Protein 4NT9 (pdb70)

Nearest PDB structures (foldseek):
  4nt9-assembly1_B  TM=1.005E+00  e=9.002E-40  Streptococcus pneumoniae TIGR4
  4ox5-assembly1_A  TM=9.885E-01  e=5.616E-34  Streptococcus pneumoniae R6
  4d0y-assembly2_B  TM=9.579E-01  e=1.249E-33  Streptococcus pneumoniae D39
  4oxd-assembly1_A  TM=9.556E-01  e=1.143E-32  Streptococcus pneumoniae R6
  4oxd-assembly2_B  TM=9.595E-01  e=3.251E-32  Streptococcus pneumoniae R6

GO terms:
  GO:0005515 protein binding (F, IPI)

Secondary structure (DSSP, 8-state):
----EE-SS-EEEE-SSSEEEE-SSSSPPPTT------HHHHHHHHHHHHHHHHTT--EEEEEE----HHHHHHHHHHHHHHH-HHHHHHHS--TT--GGGGT-EEEEEETTSSBP--HHHHHHHHHHGGGGTEEE-S-TT-HHHHSS---TTEEEE-GGGHHHHHHHT--HHHHHT---SS--/----EE-SSSEEEE-SSSEEEE-SSSSPPPTT------HHHHHHHHHHHHHHHHTT--EEEEEE----HHHHHHHHHHHHHHH-HHHHHHHS--TT--GGGGT-EEEEEETTSSBP--HHHHHHHHHHGGGGTEEE-S-TT-HHHH-S---TTEEEE-GGGHHHHHHHT--HIIIII----S--/----EE-SS-EEEE-SSSEEEE-SSSSPPPTT------HHHHHHHHHHHHHHHHTT--EEEEEE----HHHHHHHHHHHHHHH-HHHHHHHS--TT--GGGGT-EEEEEETTSSBP--HHHHHHHHHHGGGGTEEE---TT-HHHHSS---TTEEEE-GGGHHHHHHHT--HHHHHT---SS--

CATH classification: 3.30.1380.10

Sequence (552 aa):
KAEVVNKGDYYSIQGKYDEIIVANKHYPLSKDYNPGENPTAKAELVKLIKAMQEAGFPISDHYSGFRSYETQTKLYQDYVNQDGKAAADRYSARPGYSEHQTGLAFDVIGTDGDLVTEEKAAQWLLDHAADYGFVVRYLKGKEKETGYMAEEWHLRYVGKEAKEIAASGLSLEEYYGFEGGDYVKAEVVNKGDYYSIQGKYDEIIVANKHYPLSKDYNPGENPTAKAELVKLIKAMQEAGFPISDHYSGFRSYETQTKLYQDYVNQDGKAAADRYSARPGYSEHQTGLAFDVIGTDGDLVTEEKAAQWLLDHAADYGFVVRYLKGKEKETGYMAEEWHLRYVGKEAKEIAASGLSLEEYYGFEGGDYVKAEVVNKGDYYSIQGKYDEIIVANKHYPLSKDYNPGENPTAKAELVKLIKAMQEAGFPISDHYSGFRSYETQTKLYQDYVNQDGKAAADRYSARPGYSEHQTGLAFDVIGTDGDLVTEEKAAQWLLDHAADYGFVVRYLKGKEKETGYMAEEWHLRYVGKEAKEIAASGLSLEEYYGFEGGDYV

Organism: Streptococcus pneumoniae serotype 4 (strain ATCC BAA-334 / TIGR4) (NCBI:txid170187)

Structure (mmCIF, N/CA/C/O backbone):
data_4NT9
#
_entry.id   4NT9
#
_cell.length_a   55.110
_cell.length_b   68.080
_cell.length_c   80.350
_cell.angle_alpha   90.00
_cell.angle_beta   108.41
_cell.angle_gamma   90.00
#
_symmetry.space_group_name_H-M   'P 1 21 1'
#
loop_
_entity.id
_entity.type
_entity.pdbx_description
1 polymer 'Putative uncharacterized protein'
2 non-polymer 'ZINC ION'
3 non-polymer 'ACETATE ION'
4 non-polymer GLYCEROL
5 water water
#
loop_
_atom_site.group_PDB
_atom_site.id
_atom_site.type_symbol
_atom_site.label_atom_id
_atom_site.label_alt_id
_atom_site.label_comp_id
_atom_site.label_asym_id
_atom_site.label_entity_id
_atom_site.label_seq_id
_atom_site.pdbx_PDB_ins_code
_atom_site.Cartn_x
_atom_site.Cartn_y
_atom_site.Cartn_z
_atom_site.occupancy
_atom_site.B_iso_or_equiv
_atom_site.auth_seq_id
_atom_site.auth_comp_id
_atom_site.auth_asym_id
_atom_site.auth_atom_id
_atom_site.pdbx_PDB_model_num
ATOM 1 N N . LYS A 1 35 ? 14.083 21.385 9.334 1.00 40.33 54 LYS B N 1
ATOM 2 C CA . LYS A 1 35 ? 13.766 21.604 10.739 1.00 40.29 54 LYS B CA 1
ATOM 3 C C . LYS A 1 35 ? 14.760 20.884 11.640 1.00 41.26 54 LYS B C 1
ATOM 4 O O . LYS A 1 35 ? 15.478 21.520 12.417 1.00 44.74 54 LYS B O 1
ATOM 10 N N . ALA A 1 36 ? 14.800 19.556 11.533 1.00 33.65 55 ALA B N 1
ATOM 11 C CA . ALA A 1 36 ? 15.683 18.736 12.359 1.00 30.71 55 ALA B CA 1
ATOM 12 C C . ALA A 1 36 ? 17.145 18.910 12.009 1.00 30.87 55 ALA B C 1
ATOM 13 O O . ALA A 1 36 ? 17.521 18.966 10.840 1.00 31.17 55 ALA B O 1
ATOM 15 N N . GLU A 1 37 ? 17.983 18.978 13.033 1.00 31.97 56 GLU B N 1
ATOM 16 C CA . GLU A 1 37 ? 19.407 18.943 12.811 1.00 33.70 56 GLU B CA 1
ATOM 17 C C . GLU A 1 37 ? 19.803 17.470 12.711 1.00 29.83 56 GLU B C 1
ATOM 18 O O . GLU A 1 37 ? 19.763 16.752 13.711 1.00 28.18 56 GLU B O 1
ATOM 24 N N . VAL A 1 38 ? 20.155 17.006 11.512 1.00 29.20 57 VAL B N 1
ATOM 25 C CA . VAL A 1 38 ? 20.595 15.615 11.355 1.00 26.75 57 VAL B CA 1
ATOM 26 C C . VAL A 1 38 ? 22.116 15.536 11.498 1.00 24.74 57 VAL B C 1
ATOM 27 O O . VAL A 1 38 ? 22.866 16.142 10.717 1.00 30.53 57 VAL B O 1
ATOM 31 N N . VAL A 1 39 ? 22.587 14.780 12.482 1.00 24.77 58 VAL B N 1
ATOM 32 C CA . VAL A 1 39 ? 24.009 14.715 12.764 1.00 23.49 58 VAL B CA 1
ATOM 33 C C . VAL A 1 39 ? 24.605 13.448 12.196 1.00 24.89 58 VAL B C 1
ATOM 34 O O . VAL A 1 39 ? 24.028 12.384 12.333 1.00 20.62 58 VAL B O 1
ATOM 38 N N . ASN A 1 40 ? 25.775 13.558 11.564 1.00 24.70 59 ASN B N 1
ATOM 39 C CA . ASN A 1 40 ? 26.507 12.378 11.132 1.00 24.58 59 ASN B CA 1
ATOM 40 C C . ASN A 1 40 ? 27.365 11.860 12.272 1.00 25.52 59 ASN B C 1
ATOM 41 O O . ASN A 1 40 ? 28.329 12.496 12.679 1.00 25.29 59 ASN B O 1
ATOM 46 N N . LYS A 1 41 ? 27.037 10.690 12.787 1.00 22.98 60 LYS B N 1
ATOM 47 C CA . LYS A 1 41 ? 27.751 10.159 13.940 1.00 24.76 60 LYS B CA 1
ATOM 48 C C . LYS A 1 41 ? 28.895 9.240 13.541 1.00 26.82 60 LYS B C 1
ATOM 49 O O . LYS A 1 41 ? 29.499 8.595 14.395 1.00 31.00 60 LYS B O 1
ATOM 55 N N . GLY A 1 42 ? 29.195 9.178 12.252 1.00 25.36 61 GLY B N 1
ATOM 56 C CA . GLY A 1 42 ? 30.265 8.311 11.789 1.00 27.62 61 GLY B CA 1
ATOM 57 C C . GLY A 1 42 ? 29.662 7.239 10.920 1.00 32.31 61 GLY B C 1
ATOM 58 O O . GLY A 1 42 ? 29.684 7.349 9.694 1.00 34.42 61 GLY B O 1
ATOM 59 N N . ASP A 1 43 ? 29.078 6.217 11.542 1.00 27.39 62 ASP B N 1
ATOM 60 C CA . ASP A 1 43 ? 28.526 5.120 10.750 1.00 26.63 62 ASP B CA 1
ATOM 61 C C . ASP A 1 43 ? 26.993 5.191 10.605 1.00 22.24 62 ASP B C 1
ATOM 62 O O . ASP A 1 43 ? 26.381 4.302 10.007 1.00 20.56 62 ASP B O 1
ATOM 67 N N . TYR A 1 44 ? 26.399 6.250 11.136 1.00 20.82 63 TYR B N 1
ATOM 68 C CA . TYR A 1 44 ? 24.965 6.466 10.954 1.00 19.63 63 TYR B CA 1
ATOM 69 C C . TYR A 1 44 ? 24.638 7.935 11.212 1.00 19.62 63 TYR B C 1
ATOM 70 O O . TYR A 1 44 ? 25.472 8.707 11.707 1.00 19.59 63 TYR B O 1
ATOM 79 N N . TYR A 1 45 ? 23.432 8.324 10.853 1.00 14.13 64 TYR B N 1
ATOM 80 C CA . TYR A 1 45 ? 22.957 9.672 11.109 1.00 16.69 64 TYR B CA 1
ATOM 81 C C . TYR A 1 45 ? 21.906 9.602 12.210 1.00 18.40 64 TYR B C 1
ATOM 82 O O . TYR A 1 45 ? 21.258 8.569 12.384 1.00 15.33 64 TYR B O 1
ATOM 91 N N . SER A 1 46 ? 21.748 10.674 12.984 1.00 16.25 65 SER B N 1
ATOM 92 C CA . SER A 1 46 ? 20.672 10.670 13.984 1.00 17.71 65 SER B CA 1
ATOM 93 C C . SER A 1 46 ? 20.171 12.069 14.284 1.00 20.43 65 SER B C 1
ATOM 94 O O . SER A 1 46 ? 20.771 13.090 13.879 1.00 20.00 65 SER B O 1
ATOM 97 N N . ILE A 1 47 ? 19.049 12.135 14.978 1.00 19.87 66 ILE B N 1
ATOM 98 C CA . ILE A 1 47 ? 18.545 13.424 15.419 1.00 19.66 66 ILE B CA 1
ATOM 99 C C . ILE A 1 47 ? 18.261 13.313 16.903 1.00 19.92 66 ILE B C 1
ATOM 100 O O . ILE A 1 47 ? 18.144 12.208 17.422 1.00 19.65 66 ILE B O 1
ATOM 105 N N . GLN A 1 48 ? 18.159 14.452 17.583 1.00 21.47 67 GLN B N 1
ATOM 106 C CA . GLN A 1 48 ? 17.718 14.452 18.976 1.00 19.69 67 GLN B CA 1
ATOM 107 C C . GLN A 1 48 ? 16.189 14.423 19.081 1.00 19.65 67 GLN B C 1
ATOM 108 O O . GLN A 1 48 ? 15.502 15.354 18.665 1.00 21.38 67 GLN B O 1
ATOM 114 N N . GLY A 1 49 ? 15.642 13.336 19.619 1.00 20.34 68 GLY B N 1
ATOM 115 C CA . GLY A 1 49 ? 14.216 13.261 19.839 1.00 18.12 68 GLY B CA 1
ATOM 116 C C . GLY A 1 49 ? 13.902 13.918 21.175 1.00 19.96 68 GLY B C 1
ATOM 117 O O . GLY A 1 49 ? 14.806 14.290 21.922 1.00 21.00 68 GLY B O 1
ATOM 118 N N . LYS A 1 50 ? 12.622 14.048 21.467 1.00 17.95 69 LYS B N 1
ATOM 119 C CA . LYS A 1 50 ? 12.182 14.678 22.708 1.00 21.13 69 LYS B CA 1
ATOM 120 C C . LYS A 1 50 ? 12.741 13.948 23.928 1.00 21.65 69 LYS B C 1
ATOM 121 O O . LYS A 1 50 ? 13.066 14.580 24.940 1.00 22.90 69 LYS B O 1
ATOM 127 N N . TYR A 1 51 ? 12.917 12.630 23.828 1.00 17.87 70 TYR B N 1
ATOM 128 C CA . TYR A 1 51 ? 13.322 11.805 24.972 1.00 19.03 70 TYR B CA 1
ATOM 129 C C . TYR A 1 51 ? 14.588 10.987 24.805 1.00 22.05 70 TYR B C 1
ATOM 130 O O . TYR A 1 51 ? 15.080 10.445 25.784 1.00 23.70 70 TYR B O 1
ATOM 139 N N . ASP A 1 52 ? 15.103 10.862 23.582 1.00 21.62 71 ASP B N 1
ATOM 140 C CA . ASP A 1 52 ? 16.254 9.987 23.328 1.00 20.53 71 ASP B CA 1
ATOM 141 C C . ASP A 1 52 ? 16.817 10.309 21.945 1.00 19.27 71 ASP B C 1
ATOM 142 O O . ASP A 1 52 ? 16.208 11.037 21.133 1.00 16.79 71 ASP B O 1
ATOM 147 N N . GLU A 1 53 ? 18.008 9.807 21.682 1.00 17.19 72 GLU B N 1
ATOM 148 C CA . GLU A 1 53 ? 18.584 9.943 20.347 1.00 19.80 72 GLU B CA 1
ATOM 149 C C . GLU A 1 53 ? 17.817 9.017 19.396 1.00 18.05 72 GLU B C 1
ATOM 150 O O . GLU A 1 53 ? 17.623 7.842 19.696 1.00 19.73 72 GLU B O 1
ATOM 156 N N . ILE A 1 54 ? 17.440 9.523 18.225 1.00 16.86 73 ILE B N 1
ATOM 157 C CA . ILE A 1 54 ? 16.687 8.741 17.245 1.00 13.68 73 ILE B CA 1
ATOM 158 C C . ILE A 1 54 ? 17.557 8.524 15.996 1.00 14.46 73 ILE B C 1
ATOM 159 O O . ILE A 1 54 ? 17.846 9.475 15.241 1.00 14.69 73 ILE B O 1
ATOM 164 N N . ILE A 1 55 ? 18.002 7.288 15.769 1.00 14.03 74 ILE B N 1
ATOM 165 C CA . ILE A 1 55 ? 18.737 7.030 14.536 1.00 14.91 74 ILE B CA 1
ATOM 166 C C . ILE A 1 55 ? 17.815 7.215 13.321 1.00 14.21 74 ILE B C 1
ATOM 167 O O . ILE A 1 55 ? 16.611 6.877 13.342 1.00 15.45 74 ILE B O 1
ATOM 172 N N . VAL A 1 56 ? 18.382 7.787 12.255 1.00 13.51 75 VAL B N 1
ATOM 173 C CA . VAL A 1 56 ? 17.640 8.063 11.050 1.00 14.98 75 VAL B CA 1
ATOM 174 C C . VAL A 1 56 ? 18.325 7.300 9.954 1.00 16.49 75 VAL B C 1
ATOM 175 O O . VAL A 1 56 ? 19.496 7.566 9.628 1.00 17.91 75 VAL B O 1
ATOM 179 N N . ALA A 1 57 ? 17.609 6.338 9.396 1.00 12.67 76 ALA B N 1
ATOM 180 C CA . ALA A 1 57 ? 18.135 5.534 8.287 1.00 14.45 76 ALA B CA 1
ATOM 181 C C . ALA A 1 57 ? 17.083 5.455 7.192 1.00 14.50 76 ALA B C 1
ATOM 182 O O . ALA A 1 57 ? 16.004 4.915 7.401 1.00 13.50 76 ALA B O 1
ATOM 184 N N . ASN A 1 58 ? 17.370 6.027 6.029 1.00 12.72 77 ASN B N 1
ATOM 185 C CA . ASN A 1 58 ? 16.438 5.988 4.917 1.00 12.13 77 ASN B CA 1
ATOM 186 C C . ASN A 1 58 ? 17.250 6.164 3.660 1.00 15.39 77 ASN B C 1
ATOM 187 O O . ASN A 1 58 ? 18.476 5.975 3.696 1.00 15.65 77 ASN B O 1
ATOM 192 N N . LYS A 1 59 ? 16.609 6.557 2.577 1.00 13.26 78 LYS B N 1
ATOM 193 C CA . LYS A 1 59 ? 17.328 6.550 1.303 1.00 15.73 78 LYS B CA 1
ATOM 194 C C . LYS A 1 59 ? 18.106 7.808 1.117 1.00 18.38 78 LYS B C 1
ATOM 195 O O . LYS A 1 59 ? 19.003 7.832 0.276 1.00 19.51 78 LYS B O 1
ATOM 201 N N . HIS A 1 60 ? 17.809 8.833 1.913 1.00 17.26 79 HIS B N 1
ATOM 202 C CA . HIS A 1 60 ? 18.644 10.044 1.977 1.00 19.09 79 HIS B CA 1
ATOM 203 C C . HIS A 1 60 ? 19.796 9.869 2.960 1.00 19.26 79 HIS B C 1
ATOM 204 O O . HIS A 1 60 ? 20.915 10.351 2.730 1.00 18.58 79 HIS B O 1
ATOM 211 N N . TYR A 1 61 ? 19.526 9.144 4.051 1.00 15.68 80 TYR B N 1
ATOM 212 C CA . TYR A 1 61 ? 20.496 8.946 5.130 1.00 16.83 80 TYR B CA 1
ATOM 213 C C . TYR A 1 61 ? 20.798 7.480 5.380 1.00 15.24 80 TYR B C 1
ATOM 214 O O . TYR A 1 61 ? 20.234 6.861 6.274 1.00 13.59 80 TYR B O 1
ATOM 223 N N . PRO A 1 62 ? 21.741 6.934 4.627 1.00 14.12 81 PRO B N 1
ATOM 224 C CA . PRO A 1 62 ? 22.029 5.512 4.745 1.00 15.87 81 PRO B CA 1
ATOM 225 C C . PRO A 1 62 ? 22.904 5.180 5.947 1.00 16.34 81 PRO B C 1
ATOM 226 O O . PRO A 1 62 ? 23.490 6.054 6.622 1.00 15.91 81 PRO B O 1
ATOM 230 N N . LEU A 1 63 ? 22.966 3.887 6.223 1.00 14.38 82 LEU B N 1
ATOM 231 C CA . LEU A 1 63 ? 23.884 3.383 7.232 1.00 14.92 82 LEU B CA 1
ATOM 232 C C . LEU A 1 63 ? 25.192 3.012 6.562 1.00 17.41 82 LEU B C 1
ATOM 233 O O . LEU A 1 63 ? 25.192 2.489 5.442 1.00 17.73 82 LEU B O 1
ATOM 238 N N . SER A 1 64 ? 26.312 3.270 7.235 1.00 17.80 83 SER B N 1
ATOM 239 C CA . SER A 1 64 ? 27.576 2.812 6.696 1.00 18.40 83 SER B CA 1
ATOM 240 C C . SER A 1 64 ? 27.642 1.296 6.535 1.00 17.62 83 SER B C 1
ATOM 241 O O . SER A 1 64 ? 26.999 0.552 7.291 1.00 19.56 83 SER B O 1
ATOM 244 N N . LYS A 1 65 ? 28.460 0.832 5.599 1.00 19.36 84 LYS B N 1
ATOM 245 C CA . LYS A 1 65 ? 28.651 -0.615 5.389 1.00 18.03 84 LYS B CA 1
ATOM 246 C C . LYS A 1 65 ? 29.192 -1.318 6.627 1.00 21.62 84 LYS B C 1
ATOM 247 O O . LYS A 1 65 ? 29.054 -2.530 6.768 1.00 21.43 84 LYS B O 1
ATOM 253 N N . ASP A 1 66 ? 29.776 -0.550 7.538 1.00 19.25 85 ASP B N 1
ATOM 254 C CA . ASP A 1 66 ? 30.439 -1.116 8.703 1.00 21.97 85 ASP B CA 1
ATOM 255 C C . ASP A 1 66 ? 29.540 -1.076 9.926 1.00 22.75 85 ASP B C 1
ATOM 256 O O . ASP A 1 66 ? 29.900 -1.575 10.992 1.00 23.45 85 ASP B O 1
ATOM 261 N N . TYR A 1 67 ? 28.352 -0.497 9.804 1.00 17.25 86 TYR B N 1
ATOM 262 C CA . TYR A 1 67 ? 27.554 -0.318 10.998 1.00 19.68 86 TYR B CA 1
ATOM 263 C C . TYR A 1 67 ? 26.817 -1.604 11.278 1.00 18.06 86 TYR B C 1
ATOM 264 O O . TYR A 1 67 ? 25.959 -2.004 10.509 1.00 16.48 86 TYR B O 1
ATOM 273 N N . ASN A 1 68 ? 27.184 -2.284 12.362 1.00 14.61 87 ASN B N 1
ATOM 274 C CA . ASN A 1 68 ? 26.592 -3.583 12.640 1.00 16.41 87 ASN B CA 1
ATOM 275 C C . ASN A 1 68 ? 26.260 -3.640 14.146 1.00 17.53 87 ASN B C 1
ATOM 276 O O . ASN A 1 68 ? 27.004 -4.202 14.950 1.00 19.21 87 ASN B O 1
ATOM 281 N N . PRO A 1 69 ? 25.124 -3.043 14.534 1.00 15.91 88 PRO B N 1
ATOM 282 C CA . PRO A 1 69 ? 24.804 -2.954 15.966 1.00 17.73 88 PRO B CA 1
ATOM 283 C C . PRO A 1 69 ? 24.206 -4.225 16.535 1.00 17.65 88 PRO B C 1
ATOM 284 O O . PRO A 1 69 ? 24.177 -4.370 17.783 1.00 18.99 88 PRO B O 1
ATOM 288 N N . GLY A 1 70 ? 23.727 -5.117 15.673 1.00 15.36 89 GLY B N 1
ATOM 289 C CA . GLY A 1 70 ? 22.864 -6.195 16.115 1.00 17.36 89 GLY B CA 1
ATOM 290 C C . GLY A 1 70 ? 21.508 -5.687 16.589 1.00 14.89 89 GLY B C 1
ATOM 291 O O . GLY A 1 70 ? 21.227 -4.493 16.615 1.00 14.33 89 GLY B O 1
ATOM 292 N N . GLU A 1 71 ? 20.673 -6.607 17.038 1.00 16.78 90 GLU B N 1
ATOM 293 C CA . GLU A 1 71 ? 19.321 -6.274 17.457 1.00 14.92 90 GLU B CA 1
ATOM 294 C C . GLU A 1 71 ? 19.352 -5.557 18.791 1.00 13.77 90 GLU B C 1
ATOM 295 O O . GLU A 1 71 ? 19.985 -6.033 19.761 1.00 14.71 90 GLU B O 1
ATOM 301 N N . ASN A 1 72 ? 18.690 -4.407 18.865 1.00 11.76 91 ASN B N 1
ATOM 302 C CA . ASN A 1 72 ? 18.595 -3.696 20.125 1.00 13.92 91 ASN B CA 1
ATOM 303 C C . ASN A 1 72 ? 17.774 -4.509 21.117 1.00 13.27 91 ASN B C 1
ATOM 304 O O . ASN A 1 72 ? 16.613 -4.852 20.849 1.00 13.03 91 ASN B O 1
ATOM 309 N N . PRO A 1 73 ? 18.337 -4.783 22.303 1.00 12.05 92 PRO B N 1
ATOM 310 C CA . PRO A 1 73 ? 17.657 -5.718 23.199 1.00 13.24 92 PRO B CA 1
ATOM 311 C C . PRO A 1 73 ? 16.491 -5.093 23.976 1.00 14.56 92 PRO B C 1
ATOM 312 O O . PRO A 1 73 ? 15.585 -5.819 24.360 1.00 13.42 92 PRO B O 1
ATOM 316 N N . THR A 1 74 ? 16.472 -3.777 24.147 1.00 13.37 93 THR B N 1
ATOM 317 C CA . THR A 1 74 ? 15.297 -3.110 24.736 1.00 15.84 93 THR B CA 1
ATOM 318 C C . THR A 1 74 ? 14.143 -3.169 23.737 1.00 13.92 93 THR B C 1
ATOM 319 O O . THR A 1 74 ? 13.005 -3.470 24.110 1.00 12.34 93 THR B O 1
ATOM 323 N N . ALA A 1 75 ? 14.418 -2.899 22.461 1.00 12.36 94 ALA B N 1
ATOM 324 C CA . ALA A 1 75 ? 13.350 -3.003 21.441 1.00 12.16 94 ALA B CA 1
ATOM 325 C C . ALA A 1 75 ? 12.820 -4.424 21.328 1.00 12.86 94 ALA B C 1
ATOM 326 O O . ALA A 1 75 ? 11.626 -4.639 21.217 1.00 11.98 94 ALA B O 1
ATOM 328 N N . LYS A 1 76 ? 13.722 -5.402 21.319 1.00 13.01 95 LYS B N 1
ATOM 329 C CA . LYS A 1 76 ? 13.311 -6.798 21.267 1.00 14.83 95 LYS B CA 1
ATOM 330 C C . LYS A 1 76 ? 12.395 -7.145 22.456 1.00 16.80 95 LYS B C 1
ATOM 331 O O . LYS A 1 76 ? 11.404 -7.845 22.299 1.00 17.56 95 LYS B O 1
ATOM 337 N N . ALA A 1 77 ? 12.766 -6.706 23.650 1.00 14.56 96 ALA B N 1
ATOM 338 C CA . ALA A 1 77 ? 11.966 -6.978 24.845 1.00 14.58 96 ALA B CA 1
ATOM 339 C C . ALA A 1 77 ? 10.574 -6.402 24.678 1.00 15.17 96 ALA B C 1
ATOM 340 O O . ALA A 1 77 ? 9.588 -6.986 25.129 1.00 18.86 96 ALA B O 1
ATOM 342 N N . GLU A 1 78 ? 10.476 -5.230 24.062 1.00 13.67 97 GLU B N 1
ATOM 343 C CA . GLU A 1 78 ? 9.143 -4.650 23.862 1.00 14.40 97 GLU B CA 1
ATOM 344 C C . GLU A 1 78 ? 8.395 -5.399 22.788 1.00 16.04 97 GLU B C 1
ATOM 345 O O . GLU A 1 78 ? 7.165 -5.608 22.913 1.00 14.76 97 GLU B O 1
ATOM 351 N N . LEU A 1 79 ? 9.112 -5.809 21.734 1.00 12.94 98 LEU B N 1
ATOM 352 C CA . LEU A 1 79 ? 8.481 -6.580 20.655 1.00 14.55 98 LEU B CA 1
ATOM 353 C C . LEU A 1 79 ? 7.892 -7.902 21.147 1.00 14.78 98 LEU B C 1
ATOM 354 O O . LEU A 1 79 ? 6.765 -8.288 20.746 1.00 16.26 98 LEU B O 1
ATOM 359 N N . VAL A 1 80 ? 8.607 -8.598 22.035 1.00 16.42 99 VAL B N 1
ATOM 360 C CA . VAL A 1 80 ? 8.031 -9.843 22.532 1.00 17.57 99 VAL B CA 1
ATOM 361 C C . VAL A 1 80 ? 6.705 -9.573 23.289 1.00 18.49 99 VAL B C 1
ATOM 362 O O . VAL A 1 80 ? 5.743 -10.331 23.179 1.00 16.34 99 VAL B O 1
ATOM 366 N N . LYS A 1 81 ? 6.618 -8.470 24.006 1.00 17.04 100 LYS B N 1
ATOM 367 C CA . LYS A 1 81 ? 5.354 -8.183 24.691 1.00 18.18 100 LYS B CA 1
ATOM 368 C C . LYS A 1 81 ? 4.249 -7.839 23.708 1.00 15.76 100 LYS B C 1
ATOM 369 O O . LYS A 1 81 ? 3.079 -8.209 23.907 1.00 17.17 100 LYS B O 1
ATOM 375 N N . LEU A 1 82 ? 4.600 -7.141 22.630 1.00 14.05 101 LEU B N 1
ATOM 376 C CA . LEU A 1 82 ? 3.596 -6.731 21.650 1.00 14.26 101 LEU B CA 1
ATOM 377 C C . LEU A 1 82 ? 3.079 -7.958 20.913 1.00 15.81 101 LEU B C 1
ATOM 378 O O . LEU A 1 82 ? 1.858 -8.075 20.662 1.00 17.15 101 LEU B O 1
ATOM 383 N N . ILE A 1 83 ? 3.996 -8.894 20.585 1.00 14.44 102 ILE B N 1
ATOM 384 C CA . ILE A 1 83 ? 3.586 -10.083 19.850 1.00 18.54 102 ILE B CA 1
ATOM 385 C C . ILE A 1 83 ? 2.626 -1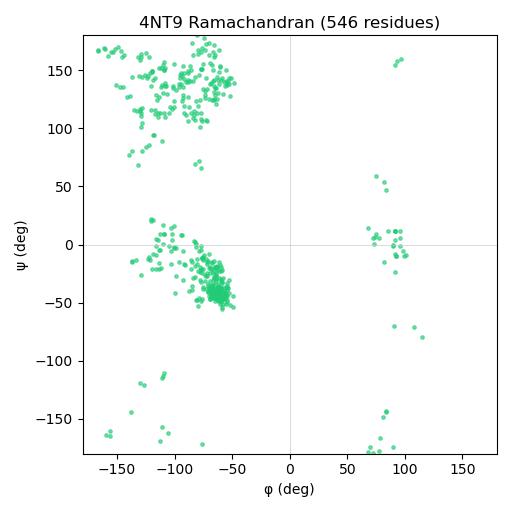0.908 20.739 1.00 18.59 102 ILE B C 1
ATOM 386 O O . ILE A 1 83 ? 1.603 -11.416 20.277 1.00 17.36 102 ILE B O 1
ATOM 391 N N . LYS A 1 84 ? 2.966 -11.025 22.013 1.00 16.30 103 LYS B N 1
ATOM 392 C CA . LYS A 1 84 ? 2.098 -11.722 22.989 1.00 18.73 103 LYS B CA 1
ATOM 393 C C . LYS A 1 84 ? 0.704 -11.062 23.089 1.00 20.91 103 LYS B C 1
ATOM 394 O O . LYS A 1 84 ? -0.322 -11.740 23.041 1.00 20.81 103 LYS B O 1
ATOM 400 N N . ALA A 1 85 ? 0.675 -9.741 23.221 1.00 18.63 104 ALA B N 1
ATOM 401 C CA . ALA A 1 85 ? -0.589 -9.007 23.169 1.00 19.64 104 ALA B CA 1
ATOM 402 C C . ALA A 1 85 ? -1.411 -9.273 21.894 1.00 20.44 104 ALA B C 1
ATOM 403 O O . ALA A 1 85 ? -2.644 -9.473 21.984 1.00 18.06 104 ALA B O 1
ATOM 405 N N . MET A 1 86 ? -0.766 -9.316 20.709 1.00 17.35 105 MET B N 1
ATOM 406 C CA . MET A 1 86 ? -1.521 -9.562 19.477 1.00 18.32 105 MET B CA 1
ATOM 407 C C . MET A 1 86 ? -2.110 -10.967 19.476 1.00 20.95 105 MET B C 1
ATOM 408 O O . MET A 1 86 ? -3.230 -11.170 19.035 1.00 21.07 105 MET B O 1
ATOM 413 N N . GLN A 1 87 ? -1.320 -11.940 19.911 1.00 19.82 106 GLN B N 1
ATOM 414 C CA . GLN A 1 87 ? -1.804 -13.310 19.965 1.00 24.77 106 GLN B CA 1
ATOM 415 C C . GLN A 1 87 ? -2.988 -13.404 20.924 1.00 22.67 106 GLN B C 1
ATOM 416 O O . GLN A 1 87 ? -3.960 -14.092 20.628 1.00 25.25 106 GLN B O 1
ATOM 422 N N . GLU A 1 88 ? -2.908 -12.731 22.075 1.00 22.62 107 GLU B N 1
ATOM 423 C CA . GLU A 1 88 ? -4.047 -12.740 23.024 1.00 25.68 107 GLU B CA 1
ATOM 424 C C . GLU A 1 88 ? -5.273 -12.072 22.438 1.00 25.50 107 GLU B C 1
ATOM 425 O O . GLU A 1 88 ? -6.415 -12.383 22.822 1.00 25.32 107 GLU B O 1
ATOM 431 N N . ALA A 1 89 ? -5.053 -11.166 21.495 1.00 20.40 108 ALA B N 1
ATOM 432 C CA . ALA A 1 89 ? -6.182 -10.479 20.878 1.00 18.81 108 ALA B CA 1
ATOM 433 C C . ALA A 1 89 ? -6.798 -11.334 19.779 1.00 20.21 108 ALA B C 1
ATOM 434 O O . ALA A 1 89 ? -7.733 -10.901 19.094 1.00 18.52 108 ALA B O 1
ATOM 436 N N . GLY A 1 90 ? -6.264 -12.538 19.598 1.00 20.86 109 GLY B N 1
ATOM 437 C CA . GLY A 1 90 ? -6.802 -13.459 18.615 1.00 25.75 109 GLY B CA 1
ATOM 438 C C . GLY A 1 90 ? -6.135 -13.482 17.248 1.00 25.54 109 GLY B C 1
ATOM 439 O O . GLY A 1 90 ? -6.604 -14.185 16.346 1.00 22.62 109 GLY B O 1
ATOM 440 N N . PHE A 1 91 ? -5.038 -12.740 17.065 1.00 23.36 110 PHE B N 1
ATOM 441 C CA . PHE A 1 91 ? -4.398 -12.743 15.757 1.00 21.25 110 PHE B CA 1
ATOM 442 C C . PHE A 1 91 ? -3.356 -13.845 15.698 1.00 20.58 110 PHE B C 1
ATOM 443 O O . PHE A 1 91 ? -2.624 -14.072 16.661 1.00 22.36 110 PHE B O 1
ATOM 451 N N . PRO A 1 92 ? -3.275 -14.529 14.546 1.00 23.53 111 PRO B N 1
ATOM 452 C CA . PRO A 1 92 ? -2.366 -15.656 14.339 1.00 22.75 111 PRO B CA 1
ATOM 453 C C . PRO A 1 92 ? -0.963 -15.150 13.981 1.00 24.13 111 PRO B C 1
ATOM 454 O O . PRO A 1 92 ? -0.476 -15.322 12.851 1.00 23.16 111 PRO B O 1
ATOM 458 N N . ILE A 1 93 ? -0.319 -14.540 14.967 1.00 22.59 112 ILE B N 1
ATOM 459 C CA . ILE A 1 93 ? 1.000 -13.954 14.779 1.00 23.70 112 ILE B CA 1
ATOM 460 C C . ILE A 1 93 ? 2.070 -14.950 15.227 1.00 21.69 112 ILE B C 1
ATOM 461 O O . ILE A 1 93 ? 1.933 -15.575 16.276 1.00 22.83 112 ILE B O 1
ATOM 466 N N . SER A 1 94 ? 3.129 -15.100 14.430 1.00 21.62 113 SER B N 1
ATOM 467 C CA . SER A 1 94 ? 4.263 -15.962 14.790 1.00 22.03 113 SER B CA 1
ATOM 468 C C . SER A 1 94 ? 5.198 -15.307 15.821 1.00 22.37 113 SER B C 1
ATOM 469 O O . SER A 1 94 ? 5.297 -14.079 15.900 1.00 23.02 113 SER B O 1
ATOM 472 N N . ASP A 1 95 ? 5.864 -16.122 16.629 1.00 23.61 114 ASP B N 1
ATOM 473 C CA . ASP A 1 95 ? 6.942 -15.641 17.473 1.00 26.28 114 ASP B CA 1
ATOM 474 C C . ASP A 1 95 ? 8.170 -15.282 16.598 1.00 26.04 114 ASP B C 1
ATOM 475 O O . ASP A 1 95 ? 9.091 -14.605 17.066 1.00 25.90 114 ASP B O 1
ATOM 480 N N . HIS A 1 96 ? 8.175 -15.726 15.343 1.00 25.68 115 HIS B N 1
ATOM 481 C CA . HIS A 1 96 ? 9.308 -15.458 14.449 1.00 25.54 115 HIS B CA 1
ATOM 482 C C . HIS A 1 96 ? 9.075 -14.138 13.763 1.00 22.27 115 HIS B C 1
ATOM 483 O O . HIS A 1 96 ? 7.965 -13.851 13.335 1.00 23.81 115 HIS B O 1
ATOM 490 N N . TYR A 1 97 ? 10.140 -13.364 13.583 1.00 20.52 116 TYR B N 1
ATOM 491 C CA . TYR A 1 97 ? 10.022 -12.034 13.006 1.00 19.42 116 TYR B CA 1
ATOM 492 C C . TYR A 1 97 ? 11.305 -11.777 12.177 1.00 20.15 116 TYR B C 1
ATOM 493 O O . TYR A 1 97 ? 12.282 -12.545 12.277 1.00 18.38 116 TYR B O 1
ATOM 502 N N . SER A 1 98 ? 11.315 -10.745 11.341 1.00 19.06 117 SER B N 1
ATOM 503 C CA . SER A 1 98 ? 12.583 -10.315 10.734 1.00 18.13 117 SER B CA 1
ATOM 504 C C . SER A 1 98 ? 13.001 -8.990 11.371 1.00 18.01 117 SER B C 1
ATOM 505 O O . SER A 1 98 ? 12.363 -7.943 11.097 1.00 17.31 117 SER B O 1
ATOM 508 N N . GLY A 1 99 ? 14.066 -9.028 12.190 1.00 15.54 118 GLY B N 1
ATOM 509 C CA . GLY A 1 99 ? 14.481 -7.892 13.029 1.00 13.28 118 GLY B CA 1
ATOM 510 C C . GLY A 1 99 ? 15.776 -7.338 12.432 1.00 12.96 118 GLY B C 1
ATOM 511 O O . GLY A 1 99 ? 15.763 -6.776 11.334 1.00 13.57 118 GLY B O 1
ATOM 512 N N . PHE A 1 100 ? 16.904 -7.509 13.121 1.00 13.15 119 PHE B N 1
ATOM 513 C CA . PHE A 1 100 ? 18.193 -7.019 12.597 1.00 15.21 119 PHE B CA 1
ATOM 514 C C . PHE A 1 100 ? 18.625 -7.755 11.322 1.00 13.13 119 PHE B C 1
ATOM 515 O O . PHE A 1 100 ? 18.598 -9.008 11.254 1.00 14.36 119 PHE B O 1
ATOM 523 N N . ARG A 1 101 ? 19.006 -6.982 10.303 1.00 11.43 120 ARG B N 1
ATOM 524 C CA . ARG A 1 101 ? 19.602 -7.554 9.096 1.00 13.22 120 ARG B CA 1
ATOM 525 C C . ARG A 1 101 ? 20.858 -6.754 8.846 1.00 14.78 120 ARG B C 1
ATOM 526 O O . ARG A 1 101 ? 20.793 -5.566 8.570 1.00 13.22 120 ARG B O 1
ATOM 534 N N . SER A 1 102 ? 21.995 -7.407 8.950 1.00 12.63 121 SER B N 1
ATOM 535 C CA . SER A 1 102 ? 23.264 -6.728 8.746 1.00 12.21 121 SER B CA 1
ATOM 536 C C . SER A 1 102 ? 23.364 -6.281 7.284 1.00 11.66 121 SER B C 1
ATOM 537 O O . SER A 1 102 ? 22.578 -6.667 6.428 1.00 12.20 121 SER B O 1
ATOM 540 N N . TYR A 1 103 ? 24.391 -5.493 6.993 1.00 13.65 122 TYR B N 1
ATOM 541 C CA . TYR A 1 103 ? 24.637 -5.063 5.625 1.00 15.07 122 TYR B CA 1
ATOM 542 C C . TYR A 1 103 ? 24.871 -6.276 4.748 1.00 14.51 122 TYR B C 1
ATOM 543 O O . TYR A 1 103 ? 24.444 -6.314 3.623 1.00 14.79 122 TYR B O 1
ATOM 552 N N . GLU A 1 104 ? 25.545 -7.299 5.266 1.00 17.82 123 GLU B N 1
ATOM 553 C CA . GLU A 1 104 ? 25.755 -8.504 4.463 1.00 17.64 123 GLU B CA 1
ATOM 554 C C . GLU A 1 104 ? 24.454 -9.284 4.206 1.00 17.62 123 GLU B C 1
ATOM 555 O O . GLU A 1 104 ? 24.194 -9.784 3.088 1.00 16.55 123 GLU B O 1
ATOM 561 N N . THR A 1 105 ? 23.619 -9.388 5.234 1.00 14.99 124 THR B N 1
ATOM 562 C CA . THR A 1 105 ? 22.330 -10.043 5.091 1.00 14.35 124 THR B CA 1
ATOM 563 C C . THR A 1 105 ? 21.427 -9.297 4.096 1.00 15.57 124 THR B C 1
ATOM 564 O O . THR A 1 105 ? 20.758 -9.892 3.243 1.00 16.12 124 THR B O 1
ATOM 568 N N . GLN A 1 106 ? 21.478 -7.971 4.155 1.00 15.91 125 GLN B N 1
ATOM 569 C CA . GLN A 1 106 ? 20.648 -7.156 3.279 1.00 15.11 125 GLN B CA 1
ATOM 570 C C . GLN A 1 106 ? 21.163 -7.254 1.855 1.00 15.20 125 GLN B C 1
ATOM 571 O O . GLN A 1 106 ? 20.368 -7.230 0.916 1.00 16.52 125 GLN B O 1
ATOM 577 N N . THR A 1 107 ? 22.485 -7.351 1.700 1.00 15.15 126 THR B N 1
ATOM 578 C CA . THR A 1 107 ? 23.075 -7.562 0.370 1.00 17.47 126 THR B CA 1
ATOM 579 C C . THR A 1 107 ? 22.505 -8.855 -0.215 1.00 19.77 126 THR B C 1
ATOM 580 O O . THR A 1 107 ? 22.086 -8.884 -1.381 1.00 18.96 126 THR B O 1
ATOM 584 N N . LYS A 1 108 ? 22.472 -9.924 0.581 1.00 20.31 127 LYS B N 1
ATOM 585 C CA . LYS A 1 108 ? 21.959 -11.199 0.047 1.00 21.71 127 LYS B CA 1
ATOM 586 C C . LYS A 1 108 ? 20.471 -11.145 -0.289 1.00 22.60 127 LYS B C 1
ATOM 587 O O . LYS A 1 108 ? 20.049 -11.628 -1.346 1.00 21.61 127 LYS B O 1
ATOM 593 N N . LEU A 1 109 ? 19.678 -10.554 0.608 1.00 18.14 128 LEU B N 1
ATOM 594 C CA . LEU A 1 109 ? 18.245 -10.418 0.401 1.00 20.32 128 LEU B CA 1
ATOM 595 C C . LEU A 1 109 ? 17.939 -9.604 -0.866 1.00 21.81 128 LEU B C 1
ATOM 596 O O . LEU A 1 109 ? 17.121 -10.007 -1.702 1.00 21.12 128 LEU B O 1
ATOM 601 N N . TYR A 1 110 ? 18.620 -8.471 -1.002 1.00 20.15 129 TYR B N 1
ATOM 602 C CA . TYR A 1 110 ? 18.458 -7.611 -2.155 1.00 19.17 129 TYR B CA 1
ATOM 603 C C . TYR A 1 110 ? 18.829 -8.329 -3.455 1.00 19.88 129 TYR B C 1
ATOM 604 O O . TYR A 1 110 ? 18.048 -8.318 -4.420 1.00 20.88 129 TYR B O 1
ATOM 613 N N . GLN A 1 111 ? 20.014 -8.933 -3.493 1.00 21.97 130 GLN B N 1
ATOM 614 C CA . GLN A 1 111 ? 20.440 -9.636 -4.707 1.00 21.03 130 GLN B CA 1
ATOM 615 C C . GLN A 1 111 ? 19.506 -10.795 -5.083 1.00 26.11 130 GLN B C 1
ATOM 616 O O . GLN A 1 111 ? 19.266 -11.032 -6.281 1.00 22.74 130 GLN B O 1
ATOM 622 N N . ASP A 1 112 ? 18.972 -11.507 -4.079 1.00 23.94 131 ASP B N 1
ATOM 623 C CA . ASP A 1 112 ? 18.030 -12.605 -4.360 1.00 23.59 131 ASP B CA 1
ATOM 624 C C . ASP A 1 112 ? 16.767 -12.089 -5.018 1.00 26.49 131 ASP B C 1
ATOM 625 O O . ASP A 1 112 ? 16.192 -12.727 -5.903 1.00 29.44 131 ASP B O 1
ATOM 630 N N . TYR A 1 113 ? 16.310 -10.927 -4.584 1.00 24.79 132 TYR B N 1
ATOM 631 C CA . TYR A 1 113 ? 15.135 -10.350 -5.200 1.00 26.11 132 TYR B CA 1
ATOM 632 C C . TYR A 1 113 ? 15.450 -9.899 -6.619 1.00 27.93 132 TYR B C 1
ATOM 633 O O . TYR A 1 113 ? 14.619 -10.057 -7.511 1.00 24.97 132 TYR B O 1
ATOM 642 N N . VAL A 1 114 ? 16.640 -9.326 -6.824 1.00 20.64 133 VAL B N 1
ATOM 643 C CA . VAL A 1 114 ? 17.038 -8.874 -8.164 1.00 25.73 133 VAL B CA 1
ATOM 644 C C . VAL A 1 114 ? 17.035 -10.064 -9.101 1.00 28.54 133 VAL B C 1
ATOM 645 O O . VAL A 1 114 ? 16.493 -9.993 -10.213 1.00 28.47 133 VAL B O 1
ATOM 649 N N . ASN A 1 115 ? 17.611 -11.169 -8.652 1.00 28.41 134 ASN B N 1
ATOM 650 C CA . ASN A 1 115 ? 17.684 -12.343 -9.520 1.00 32.88 134 ASN B CA 1
ATOM 651 C C . ASN A 1 115 ? 16.347 -13.025 -9.794 1.00 34.58 134 ASN B C 1
ATOM 652 O O . ASN A 1 115 ? 16.136 -13.580 -10.872 1.00 37.41 134 ASN B O 1
ATOM 657 N N . GLN A 1 116 ? 15.439 -12.963 -8.830 1.00 30.89 135 GLN B N 1
ATOM 658 C CA . GLN A 1 116 ? 14.159 -13.651 -8.938 1.00 33.85 135 GLN B CA 1
ATOM 659 C C . GLN A 1 116 ? 13.108 -12.806 -9.638 1.00 32.57 135 GLN B C 1
ATOM 660 O O . GLN A 1 116 ? 12.314 -13.303 -10.432 1.00 36.32 135 GLN B O 1
ATOM 666 N N . ASP A 1 117 ? 13.097 -11.521 -9.337 1.00 29.22 136 ASP B N 1
ATOM 667 C CA . ASP A 1 117 ? 12.041 -10.657 -9.816 1.00 27.74 136 ASP B CA 1
ATOM 668 C C . ASP A 1 117 ? 12.562 -9.599 -10.757 1.00 26.62 136 ASP B C 1
ATOM 669 O O . ASP A 1 117 ? 11.786 -8.866 -11.359 1.00 27.61 136 ASP B O 1
ATOM 674 N N . GLY A 1 118 ? 13.877 -9.497 -10.860 1.00 25.62 137 GLY B N 1
ATOM 675 C CA . GLY A 1 118 ? 14.456 -8.415 -11.643 1.00 26.05 137 GLY B CA 1
ATOM 676 C C . GLY A 1 118 ? 14.749 -7.171 -10.830 1.00 26.68 137 GLY B C 1
ATOM 677 O O . GLY A 1 118 ? 14.100 -6.889 -9.796 1.00 25.16 137 GLY B O 1
ATOM 678 N N . LYS A 1 119 ? 15.719 -6.398 -11.321 1.00 23.69 138 LYS B N 1
ATOM 679 C CA . LYS A 1 119 ? 16.195 -5.203 -10.607 1.00 23.85 138 LYS B CA 1
ATOM 680 C C . LYS A 1 119 ? 15.103 -4.187 -10.317 1.00 24.81 138 LYS B C 1
ATOM 681 O O . LYS A 1 119 ? 15.010 -3.670 -9.190 1.00 24.95 138 LYS B O 1
ATOM 687 N N . ALA A 1 120 ? 14.241 -3.910 -11.300 1.00 23.97 139 ALA B N 1
ATOM 688 C CA . ALA A 1 120 ? 13.206 -2.887 -11.099 1.00 27.00 139 ALA B CA 1
ATOM 689 C C . ALA A 1 120 ? 12.258 -3.251 -9.966 1.00 27.77 139 ALA B C 1
ATOM 690 O O . ALA A 1 120 ? 11.885 -2.416 -9.138 1.00 29.84 139 ALA B O 1
ATOM 692 N N . ALA A 1 121 ? 11.883 -4.517 -9.917 1.00 29.59 140 ALA B N 1
ATOM 693 C CA . ALA A 1 121 ? 11.000 -4.971 -8.860 1.00 28.66 140 ALA B CA 1
ATOM 694 C C . ALA A 1 121 ? 11.716 -4.898 -7.521 1.00 28.82 140 ALA B C 1
ATOM 695 O O . ALA A 1 121 ? 11.136 -4.404 -6.541 1.00 30.85 140 ALA B O 1
ATOM 697 N N . ALA A 1 122 ? 12.964 -5.390 -7.471 1.00 26.28 141 ALA B N 1
ATOM 698 C CA . ALA A 1 122 ? 13.771 -5.321 -6.251 1.00 24.91 141 ALA B CA 1
ATOM 699 C C . ALA A 1 122 ? 13.837 -3.900 -5.725 1.00 23.66 141 ALA B C 1
ATOM 700 O O . ALA A 1 122 ? 13.749 -3.679 -4.504 1.00 26.38 141 ALA B O 1
ATOM 702 N N . ASP A 1 123 ? 13.994 -2.926 -6.623 1.00 23.16 142 ASP B N 1
ATOM 703 C CA . ASP A 1 123 ? 14.066 -1.541 -6.164 1.00 22.70 142 ASP B CA 1
ATOM 704 C C . ASP A 1 123 ? 12.736 -0.998 -5.643 1.00 28.22 142 ASP B C 1
ATOM 705 O O . ASP A 1 123 ? 12.716 -0.027 -4.893 1.00 27.06 142 ASP B O 1
ATOM 710 N N . ARG A 1 124 ? 11.634 -1.628 -6.022 1.00 28.42 143 ARG B N 1
ATOM 711 C CA . ARG A 1 124 ? 10.335 -1.176 -5.543 1.00 29.42 143 ARG B CA 1
ATOM 712 C C . ARG A 1 124 ? 9.979 -1.762 -4.196 1.00 28.11 143 ARG B C 1
ATOM 713 O O . ARG A 1 124 ? 9.412 -1.065 -3.370 1.00 32.44 143 ARG B O 1
ATOM 721 N N . TYR A 1 125 ? 10.294 -3.029 -3.954 1.00 26.86 144 TYR B N 1
ATOM 722 C CA . TYR A 1 125 ? 9.856 -3.629 -2.693 1.00 28.57 144 TYR B CA 1
ATOM 723 C C . TYR A 1 125 ? 10.947 -4.010 -1.695 1.00 28.15 144 TYR B C 1
ATOM 724 O O . TYR A 1 125 ? 10.641 -4.256 -0.510 1.00 25.85 144 TYR B O 1
ATOM 733 N N . SER A 1 126 ? 12.201 -4.073 -2.145 1.00 21.13 145 SER B N 1
ATOM 734 C CA . SER A 1 126 ? 13.301 -4.377 -1.225 1.00 21.04 145 SER B CA 1
ATOM 735 C C . SER A 1 126 ? 14.076 -3.092 -0.951 1.00 23.23 145 SER B C 1
ATOM 736 O O . SER A 1 126 ? 13.547 -2.000 -1.144 1.00 27.56 145 SER B O 1
ATOM 739 N N . ALA A 1 127 ? 15.292 -3.199 -0.452 1.00 20.09 146 ALA B N 1
ATOM 740 C CA . ALA A 1 127 ? 16.101 -2.013 -0.178 1.00 17.57 146 ALA B CA 1
ATOM 741 C C . ALA A 1 127 ? 17.542 -2.400 -0.423 1.00 13.48 146 ALA B C 1
ATOM 742 O O . ALA A 1 127 ? 17.992 -3.483 -0.028 1.00 14.86 146 ALA B O 1
ATOM 744 N N . ARG A 1 128 ? 18.270 -1.525 -1.118 1.00 13.40 147 ARG B N 1
ATOM 745 C CA . ARG A 1 128 ? 19.693 -1.726 -1.336 1.00 13.03 147 ARG B CA 1
ATOM 746 C C . ARG A 1 128 ? 20.466 -1.752 -0.018 1.00 14.08 147 ARG B C 1
ATOM 747 O O . ARG A 1 128 ? 20.076 -1.098 0.938 1.00 14.07 147 ARG B O 1
ATOM 755 N N . PRO A 1 129 ? 21.560 -2.522 0.047 1.00 13.51 148 PRO B N 1
ATOM 756 C CA . PRO A 1 129 ? 22.208 -2.600 1.370 1.00 15.85 148 PRO B CA 1
ATOM 757 C C . PRO A 1 129 ? 22.757 -1.259 1.857 1.00 13.72 148 PRO B C 1
ATOM 758 O O . PRO A 1 129 ? 23.355 -0.484 1.092 1.00 13.28 148 PRO B O 1
ATOM 762 N N . GLY A 1 130 ? 22.472 -0.978 3.128 1.00 14.18 149 GLY B N 1
ATOM 763 C CA . GLY A 1 130 ? 22.825 0.275 3.740 1.00 12.60 149 GLY B CA 1
ATOM 764 C C . GLY A 1 130 ? 21.614 1.181 3.760 1.00 13.16 149 GLY B C 1
ATOM 765 O O . GLY A 1 130 ? 21.644 2.204 4.433 1.00 14.24 149 GLY B O 1
ATOM 766 N N . TYR A 1 131 ? 20.549 0.785 3.058 1.00 12.09 150 TYR B N 1
ATOM 767 C CA . TYR A 1 131 ? 19.374 1.639 2.903 1.00 13.05 150 TYR B CA 1
ATOM 768 C C . TYR A 1 131 ? 18.121 0.961 3.463 1.00 14.54 150 TYR B C 1
ATOM 769 O O . TYR A 1 131 ? 16.998 1.330 3.116 1.00 16.49 150 TYR B O 1
ATOM 778 N N . SER A 1 132 ? 18.321 -0.028 4.333 1.00 15.06 151 SER B N 1
ATOM 779 C CA . SER A 1 132 ? 17.201 -0.661 5.053 1.00 14.14 151 SER B CA 1
ATOM 780 C C . SER A 1 132 ? 17.245 -0.288 6.524 1.00 14.76 151 SER B C 1
ATOM 781 O O . SER A 1 132 ? 18.284 -0.441 7.161 1.00 13.18 151 SER B O 1
ATOM 784 N N . GLU A 1 133 ? 16.124 0.154 7.080 1.00 13.28 152 GLU B N 1
ATOM 785 C CA . GLU A 1 133 ? 16.074 0.413 8.516 1.00 10.65 152 GLU B CA 1
ATOM 786 C C . GLU A 1 133 ? 16.371 -0.853 9.372 1.00 11.05 152 GLU B C 1
ATOM 787 O O . GLU A 1 133 ? 16.667 -0.758 10.553 1.00 11.44 152 GLU B O 1
ATOM 793 N N . HIS A 1 134 ? 16.270 -2.046 8.790 1.00 12.83 153 HIS B N 1
ATOM 794 C CA . HIS A 1 134 ? 16.558 -3.268 9.546 1.00 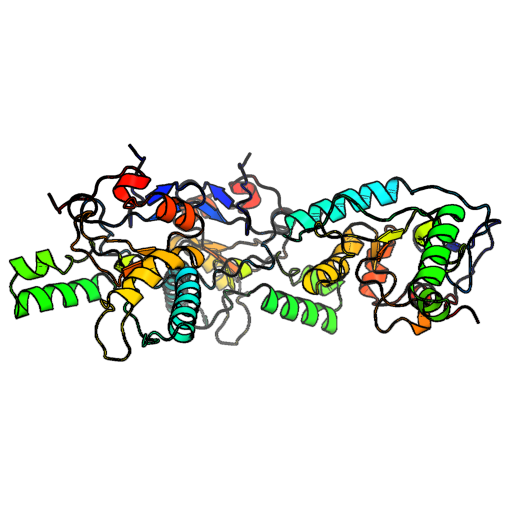11.85 153 HIS B CA 1
ATOM 795 C C . HIS A 1 134 ? 18.022 -3.354 9.971 1.00 10.92 153 HIS B C 1
ATOM 796 O O . HIS A 1 134 ? 18.367 -4.086 10.906 1.00 12.06 153 HIS B O 1
ATOM 803 N N . GLN A 1 135 ? 18.896 -2.588 9.316 1.00 11.40 154 GLN B N 1
ATOM 804 C CA . GLN A 1 135 ? 20.309 -2.573 9.756 1.00 11.48 154 GLN B CA 1
ATOM 805 C C . GLN A 1 135 ? 20.499 -1.770 11.058 1.00 11.46 154 GLN B C 1
ATOM 806 O O . GLN A 1 135 ? 21.588 -1.812 11.674 1.00 12.12 154 GLN B O 1
ATOM 812 N N . THR A 1 136 ? 19.463 -1.059 11.500 1.00 11.92 155 THR B N 1
ATOM 813 C CA . THR A 1 136 ? 19.578 -0.311 12.770 1.00 10.91 155 THR B CA 1
ATOM 814 C C . THR A 1 136 ? 19.457 -1.237 13.976 1.00 11.49 155 THR B C 1
ATOM 815 O O . THR A 1 136 ? 19.861 -0.863 15.078 1.00 13.46 155 THR B O 1
ATOM 819 N N . GLY A 1 137 ? 18.863 -2.408 13.806 1.00 11.92 156 GLY B N 1
ATOM 820 C CA . GLY A 1 137 ? 18.550 -3.217 14.979 1.00 11.68 156 GLY B CA 1
ATOM 821 C C . GLY A 1 137 ? 17.317 -2.741 15.742 1.00 11.88 156 GLY B C 1
ATOM 822 O O . GLY A 1 137 ? 16.966 -3.301 16.792 1.00 11.86 156 GLY B O 1
ATOM 823 N N . LEU A 1 138 ? 16.632 -1.740 15.199 1.00 10.97 157 LEU B N 1
ATOM 824 C CA . LEU A 1 138 ? 15.430 -1.163 15.830 1.00 10.60 157 LEU B CA 1
ATOM 825 C C . LEU A 1 138 ? 14.165 -1.369 15.001 1.00 12.93 157 LEU B C 1
ATOM 826 O O . LEU A 1 138 ? 13.088 -0.878 15.350 1.00 12.44 157 LEU B O 1
ATOM 831 N N . ALA A 1 139 ? 14.277 -2.097 13.897 1.00 11.64 158 ALA B N 1
ATOM 832 C CA . ALA A 1 139 ? 13.101 -2.333 13.036 1.00 11.06 158 ALA B CA 1
ATOM 833 C C . ALA A 1 139 ? 12.759 -3.818 12.914 1.00 12.77 158 ALA B C 1
ATOM 834 O O . ALA A 1 139 ? 13.662 -4.683 12.895 1.00 13.05 158 ALA B O 1
ATOM 836 N N . PHE A 1 140 ? 11.456 -4.144 12.891 1.00 12.57 159 PHE B N 1
ATOM 837 C CA . PHE A 1 140 ? 11.037 -5.536 12.957 1.00 12.06 159 PHE B CA 1
ATOM 838 C C . PHE A 1 140 ? 9.849 -5.758 12.038 1.00 12.80 159 PHE B C 1
ATOM 839 O O . PHE A 1 140 ? 8.857 -5.041 12.139 1.00 12.70 159 PHE B O 1
ATOM 847 N N . ASP A 1 141 ? 9.947 -6.748 11.158 1.00 11.25 160 ASP B N 1
ATOM 848 C CA . ASP A 1 141 ? 8.789 -7.150 10.351 1.00 13.44 160 ASP B CA 1
ATOM 849 C C . ASP A 1 141 ? 8.074 -8.270 11.081 1.00 15.24 160 ASP B C 1
ATOM 850 O O . ASP A 1 141 ? 8.678 -9.296 11.420 1.00 17.33 160 ASP B O 1
ATOM 855 N N . VAL A 1 142 ? 6.777 -8.082 11.298 1.00 16.54 161 VAL B N 1
ATOM 856 C CA . VAL A 1 142 ? 5.938 -9.044 11.979 1.00 15.84 161 VAL B CA 1
ATOM 857 C C . VAL A 1 142 ? 5.386 -10.036 10.942 1.00 17.53 161 VAL B C 1
ATOM 858 O O . VAL A 1 142 ? 5.020 -9.663 9.812 1.00 18.70 161 VAL B O 1
ATOM 862 N N . ILE A 1 143 ? 5.348 -11.310 11.334 1.00 18.34 162 ILE B N 1
ATOM 863 C CA . ILE A 1 143 ? 5.035 -12.384 10.422 1.00 19.85 162 ILE B CA 1
ATOM 864 C C . ILE A 1 143 ? 3.918 -13.239 11.015 1.00 17.78 162 ILE B C 1
ATOM 865 O O . ILE A 1 143 ? 3.857 -13.435 12.229 1.00 20.82 162 ILE B O 1
ATOM 870 N N . GLY A 1 144 ? 3.032 -13.738 10.166 1.00 23.35 163 GLY B N 1
ATOM 871 C CA . GLY A 1 144 ? 1.967 -14.618 10.665 1.00 24.54 163 GLY B CA 1
ATOM 872 C C . GLY A 1 144 ? 2.433 -16.064 10.796 1.00 27.45 163 GLY B C 1
ATOM 873 O O . GLY A 1 144 ? 3.434 -16.475 10.192 1.00 25.90 163 GLY B O 1
ATOM 874 N N . THR A 1 145 ? 1.692 -16.878 11.550 1.00 26.10 164 THR B N 1
ATOM 875 C CA . THR A 1 145 ? 2.068 -18.286 11.677 1.00 28.15 164 THR B CA 1
ATOM 876 C C . THR A 1 145 ? 1.930 -19.004 10.341 1.00 28.73 164 THR B C 1
ATOM 877 O O . THR A 1 145 ? 2.430 -20.116 10.186 1.00 32.34 164 THR B O 1
ATOM 881 N N . ASP A 1 146 ? 1.250 -18.371 9.386 1.00 28.68 165 ASP B N 1
ATOM 882 C CA . ASP A 1 146 ? 1.166 -18.898 8.027 1.00 31.68 165 ASP B CA 1
ATOM 883 C C . ASP A 1 146 ? 2.474 -18.670 7.257 1.00 32.51 165 ASP B C 1
ATOM 884 O O . ASP A 1 146 ? 2.690 -19.258 6.208 1.00 33.13 165 ASP B O 1
ATOM 889 N N . GLY A 1 147 ? 3.345 -17.821 7.789 1.00 29.76 166 GLY B N 1
ATOM 890 C CA . GLY A 1 147 ? 4.661 -17.623 7.198 1.00 32.21 166 GLY B CA 1
ATOM 891 C C . GLY A 1 147 ? 4.761 -16.392 6.316 1.00 30.22 166 GLY B C 1
ATOM 892 O O . GLY A 1 147 ? 5.841 -16.056 5.821 1.00 29.33 166 GLY B O 1
ATOM 893 N N . ASP A 1 148 ? 3.632 -15.724 6.102 1.00 28.73 167 ASP B N 1
ATOM 894 C CA . ASP A 1 148 ? 3.620 -14.484 5.322 1.00 26.48 167 ASP B CA 1
ATOM 895 C C . ASP A 1 148 ? 3.730 -13.269 6.233 1.00 25.83 167 ASP B C 1
ATOM 896 O O . ASP A 1 148 ? 3.245 -13.304 7.353 1.00 25.05 167 ASP B O 1
ATOM 901 N N . LEU A 1 149 ? 4.375 -12.204 5.755 1.00 23.36 168 LEU B N 1
ATOM 902 C CA . LEU A 1 149 ? 4.326 -10.908 6.459 1.00 22.60 168 LEU B CA 1
ATOM 903 C C . LEU A 1 149 ? 2.879 -10.514 6.760 1.00 25.64 168 LEU B C 1
ATOM 904 O O . LEU A 1 149 ? 1.980 -10.759 5.949 1.00 24.79 168 LEU B O 1
ATOM 909 N N . VAL A 1 150 ? 2.642 -9.896 7.918 1.00 19.65 169 VAL B N 1
ATOM 910 C CA . VAL A 1 150 ? 1.278 -9.518 8.270 1.00 20.77 169 VAL B CA 1
ATOM 911 C C . VAL A 1 150 ? 0.678 -8.432 7.393 1.00 22.36 169 VAL B C 1
ATOM 912 O O . VAL A 1 150 ? 1.218 -7.327 7.282 1.00 19.71 169 VAL B O 1
ATOM 916 N N . THR A 1 151 ? -0.482 -8.723 6.782 1.00 21.88 170 THR B N 1
ATOM 917 C CA . THR A 1 151 ? -1.139 -7.743 5.911 1.00 20.53 170 THR B CA 1
ATOM 918 C C . THR A 1 151 ? -2.653 -7.682 6.145 1.00 21.65 170 THR B C 1
ATOM 919 O O . THR A 1 151 ? -3.299 -6.730 5.719 1.00 22.96 170 THR B O 1
ATOM 923 N N . GLU A 1 152 ? -3.201 -8.677 6.836 1.00 22.91 171 GLU B N 1
ATOM 924 C CA . GLU A 1 152 ? -4.646 -8.705 7.098 1.00 21.63 171 GLU B CA 1
ATOM 925 C C . GLU A 1 152 ? -5.132 -7.412 7.782 1.00 22.62 171 GLU B C 1
ATOM 926 O O . GLU A 1 152 ? -4.474 -6.868 8.668 1.00 20.69 171 GLU B O 1
ATOM 932 N N . GLU A 1 153 ? -6.289 -6.926 7.354 1.00 20.80 172 GLU B N 1
ATOM 933 C CA . GLU A 1 153 ? -6.735 -5.574 7.675 1.00 20.73 172 GLU B CA 1
ATOM 934 C C . GLU A 1 153 ? -6.839 -5.303 9.149 1.00 18.49 172 GLU B C 1
ATOM 935 O O . GLU A 1 153 ? -6.296 -4.289 9.625 1.00 18.61 172 GLU B O 1
ATOM 941 N N . LYS A 1 154 ? -7.539 -6.176 9.875 1.00 20.31 173 LYS B N 1
ATOM 942 C CA . LYS A 1 154 ? -7.720 -5.977 11.322 1.00 19.00 173 LYS B CA 1
ATOM 943 C C . LYS A 1 154 ? -6.401 -6.074 12.078 1.00 18.49 173 LYS B C 1
ATOM 944 O O . LYS A 1 154 ? -6.164 -5.317 13.028 1.00 17.29 173 LYS B O 1
ATOM 950 N N . ALA A 1 155 ? -5.551 -7.016 11.674 1.00 17.54 174 ALA B N 1
ATOM 951 C CA . ALA A 1 155 ? -4.215 -7.115 12.293 1.00 18.52 174 ALA B CA 1
ATOM 952 C C . ALA A 1 155 ? -3.349 -5.871 12.061 1.00 17.74 174 ALA B C 1
ATOM 953 O O . ALA A 1 155 ? -2.692 -5.375 12.994 1.00 15.83 174 ALA B O 1
ATOM 955 N N . ALA A 1 156 ? -3.305 -5.398 10.818 1.00 17.26 175 ALA B N 1
ATOM 956 C CA . ALA A 1 156 ? -2.612 -4.143 10.500 1.00 17.86 175 ALA B CA 1
ATOM 957 C C . ALA A 1 156 ? -3.191 -2.977 11.299 1.00 17.03 175 ALA B C 1
ATOM 958 O O . ALA A 1 156 ? -2.460 -2.139 11.813 1.00 13.99 175 ALA B O 1
ATOM 960 N N . GLN A 1 157 ? -4.510 -2.904 11.418 1.00 14.38 176 GLN B N 1
ATOM 961 C CA . GLN A 1 157 ? -5.097 -1.860 12.264 1.00 15.90 176 GLN B CA 1
ATOM 962 C C . GLN A 1 157 ? -4.771 -2.000 13.762 1.00 14.56 176 GLN B C 1
ATOM 963 O O . GLN A 1 157 ? -4.600 -0.994 14.462 1.00 15.96 176 GLN B O 1
ATOM 969 N N . TRP A 1 158 ? -4.659 -3.229 14.254 1.00 13.87 177 TRP B N 1
ATOM 970 C CA . TRP A 1 158 ? -4.260 -3.424 15.653 1.00 13.25 177 TRP B CA 1
ATOM 971 C C . TRP A 1 158 ? -2.865 -2.801 15.873 1.00 13.88 177 TRP B C 1
ATOM 972 O O . TRP A 1 158 ? -2.653 -2.083 16.842 1.00 15.37 177 TRP B O 1
ATOM 983 N N . LEU A 1 159 ? -1.939 -3.087 14.958 1.00 15.52 178 LEU B N 1
ATOM 984 C CA . LEU A 1 159 ? -0.592 -2.472 15.026 1.00 13.85 178 LEU B CA 1
ATOM 985 C C . LEU A 1 159 ? -0.718 -0.961 15.022 1.00 14.24 178 LEU B C 1
ATOM 986 O O . LEU A 1 159 ? -0.131 -0.270 15.856 1.00 15.22 178 LEU B O 1
ATOM 991 N N . LEU A 1 160 ? -1.524 -0.406 14.128 1.00 13.30 179 LEU B N 1
ATOM 992 C CA . LEU A 1 160 ? -1.664 1.054 14.175 1.00 16.72 179 LEU B CA 1
ATOM 993 C C . LEU A 1 160 ? -2.238 1.560 15.516 1.00 15.34 179 LEU B C 1
ATOM 994 O O . LEU A 1 160 ? -1.817 2.610 16.041 1.00 15.06 179 LEU B O 1
ATOM 999 N N . ASP A 1 161 ? -3.175 0.826 16.100 1.00 14.48 180 ASP B N 1
ATOM 1000 C CA . ASP A 1 161 ? -3.854 1.331 17.290 1.00 16.50 180 ASP B CA 1
ATOM 1001 C C . ASP A 1 161 ? -3.057 1.108 18.578 1.00 14.42 180 ASP B C 1
ATOM 1002 O O . ASP A 1 161 ? -3.220 1.883 19.542 1.00 16.57 180 ASP B O 1
ATOM 1007 N N . HIS A 1 162 ? -2.225 0.061 18.608 1.00 13.65 181 HIS B N 1
ATOM 1008 C CA . HIS A 1 162 ? -1.594 -0.386 19.840 1.00 13.42 181 HIS B CA 1
ATOM 1009 C C . HIS A 1 162 ? -0.078 -0.280 19.857 1.00 12.84 181 HIS B C 1
ATOM 1010 O O . HIS A 1 162 ? 0.492 -0.316 20.927 1.00 13.09 181 HIS B O 1
ATOM 1017 N N . ALA A 1 163 ? 0.568 -0.228 18.692 1.00 11.29 182 ALA B N 1
ATOM 1018 C CA . ALA A 1 163 ? 2.059 -0.327 18.699 1.00 12.07 182 ALA B CA 1
ATOM 1019 C C . ALA A 1 163 ? 2.792 0.669 19.591 1.00 12.14 182 ALA B C 1
ATOM 1020 O O . ALA A 1 163 ? 3.815 0.326 20.192 1.00 11.71 182 ALA B O 1
ATOM 1022 N N . ALA A 1 164 ? 2.272 1.887 19.689 1.00 12.95 183 ALA B N 1
ATOM 1023 C CA . ALA A 1 164 ? 2.930 2.966 20.440 1.00 12.57 183 ALA B CA 1
ATOM 1024 C C . ALA A 1 164 ? 2.962 2.650 21.926 1.00 15.61 183 ALA B C 1
ATOM 1025 O O . ALA A 1 164 ? 3.799 3.187 22.664 1.00 13.91 183 ALA B O 1
ATOM 1027 N N . ASP A 1 165 ? 2.032 1.811 22.378 1.00 14.57 184 ASP B N 1
ATOM 1028 C CA . ASP A 1 165 ? 2.015 1.404 23.786 1.00 16.51 184 ASP B CA 1
ATOM 1029 C C . ASP A 1 165 ? 3.288 0.622 24.131 1.00 17.34 184 ASP B C 1
ATOM 1030 O O . ASP A 1 165 ? 3.641 0.523 25.315 1.00 16.15 184 ASP B O 1
ATOM 1035 N N . TYR A 1 166 ? 3.942 0.060 23.111 1.00 14.25 185 TYR B N 1
ATOM 1036 C CA . TYR A 1 166 ? 5.194 -0.708 23.270 1.00 12.47 185 TYR B CA 1
ATOM 1037 C C . TYR A 1 166 ? 6.417 0.035 22.719 1.00 14.43 185 TYR B C 1
ATOM 1038 O O . TYR A 1 166 ? 7.494 -0.541 22.607 1.00 15.99 185 TYR B O 1
ATOM 1047 N N . GLY A 1 167 ? 6.244 1.305 22.363 1.00 13.38 186 GLY B N 1
ATOM 1048 C CA . GLY A 1 167 ? 7.369 2.120 21.939 1.00 12.28 186 GLY B CA 1
ATOM 1049 C C . GLY A 1 167 ? 7.610 2.082 20.438 1.00 13.94 186 GLY B C 1
ATOM 1050 O O . GLY A 1 167 ? 8.661 2.529 20.005 1.00 12.03 186 GLY B O 1
ATOM 1051 N N . PHE A 1 168 ? 6.657 1.533 19.672 1.00 12.50 187 PHE B N 1
ATOM 1052 C CA . PHE A 1 168 ? 6.854 1.358 18.231 1.00 11.09 187 PHE B CA 1
ATOM 1053 C C . PHE A 1 168 ? 5.923 2.234 17.400 1.00 12.29 187 PHE B C 1
ATOM 1054 O O . PHE A 1 168 ? 4.783 2.495 17.794 1.00 12.93 187 PHE B O 1
ATOM 1062 N N . VAL A 1 169 ? 6.369 2.593 16.191 1.00 10.56 188 VAL B N 1
ATOM 1063 C CA . VAL A 1 169 ? 5.462 3.129 15.180 1.00 13.49 188 VAL B CA 1
ATOM 1064 C C . VAL A 1 169 ? 5.485 2.227 13.946 1.00 13.08 188 VAL B C 1
ATOM 1065 O O . VAL A 1 169 ? 6.476 1.534 13.657 1.00 13.14 188 VAL B O 1
ATOM 1069 N N . VAL A 1 170 ? 4.350 2.175 13.257 1.00 13.00 189 VAL B N 1
ATOM 1070 C CA . VAL A 1 170 ? 4.288 1.618 11.914 1.00 12.30 189 VAL B CA 1
ATOM 1071 C C . VAL A 1 170 ? 4.952 2.615 10.957 1.00 15.07 189 VAL B C 1
ATOM 1072 O O . VAL A 1 170 ? 4.458 3.710 10.696 1.00 15.26 189 VAL B O 1
ATOM 1076 N N . ARG A 1 171 ? 6.147 2.252 10.499 1.00 12.65 190 ARG B N 1
ATOM 1077 C CA . ARG A 1 171 ? 7.042 3.187 9.869 1.00 13.61 190 ARG B CA 1
ATOM 1078 C C . ARG A 1 171 ? 6.596 3.641 8.495 1.00 12.16 190 ARG B C 1
ATOM 1079 O O . ARG A 1 171 ? 6.729 4.811 8.140 1.00 14.94 190 ARG B O 1
ATOM 1087 N N . TYR A 1 172 ? 6.086 2.702 7.724 1.00 14.19 191 TYR B N 1
ATOM 1088 C CA . TYR A 1 172 ? 5.842 2.929 6.297 1.00 14.35 191 TYR B CA 1
ATOM 1089 C C . TYR A 1 172 ? 4.359 2.772 6.002 1.00 16.10 191 TYR B C 1
ATOM 1090 O O . TYR A 1 172 ? 3.882 1.666 5.766 1.00 16.71 191 TYR B O 1
ATOM 1099 N N . LEU A 1 173 ? 3.652 3.898 6.016 1.00 16.27 192 LEU B N 1
ATOM 1100 C CA . LEU A 1 173 ? 2.205 3.930 5.741 1.00 21.74 192 LEU B CA 1
ATOM 1101 C C . LEU A 1 173 ? 1.889 4.094 4.271 1.00 25.18 192 LEU B C 1
ATOM 1102 O O . LEU A 1 173 ? 2.647 4.740 3.539 1.00 25.22 192 LEU B O 1
ATOM 1107 N N . LYS A 1 174 ? 0.779 3.496 3.828 1.00 30.46 193 LYS B N 1
ATOM 1108 C CA . LYS A 1 174 ? 0.251 3.797 2.503 1.00 32.00 193 LYS B CA 1
ATOM 1109 C C . LYS A 1 174 ? -0.109 5.283 2.523 1.00 30.30 193 LYS B C 1
ATOM 1110 O O . LYS A 1 174 ? -0.566 5.811 3.532 1.00 36.97 193 LYS B O 1
ATOM 1116 N N . GLY A 1 175 ? 0.136 5.986 1.436 1.00 33.21 194 GLY B N 1
ATOM 1117 C CA . GLY A 1 175 ? -0.128 7.408 1.467 1.00 32.26 194 GLY B CA 1
ATOM 1118 C C . GLY A 1 175 ? 1.068 8.228 1.893 1.00 30.53 194 GLY B C 1
ATOM 1119 O O . GLY A 1 175 ? 1.153 9.415 1.538 1.00 30.10 194 GLY B O 1
ATOM 1120 N N . LYS A 1 176 ? 2.005 7.610 2.630 1.00 24.90 195 LYS B N 1
ATOM 1121 C CA . LYS A 1 176 ? 3.239 8.302 3.000 1.00 24.95 195 LYS B CA 1
ATOM 1122 C C . LYS A 1 176 ? 4.472 7.911 2.154 1.00 21.96 195 LYS B C 1
ATOM 1123 O O . LYS A 1 176 ? 5.561 8.318 2.481 1.00 20.32 195 LYS B O 1
ATOM 1129 N N . GLU A 1 177 ? 4.309 7.156 1.066 1.00 22.33 196 GLU B N 1
ATOM 1130 C CA . GLU A 1 177 ? 5.475 6.744 0.248 1.00 23.97 196 GLU B CA 1
ATOM 1131 C C . GLU A 1 177 ? 6.377 7.843 -0.264 1.00 22.63 196 GLU B C 1
ATOM 1132 O O . GLU A 1 177 ? 7.594 7.683 -0.353 1.00 24.01 196 GLU B O 1
ATOM 1138 N N . LYS A 1 178 ? 5.783 8.967 -0.634 1.00 28.54 197 LYS B N 1
ATOM 1139 C CA . LYS A 1 178 ? 6.577 10.089 -1.123 1.00 28.45 197 LYS B CA 1
ATOM 1140 C C . LYS A 1 178 ? 7.505 10.635 -0.029 1.00 24.29 197 LYS B C 1
ATOM 1141 O O . LYS A 1 178 ? 8.666 10.977 -0.281 1.00 26.55 197 LYS B O 1
ATOM 1147 N N . GLU A 1 179 ? 6.994 10.707 1.194 1.00 23.27 198 GLU B N 1
ATOM 1148 C CA . GLU A 1 179 ? 7.774 11.246 2.300 1.00 22.71 198 GLU B CA 1
ATOM 1149 C C . GLU A 1 179 ? 8.796 10.225 2.788 1.00 19.97 198 GLU B C 1
ATOM 1150 O O . GLU A 1 179 ? 9.980 10.544 2.922 1.00 20.83 198 GLU B O 1
ATOM 1156 N N . THR A 1 180 ? 8.365 8.989 3.023 1.00 18.20 199 THR B N 1
ATOM 1157 C CA . THR A 1 180 ? 9.311 8.009 3.577 1.00 18.60 199 THR B CA 1
ATOM 1158 C C . THR A 1 180 ? 10.289 7.509 2.507 1.00 19.31 199 THR B C 1
ATOM 1159 O O . THR A 1 180 ? 11.452 7.215 2.805 1.00 18.28 199 THR B O 1
ATOM 1163 N N . GLY A 1 181 ? 9.791 7.350 1.284 1.00 17.68 200 GLY B N 1
ATOM 1164 C CA . GLY A 1 181 ? 10.588 6.804 0.186 1.00 19.05 200 GLY B CA 1
ATOM 1165 C C . GLY A 1 181 ? 10.487 5.292 0.030 1.00 19.05 200 GLY B C 1
ATOM 1166 O O . GLY A 1 181 ? 11.208 4.685 -0.782 1.00 19.77 200 GLY B O 1
ATOM 1167 N N . TYR A 1 182 ? 9.644 4.670 0.846 1.00 16.57 201 TYR B N 1
ATOM 1168 C CA . TYR A 1 182 ? 9.472 3.214 0.832 1.00 18.16 201 TYR B CA 1
ATOM 1169 C C . TYR A 1 182 ? 8.047 2.807 0.558 1.00 18.08 201 TYR B C 1
ATOM 1170 O O . TYR A 1 182 ? 7.094 3.483 0.961 1.00 19.99 201 TYR B O 1
ATOM 1179 N N . MET A 1 183 ? 7.909 1.670 -0.117 1.00 15.68 202 MET B N 1
ATOM 1180 C CA . MET A 1 183 ? 6.598 1.061 -0.303 1.00 21.37 202 MET B CA 1
ATOM 1181 C C . MET A 1 183 ? 6.036 0.772 1.081 1.00 21.38 202 MET B C 1
ATOM 1182 O O . MET A 1 183 ? 6.779 0.364 1.994 1.00 21.12 202 MET B O 1
ATOM 1187 N N . ALA A 1 184 ? 4.737 0.975 1.243 1.00 19.01 203 ALA B N 1
ATOM 1188 C CA . ALA A 1 184 ? 4.072 0.630 2.520 1.00 18.83 203 ALA B CA 1
ATOM 1189 C C . ALA A 1 184 ? 4.398 -0.773 3.042 1.00 18.17 203 ALA B C 1
ATOM 1190 O O . ALA A 1 184 ? 4.413 -1.749 2.300 1.00 19.03 203 ALA B O 1
ATOM 1192 N N . GLU A 1 185 ? 4.610 -0.876 4.348 1.00 18.41 204 GLU B N 1
ATOM 1193 C CA . GLU A 1 185 ? 4.769 -2.181 4.996 1.00 18.23 204 GLU B CA 1
ATOM 1194 C C . GLU A 1 185 ? 3.798 -2.224 6.174 1.00 18.26 204 GLU B C 1
ATOM 1195 O O . GLU A 1 185 ? 4.059 -1.589 7.203 1.00 15.62 204 GLU B O 1
ATOM 1201 N N . GLU A 1 186 ? 2.670 -2.951 6.067 1.00 17.23 205 GLU B N 1
ATOM 1202 C CA . GLU A 1 186 ? 1.729 -3.036 7.209 1.00 19.04 205 GLU B CA 1
ATOM 1203 C C . GLU A 1 186 ? 2.342 -3.705 8.440 1.00 17.79 205 GLU B C 1
ATOM 1204 O O . GLU A 1 186 ? 1.890 -3.489 9.577 1.00 15.76 205 GLU B O 1
ATOM 1210 N N . TRP A 1 187 ? 3.427 -4.437 8.211 1.00 14.98 206 TRP B N 1
ATOM 1211 C CA . TRP A 1 187 ? 3.991 -5.361 9.174 1.00 13.98 206 TRP B CA 1
ATOM 1212 C C . TRP A 1 187 ? 5.255 -4.807 9.825 1.00 14.46 206 TRP B C 1
ATOM 1213 O O . TRP A 1 187 ? 5.842 -5.483 10.649 1.00 14.74 206 TRP B O 1
ATOM 1224 N N . HIS A 1 188 ? 5.691 -3.609 9.430 1.00 11.75 207 HIS B N 1
ATOM 1225 C CA . HIS A 1 188 ? 7.059 -3.159 9.816 1.00 10.79 207 HIS B CA 1
ATOM 1226 C C . HIS A 1 188 ? 7.028 -2.130 10.937 1.00 11.99 207 HIS B C 1
ATOM 1227 O O . HIS A 1 188 ? 6.439 -1.050 10.799 1.00 13.17 207 HIS B O 1
ATOM 1234 N N . LEU A 1 189 ? 7.640 -2.486 12.062 1.00 11.07 208 LEU B N 1
ATOM 1235 C CA . LEU A 1 189 ? 7.612 -1.644 13.253 1.00 10.87 208 LEU B CA 1
ATOM 1236 C C . LEU A 1 189 ? 8.997 -1.085 13.521 1.00 12.13 208 LEU B C 1
ATOM 1237 O O . LEU A 1 189 ? 9.960 -1.820 13.482 1.00 11.98 208 LEU B O 1
ATOM 1242 N N . ARG A 1 190 ? 9.068 0.205 13.842 1.00 12.53 209 ARG B N 1
ATOM 1243 C CA . ARG A 1 190 ? 10.316 0.868 14.193 1.00 10.67 209 ARG B CA 1
ATOM 1244 C C . ARG A 1 190 ? 10.200 1.306 15.642 1.00 12.01 209 ARG B C 1
ATOM 1245 O O . ARG A 1 190 ? 9.262 2.017 16.008 1.00 11.32 209 ARG B O 1
ATOM 1253 N N . TYR A 1 191 ? 11.156 0.876 16.464 1.00 10.20 210 TYR B N 1
ATOM 1254 C CA . TYR A 1 191 ? 11.169 1.289 17.866 1.00 12.38 210 TYR B CA 1
ATOM 1255 C C . TYR A 1 191 ? 11.711 2.699 18.006 1.00 12.62 210 TYR B C 1
ATOM 1256 O O . TYR A 1 191 ? 12.862 2.958 17.575 1.00 13.68 210 TYR B O 1
ATOM 1265 N N . VAL A 1 192 ? 10.917 3.582 18.627 1.00 12.74 211 VAL B N 1
ATOM 1266 C CA . VAL A 1 192 ? 11.338 4.951 18.877 1.00 12.96 211 VAL B CA 1
ATOM 1267 C C . VAL A 1 192 ? 11.291 5.282 20.362 1.00 12.71 211 VAL B C 1
ATOM 1268 O O . VAL A 1 192 ? 11.828 6.315 20.767 1.00 16.55 211 VAL B O 1
ATOM 1272 N N . GLY A 1 193 ?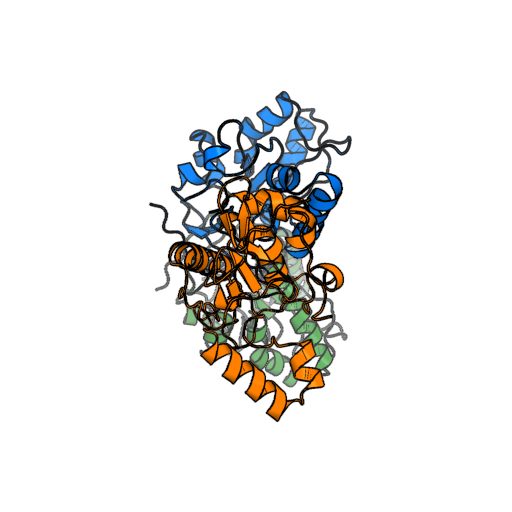 10.680 4.402 21.154 1.00 11.77 212 GLY B N 1
ATOM 1273 C CA . GLY A 1 193 ? 10.579 4.590 22.581 1.00 14.74 212 GLY B CA 1
ATOM 1274 C C . GLY A 1 193 ? 9.408 5.478 22.989 1.00 15.44 212 GLY B C 1
ATOM 1275 O O . GLY A 1 193 ? 8.336 5.442 22.367 1.00 14.62 212 GLY B O 1
ATOM 1276 N N . LYS A 1 194 ? 9.639 6.287 24.028 1.00 15.29 213 LYS B N 1
ATOM 1277 C CA . LYS A 1 194 ? 8.602 7.072 24.676 1.00 18.34 213 LYS B CA 1
ATOM 1278 C C . LYS A 1 194 ? 7.855 8.046 23.745 1.00 18.18 213 LYS B C 1
ATOM 1279 O O . LYS A 1 194 ? 6.674 8.352 23.968 1.00 18.87 213 LYS B O 1
ATOM 1285 N N . GLU A 1 195 ? 8.513 8.524 22.694 1.00 14.20 214 GLU B N 1
ATOM 1286 C CA . GLU A 1 195 ? 7.881 9.502 21.825 1.00 16.17 214 GLU B CA 1
ATOM 1287 C C . GLU A 1 195 ? 6.895 8.822 20.861 1.00 17.27 214 GLU B C 1
ATOM 1288 O O . GLU A 1 195 ? 6.180 9.512 20.100 1.00 14.53 214 GLU B O 1
ATOM 1294 N N . ALA A 1 196 ? 6.840 7.483 20.866 1.00 13.98 215 ALA B N 1
ATOM 1295 C CA . ALA A 1 196 ? 5.935 6.793 19.957 1.00 17.07 215 ALA B CA 1
ATOM 1296 C C . ALA A 1 196 ? 4.474 7.267 20.067 1.00 15.72 215 ALA B C 1
ATOM 1297 O O . ALA A 1 196 ? 3.764 7.368 19.046 1.00 16.30 215 ALA B O 1
ATOM 1299 N N . LYS A 1 197 ? 4.024 7.529 21.285 1.00 13.35 216 LYS B N 1
ATOM 1300 C CA . LYS A 1 197 ? 2.598 7.896 21.441 1.00 15.29 216 LYS B CA 1
ATOM 1301 C C . LYS A 1 197 ? 2.284 9.238 20.788 1.00 16.23 216 LYS B C 1
ATOM 1302 O O . LYS A 1 197 ? 1.245 9.390 20.128 1.00 16.67 216 LYS B O 1
ATOM 1308 N N . GLU A 1 198 ? 3.170 10.207 20.948 1.00 16.12 217 GLU B N 1
ATOM 1309 C CA . GLU A 1 198 ? 2.973 11.504 20.290 1.00 17.00 217 GLU B CA 1
ATOM 1310 C C . GLU A 1 198 ? 3.057 11.389 18.773 1.00 19.36 217 GLU B C 1
ATOM 1311 O O . GLU A 1 198 ? 2.288 12.023 18.051 1.00 18.88 217 GLU B O 1
ATOM 1317 N N . ILE A 1 199 ? 3.992 10.573 18.287 1.00 16.73 218 ILE B N 1
ATOM 1318 C CA . ILE A 1 199 ? 4.099 10.374 16.845 1.00 16.63 218 ILE B CA 1
ATOM 1319 C C . ILE A 1 199 ? 2.836 9.704 16.277 1.00 19.06 218 ILE B C 1
ATOM 1320 O O . ILE A 1 199 ? 2.310 10.142 15.252 1.00 18.61 218 ILE B O 1
ATOM 1325 N N . ALA A 1 200 ? 2.362 8.639 16.917 1.00 16.97 219 ALA B N 1
ATOM 1326 C CA . ALA A 1 200 ? 1.186 7.933 16.421 1.00 18.89 219 ALA B CA 1
ATOM 1327 C C . ALA A 1 200 ? -0.017 8.869 16.388 1.00 23.44 219 ALA B C 1
ATOM 1328 O O . ALA A 1 200 ? -0.835 8.789 15.461 1.00 22.85 219 ALA B O 1
ATOM 1330 N N . ALA A 1 201 ? -0.130 9.722 17.410 1.00 17.64 220 ALA B N 1
ATOM 1331 C CA . ALA A 1 201 ? -1.272 10.667 17.517 1.00 20.96 220 ALA B CA 1
ATOM 1332 C C . ALA A 1 201 ? -1.245 11.702 16.400 1.00 23.76 220 ALA B C 1
ATOM 1333 O O . ALA A 1 201 ? -2.296 12.225 16.010 1.00 24.88 220 ALA B O 1
ATOM 1335 N N . SER A 1 202 ? -0.052 12.009 15.899 1.00 19.19 221 SER B N 1
ATOM 1336 C CA . SER A 1 202 ? 0.126 13.010 14.838 1.00 19.47 221 SER B CA 1
ATOM 1337 C C . SER A 1 202 ? -0.262 12.462 13.463 1.00 21.47 221 SER B C 1
ATOM 1338 O O . SER A 1 202 ? -0.592 13.224 12.548 1.00 22.73 221 SER B O 1
ATOM 1341 N N . GLY A 1 203 ? -0.262 11.139 13.304 1.00 20.08 222 GLY B N 1
ATOM 1342 C CA . GLY A 1 203 ? -0.516 10.547 11.986 1.00 23.07 222 GLY B CA 1
ATOM 1343 C C . GLY A 1 203 ? 0.641 10.703 10.996 1.00 23.57 222 GLY B C 1
ATOM 1344 O O . GLY A 1 203 ? 0.583 10.219 9.844 1.00 25.64 222 GLY B O 1
ATOM 1345 N N . LEU A 1 204 ? 1.722 11.343 11.438 1.00 21.63 223 LEU B N 1
ATOM 1346 C CA . LEU A 1 204 ? 2.852 11.580 10.533 1.00 18.41 223 LEU B CA 1
ATOM 1347 C C . LEU A 1 204 ? 3.898 10.465 10.413 1.00 21.37 223 LEU B C 1
ATOM 1348 O O . LEU A 1 204 ? 4.137 9.701 11.338 1.00 18.66 223 LEU B O 1
ATOM 1353 N N . SER A 1 205 ? 4.558 10.428 9.265 1.00 19.24 224 SER B N 1
ATOM 1354 C CA . SER A 1 205 ? 5.790 9.668 9.141 1.00 18.08 224 SER B CA 1
ATOM 1355 C C . SER A 1 205 ? 6.865 10.299 10.037 1.00 17.40 224 SER B C 1
ATOM 1356 O O . SER A 1 205 ? 6.757 11.482 10.394 1.00 18.40 224 SER B O 1
ATOM 1359 N N . LEU A 1 206 ? 7.931 9.553 10.372 1.00 17.69 225 LEU B N 1
ATOM 1360 C CA . LEU A 1 206 ? 9.029 10.168 11.119 1.00 17.74 225 LEU B CA 1
ATOM 1361 C C . LEU A 1 206 ? 9.580 11.368 10.387 1.00 16.69 225 LEU B C 1
ATOM 1362 O O . LEU A 1 206 ? 9.928 12.376 11.015 1.00 15.99 225 LEU B O 1
ATOM 1367 N N . GLU A 1 207 ? 9.707 11.245 9.069 1.00 15.69 226 GLU B N 1
ATOM 1368 C CA . GLU A 1 207 ? 10.251 12.328 8.251 1.00 19.35 226 GLU B CA 1
ATOM 1369 C C . GLU A 1 207 ? 9.501 13.655 8.466 1.00 19.29 226 GLU B C 1
ATOM 1370 O O . GLU A 1 207 ? 10.123 14.693 8.697 1.00 17.56 226 GLU B O 1
ATOM 1376 N N . GLU A 1 208 ? 8.177 13.594 8.390 1.00 19.57 227 GLU B N 1
ATOM 1377 C CA . GLU A 1 208 ? 7.324 14.770 8.582 1.00 20.95 227 GLU B CA 1
ATOM 1378 C C . GLU A 1 208 ? 7.300 15.213 10.037 1.00 19.68 227 GLU B C 1
ATOM 1379 O O . GLU A 1 208 ? 7.339 16.398 10.329 1.00 21.46 227 GLU B O 1
ATOM 1385 N N . TYR A 1 209 ? 7.232 14.258 10.950 1.00 19.88 228 TYR B N 1
ATOM 1386 C CA . TYR A 1 209 ? 7.129 14.602 12.379 1.00 18.76 228 TYR B CA 1
ATOM 1387 C C . TYR A 1 209 ? 8.371 15.318 12.920 1.00 20.99 228 TYR B C 1
ATOM 1388 O O . TYR A 1 209 ? 8.250 16.319 13.638 1.00 21.93 228 TYR B O 1
ATOM 1397 N N . TYR A 1 210 ? 9.549 14.766 12.632 1.00 18.09 229 TYR B N 1
ATOM 1398 C CA . TYR A 1 210 ? 10.803 15.367 13.061 1.00 20.03 229 TYR B CA 1
ATOM 1399 C C . TYR A 1 210 ? 11.327 16.424 12.084 1.00 21.43 229 TYR B C 1
ATOM 1400 O O . TYR A 1 210 ? 12.114 17.271 12.477 1.00 26.06 229 TYR B O 1
ATOM 1409 N N . GLY A 1 211 ? 10.887 16.388 10.828 1.00 21.49 230 GLY B N 1
ATOM 1410 C CA . GLY A 1 211 ? 11.317 17.394 9.869 1.00 22.53 230 GLY B CA 1
ATOM 1411 C C . GLY A 1 211 ? 12.682 17.077 9.277 1.00 21.37 230 GLY B C 1
ATOM 1412 O O . GLY A 1 211 ? 13.619 17.885 9.338 1.00 23.93 230 GLY B O 1
ATOM 1413 N N . PHE A 1 212 ? 12.815 15.874 8.723 1.00 19.35 231 PHE B N 1
ATOM 1414 C CA . PHE A 1 212 ? 14.026 15.521 7.962 1.00 20.93 231 PHE B CA 1
ATOM 1415 C C . PHE A 1 212 ? 13.697 14.918 6.596 1.00 23.05 231 PHE B C 1
ATOM 1416 O O . PHE A 1 212 ? 12.594 14.419 6.370 1.00 22.26 231 PHE B O 1
ATOM 1424 N N . GLU A 1 213 ? 14.664 14.976 5.673 1.00 23.59 232 GLU B N 1
ATOM 1425 C CA . GLU A 1 213 ? 14.445 14.471 4.321 1.00 24.06 232 GLU B CA 1
ATOM 1426 C C . GLU A 1 213 ? 14.402 12.949 4.210 1.00 20.20 232 GLU B C 1
ATOM 1427 O O . GLU A 1 213 ? 15.162 12.225 4.897 1.00 19.11 232 GLU B O 1
ATOM 1433 N N . GLY A 1 214 ? 13.517 12.490 3.325 1.00 21.94 233 GLY B N 1
ATOM 1434 C CA . GLY A 1 214 ? 13.358 11.090 2.987 1.00 19.45 233 GLY B CA 1
ATOM 1435 C C . GLY A 1 214 ? 13.382 10.926 1.478 1.00 23.26 233 GLY B C 1
ATOM 1436 O O . GLY A 1 214 ? 14.404 11.235 0.842 1.00 24.05 233 GLY B O 1
ATOM 1437 N N . GLY A 1 215 ? 12.288 10.411 0.925 1.00 18.66 234 GLY B N 1
ATOM 1438 C CA . GLY A 1 215 ? 12.141 10.283 -0.527 1.00 22.11 234 GLY B CA 1
ATOM 1439 C C . GLY A 1 215 ? 12.906 9.123 -1.140 1.00 21.07 234 GLY B C 1
ATOM 1440 O O . GLY A 1 215 ? 13.556 8.348 -0.460 1.00 18.08 234 GLY B O 1
ATOM 1441 N N . ASP A 1 216 ? 12.842 9.007 -2.455 1.00 21.98 235 ASP B N 1
ATOM 1442 C CA . ASP A 1 216 ? 13.542 7.914 -3.155 1.00 21.21 235 ASP B CA 1
ATOM 1443 C C . ASP A 1 216 ? 15.057 8.139 -3.225 1.00 19.03 235 ASP B C 1
ATOM 1444 O O . ASP A 1 216 ? 15.610 9.151 -2.754 1.00 19.21 235 ASP B O 1
ATOM 1449 N N . TYR A 1 217 ? 15.774 7.180 -3.796 1.00 20.06 236 TYR B N 1
ATOM 1450 C CA . TYR A 1 217 ? 17.233 7.300 -3.820 1.00 19.25 236 TYR B CA 1
ATOM 1451 C C . TYR A 1 217 ? 17.709 8.620 -4.461 1.00 23.64 236 TYR B C 1
ATOM 1452 O O . TYR A 1 217 ? 18.679 9.182 -4.010 1.00 23.32 236 TYR B O 1
ATOM 1461 N N . VAL A 1 218 ? 17.021 9.103 -5.490 1.00 23.69 237 VAL B N 1
ATOM 1462 C CA . VAL A 1 218 ? 17.403 10.364 -6.132 1.00 25.48 237 VAL B CA 1
ATOM 1463 C C . VAL A 1 218 ? 16.134 11.128 -6.460 1.00 29.44 237 VAL B C 1
ATOM 1464 O O . VAL A 1 218 ? 15.095 10.513 -6.678 1.00 31.77 237 VAL B O 1
ATOM 1468 N N . LYS B 1 35 ? -6.029 -14.861 41.496 1.00 53.65 54 LYS A N 1
ATOM 1469 C CA . LYS B 1 35 ? -6.875 -15.752 42.281 1.00 56.28 54 LYS A CA 1
ATOM 1470 C C . LYS B 1 35 ? -7.974 -16.362 41.420 1.00 54.13 54 LYS A C 1
ATOM 1471 O O . LYS B 1 35 ? -8.231 -17.567 41.480 1.00 59.65 54 LYS A O 1
ATOM 1477 N N . ALA B 1 36 ? -8.629 -15.529 40.621 1.00 46.58 55 ALA A N 1
ATOM 1478 C CA . ALA B 1 36 ? -9.583 -16.036 39.647 1.00 45.28 55 ALA A CA 1
ATOM 1479 C C . ALA B 1 36 ? -8.852 -16.878 38.609 1.00 44.51 55 ALA A C 1
ATOM 1480 O O . ALA B 1 36 ? -7.856 -16.433 38.028 1.00 47.55 55 ALA A O 1
ATOM 1482 N N . GLU B 1 37 ? -9.334 -18.094 38.379 1.00 44.18 56 GLU A N 1
ATOM 1483 C CA . GLU B 1 37 ? -8.851 -18.857 37.249 1.00 46.19 56 GLU A CA 1
ATOM 1484 C C . GLU B 1 37 ? -9.555 -18.276 36.031 1.00 40.99 56 GLU A C 1
ATOM 1485 O O . GLU B 1 37 ? -10.725 -18.576 35.793 1.00 35.25 56 GLU A O 1
ATOM 1491 N N . VAL B 1 38 ? -8.849 -17.432 35.276 1.00 40.12 57 VAL A N 1
ATOM 1492 C CA . VAL B 1 38 ? -9.373 -16.899 34.031 1.00 34.56 57 VAL A CA 1
ATOM 1493 C C . VAL B 1 38 ? -9.029 -17.853 32.912 1.00 36.27 57 VAL A C 1
ATOM 1494 O O . VAL B 1 38 ? -7.859 -18.104 32.603 1.00 37.71 57 VAL A O 1
ATOM 1498 N N . VAL B 1 39 ? -10.050 -18.392 32.281 1.00 32.79 58 VAL A N 1
ATOM 1499 C CA . VAL B 1 39 ? -9.816 -19.333 31.211 1.00 32.12 58 VAL A CA 1
ATOM 1500 C C . VAL B 1 39 ? -9.927 -18.636 29.864 1.00 31.48 58 VAL A C 1
ATOM 1501 O O . VAL B 1 39 ? -10.878 -17.901 29.614 1.00 27.80 58 VAL A O 1
ATOM 1505 N N . ASN B 1 40 ? -8.953 -18.895 28.997 1.00 30.98 59 ASN A N 1
ATOM 1506 C CA . ASN B 1 40 ? -9.020 -18.518 27.595 1.00 29.41 59 ASN A CA 1
ATOM 1507 C C . ASN B 1 40 ? -9.825 -19.554 26.844 1.00 33.94 59 ASN A C 1
ATOM 1508 O O . ASN B 1 40 ? -9.346 -20.666 26.607 1.00 34.57 59 ASN A O 1
ATOM 1513 N N . LYS B 1 41 ? -11.042 -19.198 26.451 1.00 33.48 60 LYS A N 1
ATOM 1514 C CA . LYS B 1 41 ? -11.902 -20.158 25.785 1.00 32.17 60 LYS A CA 1
ATOM 1515 C C . LYS B 1 41 ? -11.788 -20.062 24.264 1.00 35.55 60 LYS A C 1
ATOM 1516 O O . LYS B 1 41 ? -12.552 -20.699 23.538 1.00 40.49 60 LYS A O 1
ATOM 1522 N N . GLY B 1 42 ? -10.837 -19.270 23.773 1.00 32.12 61 GLY A N 1
ATOM 1523 C CA . GLY B 1 42 ? -10.659 -19.128 22.335 1.00 32.87 61 GLY A CA 1
ATOM 1524 C C . GLY B 1 42 ? -11.104 -17.779 21.800 1.00 36.17 61 GLY A C 1
ATOM 1525 O O . GLY B 1 42 ? -10.269 -16.955 21.403 1.00 39.39 61 GLY A O 1
ATOM 1526 N N . ASP B 1 43 ? -12.418 -17.554 21.776 1.00 30.92 62 ASP A N 1
ATOM 1527 C CA . ASP B 1 43 ? -12.980 -16.297 21.294 1.00 30.01 62 ASP A CA 1
ATOM 1528 C C . ASP B 1 43 ? -13.030 -15.263 22.419 1.00 23.40 62 ASP A C 1
ATOM 1529 O O . ASP B 1 43 ? -13.216 -14.072 22.162 1.00 23.44 62 ASP A O 1
ATOM 1534 N N . TYR B 1 44 ? -12.843 -15.704 23.654 1.00 22.23 63 TYR A N 1
ATOM 1535 C CA . TYR B 1 44 ? -13.108 -14.833 24.807 1.00 22.57 63 TYR A CA 1
ATOM 1536 C C . TYR B 1 44 ? -12.513 -15.474 26.022 1.00 22.26 63 TYR A C 1
ATOM 1537 O O . TYR B 1 44 ? -12.106 -16.641 25.961 1.00 25.21 63 TYR A O 1
ATOM 1546 N N . TYR B 1 45 ? -12.425 -14.715 27.115 1.00 19.98 64 TYR A N 1
ATOM 1547 C CA . TYR B 1 45 ? -11.949 -15.231 28.376 1.00 19.54 64 TYR A CA 1
ATOM 1548 C C . TYR B 1 45 ? -13.167 -15.295 29.286 1.00 20.45 64 TYR A C 1
ATOM 1549 O O . TYR B 1 45 ? -14.144 -14.572 29.065 1.00 19.89 64 TYR A O 1
ATOM 1558 N N . SER B 1 46 ? -13.131 -16.136 30.310 1.00 23.36 65 SER A N 1
ATOM 1559 C CA . SER B 1 46 ? -14.224 -16.143 31.283 1.00 22.06 65 SER A CA 1
ATOM 1560 C C . SER B 1 46 ? -13.730 -16.733 32.590 1.00 25.99 65 SER A C 1
ATOM 1561 O O . SER B 1 46 ? -12.685 -17.395 32.636 1.00 27.97 65 SER A O 1
ATOM 1564 N N . ILE B 1 47 ? -14.473 -16.480 33.651 1.00 23.98 66 ILE A N 1
ATOM 1565 C CA . ILE B 1 47 ? -14.190 -17.078 34.943 1.00 22.71 66 ILE A CA 1
ATOM 1566 C C . ILE B 1 47 ? -15.463 -17.798 35.394 1.00 26.53 66 ILE A C 1
ATOM 1567 O O . ILE B 1 47 ? -16.545 -17.563 34.842 1.00 27.34 66 ILE A O 1
ATOM 1572 N N . GLN B 1 48 ? -15.333 -18.659 36.397 1.00 21.81 67 GLN A N 1
ATOM 1573 C CA . GLN B 1 48 ? -16.489 -19.346 36.964 1.00 24.12 67 GLN A CA 1
ATOM 1574 C C . GLN B 1 48 ? -17.001 -18.509 38.117 1.00 24.05 67 GLN A C 1
ATOM 1575 O O . GLN B 1 48 ? -16.327 -18.359 39.120 1.00 23.11 67 GLN A O 1
ATOM 1581 N N . GLY B 1 49 ? -18.197 -17.945 37.971 1.00 25.16 68 GLY A N 1
ATOM 1582 C CA . GLY B 1 49 ? -18.809 -17.218 39.072 1.00 24.36 68 GLY A CA 1
ATOM 1583 C C . GLY B 1 49 ? -19.371 -18.184 40.097 1.00 25.04 68 GLY A C 1
ATOM 1584 O O . GLY B 1 49 ? -19.163 -19.393 40.012 1.00 24.75 68 GLY A O 1
ATOM 1585 N N . LYS B 1 50 ? -20.102 -17.651 41.062 1.00 24.47 69 LYS A N 1
ATOM 1586 C CA . LYS B 1 50 ? -20.708 -18.491 42.078 1.00 24.15 69 LYS A CA 1
ATOM 1587 C C . LYS B 1 50 ? -21.883 -19.291 41.494 1.00 27.54 69 LYS A C 1
ATOM 1588 O O . LYS B 1 50 ? -22.211 -20.362 41.992 1.00 30.33 69 LYS A O 1
ATOM 1594 N N . TYR B 1 51 ? -22.489 -18.788 40.422 1.00 24.77 70 TYR A N 1
ATOM 1595 C CA . TYR B 1 51 ? -23.697 -19.403 39.893 1.00 24.85 70 TYR A CA 1
ATOM 1596 C C . TYR B 1 51 ? -23.587 -19.654 38.412 1.00 26.11 70 TYR A C 1
ATOM 1597 O O . TYR B 1 51 ? -24.244 -20.530 37.873 1.00 26.28 70 TYR A O 1
ATOM 1606 N N . ASP B 1 52 ? -22.772 -18.862 37.732 1.00 22.27 71 ASP A N 1
ATOM 1607 C CA . ASP B 1 52 ? -22.699 -18.904 36.272 1.00 24.15 71 ASP A CA 1
ATOM 1608 C C . ASP B 1 52 ? -21.266 -18.667 35.804 1.00 25.75 71 ASP A C 1
ATOM 1609 O O . ASP B 1 52 ? -20.427 -18.164 36.545 1.00 23.75 71 ASP A O 1
ATOM 1614 N N . GLU B 1 53 ? -21.002 -19.020 34.553 1.00 24.34 72 GLU A N 1
ATOM 1615 C CA . GLU B 1 53 ? -19.760 -18.590 33.918 1.00 29.97 72 GLU A CA 1
ATOM 1616 C C . GLU B 1 53 ? -19.900 -17.096 33.545 1.00 24.85 72 GLU A C 1
ATOM 1617 O O . GLU B 1 53 ? -20.929 -16.666 33.005 1.00 22.04 72 GLU A O 1
ATOM 1623 N N . ILE B 1 54 ? -18.874 -16.309 33.857 1.00 24.27 73 ILE A N 1
ATOM 1624 C CA . ILE B 1 54 ? -18.907 -14.869 33.649 1.00 23.48 73 ILE A CA 1
ATOM 1625 C C . ILE B 1 54 ? -17.868 -14.513 32.574 1.00 20.25 73 ILE A C 1
ATOM 1626 O O . ILE B 1 54 ? -16.672 -14.662 32.803 1.00 21.79 73 ILE A O 1
ATOM 1631 N N . ILE B 1 55 ? -18.305 -14.047 31.404 1.00 18.67 74 ILE A N 1
ATOM 1632 C CA . ILE B 1 55 ? -17.347 -13.615 30.385 1.00 19.18 74 ILE A CA 1
ATOM 1633 C C . ILE B 1 55 ? -16.587 -12.390 30.888 1.00 20.05 74 ILE A C 1
ATOM 1634 O O . ILE B 1 55 ? -17.160 -11.491 31.507 1.00 18.93 74 ILE A O 1
ATOM 1639 N N . VAL B 1 56 ? -15.281 -12.392 30.674 1.00 16.69 75 VAL A N 1
ATOM 1640 C CA . VAL B 1 56 ? -14.415 -11.328 31.178 1.00 17.99 75 VAL A CA 1
ATOM 1641 C C . VAL B 1 56 ? -13.813 -10.632 29.988 1.00 17.83 75 VAL A C 1
ATOM 1642 O O . VAL B 1 56 ? -13.064 -11.240 29.207 1.00 18.98 75 VAL A O 1
ATOM 1646 N N . ALA B 1 57 ? -14.153 -9.351 29.825 1.00 16.30 76 ALA A N 1
ATOM 1647 C CA . ALA B 1 57 ? -13.664 -8.566 28.707 1.00 14.46 76 ALA A CA 1
ATOM 1648 C C . ALA B 1 57 ? -13.202 -7.196 29.175 1.00 16.02 76 ALA A C 1
ATOM 1649 O O . ALA B 1 57 ? -13.991 -6.398 29.670 1.00 14.60 76 ALA A O 1
ATOM 1651 N N . ASN B 1 58 ? -11.905 -6.915 29.026 1.00 14.41 77 ASN A N 1
ATOM 1652 C CA . ASN B 1 58 ? -11.377 -5.604 29.422 1.00 14.46 77 ASN A CA 1
ATOM 1653 C C . ASN B 1 58 ? -10.065 -5.397 28.703 1.00 15.42 77 ASN A C 1
ATOM 1654 O O . ASN B 1 58 ? -9.789 -6.100 27.736 1.00 15.86 77 ASN A O 1
ATOM 1659 N N . LYS B 1 59 ? -9.256 -4.445 29.142 1.00 14.41 78 LYS A N 1
ATOM 1660 C CA . LYS B 1 59 ? -8.090 -4.081 28.353 1.00 17.30 78 LYS A CA 1
ATOM 1661 C C . LYS B 1 59 ? -6.983 -5.117 28.494 1.00 18.32 78 LYS A C 1
ATOM 1662 O O . LYS B 1 59 ? -6.044 -5.117 27.717 1.00 21.16 78 LYS A O 1
ATOM 1668 N N . HIS B 1 60 ? -7.127 -6.026 29.452 1.00 15.72 79 HIS A N 1
ATOM 1669 C CA . HIS B 1 60 ? -6.176 -7.119 29.579 1.00 19.87 79 HIS A CA 1
ATOM 1670 C C . HIS B 1 60 ? -6.701 -8.437 29.054 1.00 20.97 79 HIS A C 1
ATOM 1671 O O . HIS B 1 60 ? -5.937 -9.361 28.770 1.00 20.57 79 HIS A O 1
ATOM 1678 N N . TYR B 1 61 ? -8.020 -8.517 28.887 1.00 15.71 80 TYR A N 1
ATOM 1679 C CA . TYR B 1 61 ? -8.659 -9.730 28.393 1.00 16.88 80 TYR A CA 1
ATOM 1680 C C . TYR B 1 61 ? -9.589 -9.391 27.205 1.00 17.23 80 TYR A C 1
ATOM 1681 O O . TYR B 1 61 ? -10.804 -9.300 27.368 1.00 17.93 80 TYR A O 1
ATOM 1690 N N . PRO B 1 62 ? -9.026 -9.238 26.002 1.00 16.63 81 PRO A N 1
ATOM 1691 C CA . PRO B 1 62 ? -9.816 -8.775 24.848 1.00 16.94 81 PRO A CA 1
ATOM 1692 C C . PRO B 1 62 ? -10.761 -9.861 24.327 1.00 16.46 81 PRO A C 1
ATOM 1693 O O . PRO B 1 62 ? -10.601 -11.019 24.675 1.00 18.31 81 PRO A O 1
ATOM 1697 N N . LEU B 1 63 ? -11.695 -9.470 23.471 1.00 18.00 82 LEU A N 1
ATOM 1698 C CA . LEU B 1 63 ? -12.459 -10.415 22.676 1.00 19.95 82 LEU A CA 1
ATOM 1699 C C . LEU B 1 63 ? -11.820 -10.562 21.313 1.00 20.77 82 LEU A C 1
ATOM 1700 O O . LEU B 1 63 ? -11.328 -9.598 20.757 1.00 21.01 82 LEU A O 1
ATOM 1705 N N . SER B 1 64 ? -11.849 -11.771 20.778 1.00 22.38 83 SER A N 1
ATOM 1706 C CA . SER B 1 64 ? -11.392 -12.029 19.422 1.00 22.36 83 SER A CA 1
ATOM 1707 C C . SER B 1 64 ? -12.093 -11.148 18.387 1.00 24.59 83 SER A C 1
ATOM 1708 O O . SER B 1 64 ? -13.280 -10.784 18.549 1.00 23.64 83 SER A O 1
ATOM 1711 N N . LYS B 1 65 ? -11.388 -10.847 17.303 1.00 22.16 84 LYS A N 1
ATOM 1712 C CA . LYS B 1 65 ? -11.993 -10.119 16.197 1.00 22.83 84 LYS A CA 1
ATOM 1713 C C . LYS B 1 65 ? -13.149 -10.890 15.576 1.00 27.80 84 LYS A C 1
ATOM 1714 O O . LYS B 1 65 ? -13.958 -10.325 14.823 1.00 28.85 84 LYS A O 1
ATOM 1720 N N . ASP B 1 66 ? -13.232 -12.179 15.885 1.00 25.31 85 ASP A N 1
ATOM 1721 C CA . ASP B 1 66 ? -14.227 -13.044 15.250 1.00 28.76 85 ASP A CA 1
ATOM 1722 C C . ASP B 1 66 ? -15.387 -13.325 16.186 1.00 30.12 85 ASP A C 1
ATOM 1723 O O . ASP B 1 66 ? -16.389 -13.938 15.788 1.00 29.09 85 ASP A O 1
ATOM 1728 N N . TYR B 1 67 ? -15.268 -12.864 17.433 1.00 25.73 86 TYR A N 1
ATOM 1729 C CA . TYR B 1 67 ? -16.324 -13.124 18.416 1.00 26.76 86 TYR A CA 1
ATOM 1730 C C . TYR B 1 67 ? -17.509 -12.193 18.172 1.00 24.43 86 TYR A C 1
ATOM 1731 O O . TYR B 1 67 ? -17.396 -10.972 18.333 1.00 21.92 86 TYR A O 1
ATOM 1740 N N . ASN B 1 68 ? -18.634 -12.780 17.764 1.00 20.69 87 ASN A N 1
ATOM 1741 C CA . ASN B 1 68 ? -19.824 -12.026 17.422 1.00 22.06 87 ASN A CA 1
ATOM 1742 C C . ASN B 1 68 ? -21.070 -12.735 17.945 1.00 24.49 87 ASN A C 1
ATOM 1743 O O . ASN B 1 68 ? -21.821 -13.337 17.181 1.00 26.27 87 ASN A O 1
ATOM 1748 N N . PRO B 1 69 ? -21.325 -12.623 19.249 1.00 20.94 88 PRO A N 1
ATOM 1749 C CA . PRO B 1 69 ? -22.472 -13.327 19.847 1.00 18.73 88 PRO A CA 1
ATOM 1750 C C . PRO B 1 69 ? -23.803 -12.638 19.650 1.00 19.53 88 PRO A C 1
ATOM 1751 O O . PRO B 1 69 ? -24.819 -13.281 19.921 1.00 26.90 88 PRO A O 1
ATOM 1755 N N . GLY B 1 70 ? -23.833 -11.387 19.200 1.00 16.82 89 GLY A N 1
ATOM 1756 C CA . GLY B 1 70 ? -25.085 -10.644 19.192 1.00 18.39 89 GLY A CA 1
ATOM 1757 C C . GLY B 1 70 ? -25.501 -10.317 20.623 1.00 16.70 89 GLY A C 1
ATOM 1758 O O . GLY B 1 70 ? -24.790 -10.648 21.580 1.00 17.14 89 GLY A O 1
ATOM 1759 N N . GLU B 1 71 ? -26.686 -9.734 20.778 1.00 17.24 90 GLU A N 1
ATOM 1760 C CA . GLU B 1 71 ? -27.138 -9.206 22.054 1.00 14.81 90 GLU A CA 1
ATOM 1761 C C . GLU B 1 71 ? -27.828 -10.296 22.812 1.00 17.52 90 GLU A C 1
ATOM 1762 O O . GLU B 1 71 ? -28.767 -10.900 22.267 1.00 17.56 90 GLU A O 1
ATOM 1768 N N . ASN B 1 72 ? -27.408 -10.553 24.057 1.00 16.47 91 ASN A N 1
ATOM 1769 C CA . ASN B 1 72 ? -27.967 -11.662 24.830 1.00 17.58 91 ASN A CA 1
ATOM 1770 C C . ASN B 1 72 ? -29.479 -11.472 25.116 1.00 19.05 91 ASN A C 1
ATOM 1771 O O . ASN B 1 72 ? -29.880 -10.448 25.687 1.00 16.68 91 ASN A O 1
ATOM 1776 N N . PRO B 1 73 ? -30.325 -12.462 24.755 1.00 18.49 92 PRO A N 1
ATOM 1777 C CA . PRO B 1 73 ? -31.775 -12.236 24.857 1.00 17.27 92 PRO A CA 1
ATOM 1778 C C . PRO B 1 73 ? -32.301 -12.214 26.296 1.00 17.04 92 PRO A C 1
ATOM 1779 O O . PRO B 1 73 ? -33.292 -11.525 26.575 1.00 19.15 92 PRO A O 1
ATOM 1783 N N . THR B 1 74 ? -31.610 -12.919 27.183 1.00 15.10 93 THR A N 1
ATOM 1784 C CA . THR B 1 74 ? -31.952 -12.915 28.612 1.00 19.62 93 THR A CA 1
ATOM 1785 C C . THR B 1 74 ? -31.653 -11.542 29.191 1.00 18.56 93 THR A C 1
ATOM 1786 O O . THR B 1 74 ? -32.474 -10.957 29.919 1.00 18.95 93 THR A O 1
ATOM 1790 N N . ALA B 1 75 ? -30.494 -11.009 28.822 1.00 15.72 94 ALA A N 1
ATOM 1791 C CA . ALA B 1 75 ? -30.101 -9.689 29.303 1.00 18.53 94 ALA A CA 1
ATOM 1792 C C . ALA B 1 75 ? -31.090 -8.684 28.763 1.00 16.88 94 ALA A C 1
ATOM 1793 O O . ALA B 1 75 ? -31.489 -7.794 29.504 1.00 16.66 94 ALA A O 1
ATOM 1795 N N . LYS B 1 76 ? -31.454 -8.796 27.472 1.00 15.99 95 LYS A N 1
ATOM 1796 C CA . LYS B 1 76 ? -32.479 -7.895 26.865 1.00 16.90 95 LYS A CA 1
ATOM 1797 C C . LYS B 1 76 ? -33.785 -7.878 27.628 1.00 18.55 95 LYS A C 1
ATOM 1798 O O . LYS B 1 76 ? -34.373 -6.818 27.871 1.00 17.86 95 LYS A O 1
ATOM 1804 N N . ALA B 1 77 ? -34.265 -9.070 27.941 1.00 18.08 96 ALA A N 1
ATOM 1805 C CA . ALA B 1 77 ? -35.537 -9.233 28.639 1.00 17.84 96 ALA A CA 1
ATOM 1806 C C . ALA B 1 77 ? -35.466 -8.601 30.020 1.00 18.29 96 ALA A C 1
ATOM 1807 O O . ALA B 1 77 ? -36.418 -7.940 30.442 1.00 18.51 96 ALA A O 1
ATOM 1809 N N . GLU B 1 78 ? -34.341 -8.787 30.720 1.00 16.96 97 GLU A N 1
ATOM 1810 C CA . GLU B 1 78 ? -34.154 -8.126 32.024 1.00 17.75 97 GLU A CA 1
ATOM 1811 C C . GLU B 1 78 ? -34.048 -6.621 31.894 1.00 16.03 97 GLU A C 1
ATOM 1812 O O . GLU B 1 78 ? -34.523 -5.881 32.770 1.00 15.35 97 GLU A O 1
ATOM 1818 N N . LEU B 1 79 ? -33.387 -6.163 30.829 1.00 15.87 98 LEU A N 1
ATOM 1819 C CA . LEU B 1 79 ? -33.247 -4.737 30.598 1.00 14.24 98 LEU A CA 1
ATOM 1820 C C . LEU B 1 79 ? -34.598 -4.064 30.369 1.00 16.19 98 LEU A C 1
ATOM 1821 O O . LEU B 1 79 ? -34.791 -2.944 30.829 1.00 15.20 98 LEU A O 1
ATOM 1826 N N . VAL B 1 80 ? -35.527 -4.731 29.665 1.00 14.80 99 VAL A N 1
ATOM 1827 C CA . VAL B 1 80 ? -36.875 -4.178 29.448 1.00 14.15 99 VAL A CA 1
ATOM 1828 C C . VAL B 1 80 ? -37.526 -3.858 30.788 1.00 13.80 99 VAL A C 1
ATOM 1829 O O . VAL B 1 80 ? -38.087 -2.763 31.011 1.00 16.74 99 VAL A O 1
ATOM 1833 N N . LYS B 1 81 ? -37.399 -4.812 31.693 1.00 16.72 100 LYS A N 1
ATOM 1834 C CA . LYS B 1 81 ? -38.002 -4.673 33.016 1.00 16.26 100 LYS A CA 1
ATOM 1835 C C . LYS B 1 81 ? -37.386 -3.535 33.802 1.00 15.37 100 LYS A C 1
ATOM 1836 O O . LYS B 1 81 ? -38.107 -2.782 34.500 1.00 15.47 100 LYS A O 1
ATOM 1842 N N . LEU B 1 82 ? -36.050 -3.424 33.706 1.00 13.52 101 LEU A N 1
ATOM 1843 C CA . LEU B 1 82 ? -35.351 -2.381 34.416 1.00 14.43 101 LEU A CA 1
ATOM 1844 C C . LEU B 1 82 ? -35.743 -1.007 33.897 1.00 13.92 101 LEU A C 1
ATOM 1845 O O . LEU B 1 82 ? -35.975 -0.066 34.677 1.00 14.86 101 LEU A O 1
ATOM 1850 N N . ILE B 1 83 ? -35.779 -0.868 32.573 1.00 14.28 102 ILE A N 1
ATOM 1851 C CA . ILE B 1 83 ? -36.145 0.410 31.990 1.00 13.59 102 ILE A CA 1
ATOM 1852 C C . ILE B 1 83 ? -37.576 0.755 32.361 1.00 13.17 102 ILE A C 1
ATOM 1853 O O . ILE B 1 83 ? -37.879 1.890 32.735 1.00 13.75 102 ILE A O 1
ATOM 1858 N N . LYS B 1 84 ? -38.457 -0.224 32.305 1.00 15.13 103 LYS A N 1
ATOM 1859 C CA . LYS B 1 84 ? -39.842 0.014 32.732 1.00 17.84 103 LYS A CA 1
ATOM 1860 C C . LYS B 1 84 ? -39.924 0.473 34.207 1.00 16.42 103 LYS A C 1
ATOM 1861 O O . LYS B 1 84 ? -40.639 1.417 34.545 1.00 15.77 103 LYS A O 1
ATOM 1867 N N . ALA B 1 85 ? -39.165 -0.177 35.074 1.00 15.96 104 ALA A N 1
ATOM 1868 C CA . ALA B 1 85 ? -39.121 0.242 36.473 1.00 17.06 104 ALA A CA 1
ATOM 1869 C C . ALA B 1 85 ? -38.578 1.669 36.653 1.00 16.51 104 ALA A C 1
ATOM 1870 O O . ALA B 1 85 ? -39.065 2.424 37.522 1.00 15.95 104 ALA A O 1
ATOM 1872 N N . MET B 1 86 ? -37.577 2.063 35.871 1.00 14.56 105 MET A N 1
ATOM 1873 C CA . MET B 1 86 ? -37.045 3.422 36.010 1.00 15.24 105 MET A CA 1
ATOM 1874 C C . MET B 1 86 ? -38.066 4.470 35.576 1.00 17.79 105 MET A C 1
ATOM 1875 O O . MET B 1 86 ? -38.196 5.517 36.216 1.00 16.48 105 MET A O 1
ATOM 1880 N N . GLN B 1 87 ? -38.762 4.177 34.476 1.00 16.37 106 GLN A N 1
ATOM 1881 C CA . GLN B 1 87 ? -39.854 5.026 33.990 1.00 18.89 106 GLN A CA 1
ATOM 1882 C C . GLN B 1 87 ? -40.951 5.176 35.040 1.00 18.60 106 GLN A C 1
ATOM 1883 O O . GLN B 1 87 ? -41.486 6.278 35.285 1.00 20.33 106 GLN A O 1
ATOM 1889 N N . GLU B 1 88 ? -41.290 4.067 35.669 1.00 17.14 107 GLU A N 1
ATOM 1890 C CA . GLU B 1 88 ? -42.296 4.121 36.734 1.00 20.27 107 GLU A CA 1
ATOM 1891 C C . GLU B 1 88 ? -41.852 4.956 37.938 1.00 22.08 107 GLU A C 1
ATOM 1892 O O . GLU B 1 88 ? -42.692 5.521 38.655 1.00 24.41 107 GLU A O 1
ATOM 1898 N N . ALA B 1 89 ? -40.545 5.026 38.161 1.00 17.15 108 ALA A N 1
ATOM 1899 C CA . ALA B 1 89 ? -39.996 5.828 39.262 1.00 18.44 108 ALA A CA 1
ATOM 1900 C C . ALA B 1 89 ? -39.898 7.270 38.870 1.00 16.63 108 ALA A C 1
ATOM 1901 O O . ALA B 1 89 ? -39.398 8.078 39.644 1.00 19.52 108 ALA A O 1
ATOM 1903 N N . GLY B 1 90 ? -40.314 7.588 37.639 1.00 17.88 109 GLY A N 1
ATOM 1904 C CA . GLY B 1 90 ? -40.363 8.976 37.209 1.00 18.41 109 GLY A CA 1
ATOM 1905 C C . GLY B 1 90 ? -39.141 9.458 36.442 1.00 21.68 109 GLY A C 1
ATOM 1906 O O . GLY B 1 90 ? -38.954 10.677 36.257 1.00 22.91 109 GLY A O 1
ATOM 1907 N N . PHE B 1 91 ? -38.263 8.536 36.030 1.00 17.93 110 PHE A N 1
ATOM 1908 C CA . PHE B 1 91 ? -37.070 8.969 35.323 1.00 17.23 110 PHE A CA 1
ATOM 1909 C C . PHE B 1 91 ? -37.319 8.908 33.820 1.00 18.34 110 PHE A C 1
ATOM 1910 O O . PHE B 1 91 ? -37.917 7.935 33.317 1.00 17.52 110 PHE A O 1
ATOM 1918 N N . PRO B 1 92 ? -36.845 9.942 33.107 1.00 20.39 111 PRO A N 1
ATOM 1919 C CA . PRO B 1 92 ? -37.050 10.095 31.660 1.00 19.80 111 PRO A CA 1
ATOM 1920 C C . PRO B 1 92 ? -36.089 9.206 30.893 1.00 17.07 111 PRO A C 1
ATOM 1921 O O . PRO B 1 92 ? -35.155 9.684 30.254 1.00 19.66 111 PRO A O 1
ATOM 1925 N N . ILE B 1 93 ? -36.340 7.907 30.947 1.00 16.34 112 ILE A N 1
ATOM 1926 C CA . ILE B 1 93 ? -35.475 6.932 30.312 1.00 18.46 112 ILE A CA 1
ATOM 1927 C C . ILE B 1 93 ? -36.079 6.454 28.990 1.00 18.14 112 ILE A C 1
ATOM 1928 O O . ILE B 1 93 ? -37.274 6.151 28.924 1.00 18.20 112 ILE A O 1
ATOM 1933 N N . SER B 1 94 ? -35.236 6.383 27.946 1.00 15.70 113 SER A N 1
ATOM 1934 C CA . SER B 1 94 ? -35.678 5.969 26.618 1.00 16.89 113 SER A CA 1
ATOM 1935 C C . SER B 1 94 ? -35.911 4.458 26.542 1.00 18.29 113 SER A C 1
ATOM 1936 O O . SER B 1 94 ? -35.326 3.709 27.351 1.00 19.35 113 SER A O 1
ATOM 1939 N N . ASP B 1 95 ? -36.764 4.023 25.600 1.00 20.01 114 ASP A N 1
ATOM 1940 C CA . ASP B 1 95 ? -36.966 2.601 25.276 1.00 19.18 114 ASP A CA 1
ATOM 1941 C C . ASP B 1 95 ? -35.881 2.094 24.340 1.00 23.12 114 ASP A C 1
ATOM 1942 O O . ASP B 1 95 ? -35.869 0.906 23.967 1.00 24.23 114 ASP A O 1
ATOM 1947 N N . HIS B 1 96 ? -34.987 3.001 23.942 1.00 23.20 115 HIS A N 1
ATOM 1948 C CA . HIS B 1 96 ? -33.843 2.674 23.092 1.00 20.50 115 HIS A CA 1
ATOM 1949 C C . HIS B 1 96 ? -32.570 2.762 23.936 1.00 22.51 115 HIS A C 1
ATOM 1950 O O . HIS B 1 96 ? -32.506 3.515 24.911 1.00 23.47 115 HIS A O 1
ATOM 1957 N N . TYR B 1 97 ? -31.575 1.960 23.579 1.00 22.23 116 TYR A N 1
ATOM 1958 C CA . TYR B 1 97 ? -30.329 1.841 24.332 1.00 21.69 116 TYR A CA 1
ATOM 1959 C C . TYR B 1 97 ? -29.213 1.512 23.340 1.00 23.32 116 TYR A C 1
ATOM 1960 O O . TYR B 1 97 ? -29.494 1.223 22.151 1.00 20.80 116 TYR A O 1
ATOM 1969 N N . SER B 1 98 ? -27.954 1.563 23.793 1.00 20.68 117 SER A N 1
ATOM 1970 C CA . SER B 1 98 ? -26.848 1.002 23.007 1.00 22.20 117 SER A CA 1
ATOM 1971 C C . SER B 1 98 ? -26.315 -0.253 23.666 1.00 19.91 117 SER A C 1
ATOM 1972 O O . SER B 1 98 ? -25.714 -0.192 24.750 1.00 20.12 117 SER A O 1
ATOM 1975 N N . GLY B 1 99 ? -26.516 -1.387 22.992 1.00 15.84 118 GLY A N 1
ATOM 1976 C CA . GLY B 1 99 ? -26.206 -2.676 23.565 1.00 15.18 118 GLY A CA 1
ATOM 1977 C C . GLY B 1 99 ? -25.016 -3.270 22.839 1.00 20.28 118 GLY A C 1
ATOM 1978 O O . GLY B 1 99 ? -23.885 -2.759 22.935 1.00 17.03 118 GLY A O 1
ATOM 1979 N N . PHE B 1 100 ? -25.265 -4.374 22.146 1.00 18.45 119 PHE A N 1
ATOM 1980 C CA . PHE B 1 100 ? -24.218 -5.056 21.387 1.00 16.28 119 PHE A CA 1
ATOM 1981 C C . PHE B 1 100 ? -23.549 -4.170 20.344 1.00 16.03 119 PHE A C 1
ATOM 1982 O O . PHE B 1 100 ? -24.209 -3.505 19.542 1.00 17.21 119 PHE A O 1
ATOM 1990 N N . ARG B 1 101 ? -22.217 -4.138 20.368 1.00 16.29 120 ARG A N 1
ATOM 1991 C CA . ARG B 1 101 ? -21.446 -3.543 19.272 1.00 18.18 120 ARG A CA 1
ATOM 1992 C C . ARG B 1 101 ? -20.407 -4.556 18.841 1.00 14.79 120 ARG A C 1
ATOM 1993 O O . ARG B 1 101 ? -19.512 -4.894 19.624 1.00 13.92 120 ARG A O 1
ATOM 2001 N N . SER B 1 102 ? -20.507 -5.002 17.585 1.00 15.44 121 SER A N 1
ATOM 2002 C CA . SER B 1 102 ? -19.554 -5.931 16.983 1.00 16.85 121 SER A CA 1
ATOM 2003 C C . SER B 1 102 ? -18.166 -5.315 16.947 1.00 15.21 121 SER A C 1
ATOM 2004 O O . SER B 1 102 ? -18.033 -4.104 17.100 1.00 13.65 121 SER A O 1
ATOM 2007 N N . TYR B 1 103 ? -17.175 -6.155 16.664 1.00 17.32 122 TYR A N 1
ATOM 2008 C CA . TYR B 1 103 ? -15.806 -5.684 16.470 1.00 17.82 122 TYR A CA 1
ATOM 2009 C C . TYR B 1 103 ? -15.793 -4.611 15.403 1.00 16.50 122 TYR A C 1
ATOM 2010 O O . TYR B 1 103 ? -15.142 -3.571 15.571 1.00 15.60 122 TYR A O 1
ATOM 2019 N N . GLU B 1 104 ? -16.524 -4.863 14.307 1.00 19.23 123 GLU A N 1
ATOM 2020 C CA . GLU B 1 104 ? -16.584 -3.945 13.195 1.00 19.18 123 GLU A CA 1
ATOM 2021 C C . GLU B 1 104 ? -17.215 -2.625 13.571 1.00 19.80 123 GLU A C 1
ATOM 2022 O O . GLU B 1 104 ? -16.744 -1.581 13.135 1.00 18.18 123 GLU A O 1
ATOM 2028 N N . THR B 1 105 ? -18.316 -2.668 14.340 1.00 18.86 124 THR A N 1
ATOM 2029 C CA . THR B 1 105 ? -18.955 -1.441 14.771 1.00 18.85 124 THR A CA 1
ATOM 2030 C C . THR B 1 105 ? -18.045 -0.642 15.689 1.00 18.73 124 THR A C 1
ATOM 2031 O O . THR B 1 105 ? -17.946 0.588 15.579 1.00 18.48 124 THR A O 1
ATOM 2035 N N . GLN B 1 106 ? -17.368 -1.348 16.586 1.00 16.07 125 GLN A N 1
ATOM 2036 C CA . GLN B 1 106 ? -16.426 -0.709 17.500 1.00 17.63 125 GLN A CA 1
ATOM 2037 C C . GLN B 1 106 ? -15.230 -0.056 16.780 1.00 18.28 125 GLN A C 1
ATOM 2038 O O . GLN B 1 106 ? -14.776 1.030 17.168 1.00 18.26 125 GLN A O 1
ATOM 2044 N N . THR B 1 107 ? -14.746 -0.705 15.720 1.00 18.46 126 THR A N 1
ATOM 2045 C CA . THR B 1 107 ? -13.663 -0.140 14.910 1.00 18.30 126 THR A CA 1
ATOM 2046 C C . THR B 1 107 ? -14.132 1.201 14.359 1.00 20.57 126 THR A C 1
ATOM 2047 O O . THR B 1 107 ? -13.406 2.199 14.436 1.00 21.53 126 THR A O 1
ATOM 2051 N N . LYS B 1 108 ? -15.353 1.227 13.802 1.00 20.33 127 LYS A N 1
ATOM 2052 C CA . LYS B 1 108 ? -15.876 2.481 13.247 1.00 24.03 127 LYS A CA 1
ATOM 2053 C C . LYS B 1 108 ? -16.053 3.543 14.306 1.00 22.84 127 LYS A C 1
ATOM 2054 O O . LYS B 1 108 ? -15.665 4.697 14.095 1.00 22.96 127 LYS A O 1
ATOM 2060 N N . LEU B 1 109 ? -16.643 3.159 15.447 1.00 22.33 128 LEU A N 1
ATOM 2061 C CA . LEU B 1 109 ? -16.862 4.096 16.549 1.00 23.44 128 LEU A CA 1
ATOM 2062 C C . LEU B 1 109 ? -15.517 4.654 17.037 1.00 23.96 128 LEU A C 1
ATOM 2063 O O . LEU B 1 109 ? -15.361 5.872 17.242 1.00 22.45 128 LEU A O 1
ATOM 2068 N N . TYR B 1 110 ? -14.551 3.761 17.232 1.00 21.56 129 TYR A N 1
ATOM 2069 C CA . TYR B 1 110 ? -13.229 4.174 17.709 1.00 21.90 129 TYR A CA 1
ATOM 2070 C C . TYR B 1 110 ? -12.547 5.124 16.713 1.00 23.18 129 TYR A C 1
ATOM 2071 O O . TYR B 1 110 ? -12.014 6.174 17.101 1.00 23.02 129 TYR A O 1
ATOM 2080 N N . GLN B 1 111 ? -12.567 4.774 15.431 1.00 24.71 130 GLN A N 1
ATOM 2081 C CA . GLN B 1 111 ? -11.897 5.614 14.430 1.00 26.43 130 GLN A CA 1
ATOM 2082 C C . GLN B 1 111 ? -12.566 6.991 14.259 1.00 27.67 130 GLN A C 1
ATOM 2083 O O . GLN B 1 111 ? -11.885 7.985 13.961 1.00 28.06 130 GLN A O 1
ATOM 2089 N N . ASP B 1 112 ? -13.883 7.062 14.469 1.00 30.09 131 ASP A N 1
ATOM 2090 C CA . ASP B 1 112 ? -14.567 8.354 14.451 1.00 28.59 131 ASP A CA 1
ATOM 2091 C C . ASP B 1 112 ? -14.112 9.219 15.607 1.00 27.61 131 ASP A C 1
ATOM 2092 O O . ASP B 1 112 ? -13.967 10.436 15.456 1.00 30.12 131 ASP A O 1
ATOM 2097 N N . TYR B 1 113 ? -13.926 8.616 16.782 1.00 27.73 132 TYR A N 1
ATOM 2098 C CA . TYR B 1 113 ? -13.364 9.373 17.891 1.00 27.45 132 TYR A CA 1
ATOM 2099 C C . TYR B 1 113 ? -11.971 9.867 17.523 1.00 27.73 132 TYR A C 1
ATOM 2100 O O . TYR B 1 113 ? -11.657 11.044 17.706 1.00 32.09 132 TYR A O 1
ATOM 2109 N N . VAL B 1 114 ? -11.142 8.974 16.998 1.00 27.55 133 VAL A N 1
ATOM 2110 C CA . VAL B 1 114 ? -9.772 9.352 16.651 1.00 28.05 133 VAL A CA 1
ATOM 2111 C C . VAL B 1 114 ? -9.801 10.494 15.635 1.00 31.68 133 VAL A C 1
ATOM 2112 O O . VAL B 1 114 ? -9.198 11.544 15.856 1.00 32.36 133 VAL A O 1
ATOM 2116 N N . ASN B 1 115 ? -10.531 10.287 14.540 1.00 32.04 134 ASN A N 1
ATOM 2117 C CA . ASN B 1 115 ? -10.610 11.280 13.464 1.00 32.76 134 ASN A CA 1
ATOM 2118 C C . ASN B 1 115 ? -11.158 12.635 13.917 1.00 37.88 134 ASN A C 1
ATOM 2119 O O . ASN B 1 115 ? -10.779 13.667 13.359 1.00 41.35 134 ASN A O 1
ATOM 2124 N N . GLN B 1 116 ? -12.029 12.637 14.930 1.00 37.51 135 GLN A N 1
ATOM 2125 C CA . GLN B 1 116 ? -12.733 13.857 15.336 1.00 39.02 135 GLN A CA 1
ATOM 2126 C C . GLN B 1 116 ? -12.136 14.564 16.549 1.00 40.23 135 GLN A C 1
ATOM 2127 O O . GLN B 1 116 ? -12.063 15.798 16.577 1.00 39.08 135 GLN A O 1
ATOM 2133 N N . ASP B 1 117 ? -11.730 13.795 17.557 1.00 35.24 136 ASP A N 1
ATOM 2134 C CA . ASP B 1 117 ? -11.133 14.381 18.750 1.00 34.25 136 ASP A CA 1
ATOM 2135 C C . ASP B 1 117 ? -9.643 14.042 18.922 1.00 30.16 136 ASP A C 1
ATOM 2136 O O . ASP B 1 117 ? -8.996 14.530 19.843 1.00 31.75 136 ASP A O 1
ATOM 2141 N N . GLY B 1 118 ? -9.093 13.205 18.048 1.00 32.12 137 GLY A N 1
ATOM 2142 C CA . GLY B 1 118 ? -7.700 12.800 18.203 1.00 28.96 137 GLY A CA 1
ATOM 2143 C C . GLY B 1 118 ? -7.526 11.509 18.998 1.00 29.91 137 GLY A C 1
ATOM 2144 O O . GLY B 1 118 ? -8.397 11.119 19.785 1.00 27.86 137 GLY A O 1
ATOM 2145 N N . LYS B 1 119 ? -6.385 10.850 18.798 1.00 27.82 138 LYS A N 1
ATOM 2146 C CA . LYS B 1 119 ? -6.128 9.566 19.435 1.00 26.58 138 LYS A CA 1
ATOM 2147 C C . LYS B 1 119 ? -6.156 9.594 20.958 1.00 24.71 138 LYS A C 1
ATOM 2148 O O . LYS B 1 119 ? -6.650 8.654 21.582 1.00 25.87 138 LYS A O 1
ATOM 2154 N N . ALA B 1 120 ? -5.596 10.638 21.571 1.00 26.47 139 ALA A N 1
ATOM 2155 C CA . ALA B 1 120 ? -5.568 10.720 23.038 1.00 26.83 139 ALA A CA 1
ATOM 2156 C C . ALA B 1 120 ? -6.963 10.701 23.621 1.00 30.37 139 ALA A C 1
ATOM 2157 O O . ALA B 1 120 ? -7.248 9.953 24.554 1.00 33.44 139 ALA A O 1
ATOM 2159 N N . ALA B 1 121 ? -7.828 11.552 23.083 1.00 34.72 140 ALA A N 1
ATOM 2160 C CA . ALA B 1 121 ? -9.215 11.623 23.523 1.00 34.32 140 ALA A CA 1
ATOM 2161 C C . ALA B 1 121 ? -10.003 10.353 23.188 1.00 33.44 140 ALA A C 1
ATOM 2162 O O . ALA B 1 121 ? -10.905 9.961 23.932 1.00 33.92 140 ALA A O 1
ATOM 2164 N N . ALA B 1 122 ? -9.711 9.729 22.055 1.00 30.15 141 ALA A N 1
ATOM 2165 C CA . ALA B 1 122 ? -10.367 8.466 21.722 1.00 25.10 141 ALA A CA 1
ATOM 2166 C C . ALA B 1 122 ? -10.004 7.373 22.733 1.00 28.16 141 ALA A C 1
ATOM 2167 O O . ALA B 1 122 ? -10.849 6.547 23.100 1.00 27.68 141 ALA A O 1
ATOM 2169 N N . ASP B 1 123 ? -8.744 7.339 23.159 1.00 27.14 142 ASP A N 1
ATOM 2170 C CA . ASP B 1 123 ? -8.338 6.349 24.144 1.00 27.50 142 ASP A CA 1
ATOM 2171 C C . ASP B 1 123 ? -8.901 6.657 25.539 1.00 30.24 142 ASP A C 1
ATOM 2172 O O . ASP B 1 123 ? -8.942 5.779 26.401 1.00 34.37 142 ASP A O 1
ATOM 2177 N N . ARG B 1 124 ? -9.351 7.888 25.753 1.00 32.35 143 ARG A N 1
ATOM 2178 C CA . ARG B 1 124 ? -10.036 8.228 27.003 1.00 34.41 143 ARG A CA 1
ATOM 2179 C C . ARG B 1 124 ? -11.504 7.826 27.001 1.00 32.09 143 ARG A C 1
ATOM 2180 O O . ARG B 1 124 ? -11.978 7.231 27.962 1.00 36.81 143 ARG A O 1
ATOM 2188 N N . TYR B 1 125 ? -12.222 8.165 25.934 1.00 35.50 144 TYR A N 1
ATOM 2189 C CA . TYR B 1 125 ? -13.687 8.066 25.949 1.00 35.33 144 TYR A CA 1
ATOM 2190 C C . TYR B 1 125 ? -14.146 6.723 25.403 1.00 33.29 144 TYR A C 1
ATOM 2191 O O . TYR B 1 125 ? -15.199 6.202 25.796 1.00 30.52 144 TYR A O 1
ATOM 2200 N N . SER B 1 126 ? -13.364 6.176 24.475 1.00 25.60 145 SER A N 1
ATOM 2201 C CA . SER B 1 126 ? -13.787 5.009 23.748 1.00 24.66 145 SER A CA 1
ATOM 2202 C C . SER B 1 126 ? -12.881 3.841 24.148 1.00 28.02 145 SER A C 1
ATOM 2203 O O . SER B 1 126 ? -12.154 3.935 25.151 1.00 33.53 145 SER A O 1
ATOM 2206 N N . ALA B 1 127 ? -12.976 2.737 23.415 1.00 21.03 146 ALA A N 1
ATOM 2207 C CA . ALA B 1 127 ? -12.163 1.555 23.631 1.00 17.07 146 ALA A CA 1
ATOM 2208 C C . ALA B 1 127 ? -11.734 1.066 22.250 1.00 16.77 146 ALA A C 1
ATOM 2209 O O . ALA B 1 127 ? -12.501 1.137 21.285 1.00 17.27 146 ALA A O 1
ATOM 2211 N N . ARG B 1 128 ? -10.514 0.545 22.141 1.00 13.95 147 ARG A N 1
ATOM 2212 C CA . ARG B 1 128 ? -10.073 -0.058 20.883 1.00 14.72 147 ARG A CA 1
ATOM 2213 C C . ARG B 1 128 ? -10.884 -1.324 20.584 1.00 14.51 147 ARG A C 1
ATOM 2214 O O . ARG B 1 128 ? -11.351 -1.996 21.497 1.00 16.27 147 ARG A O 1
ATOM 2222 N N . PRO B 1 129 ? -11.077 -1.659 19.297 1.00 16.00 148 PRO A N 1
ATOM 2223 C CA . PRO B 1 129 ? -11.922 -2.833 19.003 1.00 16.65 148 PRO A CA 1
ATOM 2224 C C . PRO B 1 129 ? -11.353 -4.121 19.581 1.00 16.07 148 PRO A C 1
ATOM 2225 O O . PRO B 1 129 ? -10.126 -4.322 19.527 1.00 14.75 148 PRO A O 1
ATOM 2229 N N . GLY B 1 130 ? -12.236 -4.947 20.147 1.00 14.65 149 GLY A N 1
ATOM 2230 C CA . GLY B 1 130 ? -11.895 -6.169 20.871 1.00 14.18 149 GLY A CA 1
ATOM 2231 C C . GLY B 1 130 ? -11.727 -5.911 22.366 1.00 13.29 149 GLY A C 1
ATOM 2232 O O . GLY B 1 130 ? -11.605 -6.847 23.168 1.00 14.08 149 GLY A O 1
ATOM 2233 N N . TYR B 1 131 ? -11.703 -4.634 22.747 1.00 12.44 150 TYR A N 1
ATOM 2234 C CA . TYR B 1 131 ? -11.475 -4.254 24.141 1.00 16.06 150 TYR A CA 1
ATOM 2235 C C . TYR B 1 131 ? -12.664 -3.482 24.716 1.00 15.09 150 TYR A C 1
ATOM 2236 O O . TYR B 1 131 ? -12.524 -2.747 25.694 1.00 16.78 150 TYR A O 1
ATOM 2245 N N . SER B 1 132 ? -13.838 -3.629 24.106 1.00 13.41 151 SER A N 1
ATOM 2246 C CA . SER B 1 132 ? -15.055 -3.037 24.679 1.00 12.12 151 SER A CA 1
ATOM 2247 C C . SER B 1 132 ? -15.984 -4.130 25.191 1.00 13.01 151 SER A C 1
ATOM 2248 O O . SER B 1 132 ? -16.176 -5.121 24.524 1.00 13.87 151 SER A O 1
ATOM 2251 N N . GLU B 1 133 ? -16.578 -3.943 26.371 1.00 10.18 152 GLU A N 1
ATOM 2252 C CA . GLU B 1 133 ? -17.512 -4.950 26.865 1.00 13.10 152 GLU A CA 1
ATOM 2253 C C . GLU B 1 133 ? -18.752 -5.074 25.981 1.00 13.61 152 GLU A C 1
ATOM 2254 O O . GLU B 1 133 ? -19.461 -6.061 26.044 1.00 14.21 152 GLU A O 1
ATOM 2260 N N . HIS B 1 134 ? -19.026 -4.054 25.181 1.00 15.12 153 HIS A N 1
ATOM 2261 C CA . HIS B 1 134 ? -20.213 -4.073 24.331 1.00 15.36 153 HIS A CA 1
ATOM 2262 C C . HIS B 1 134 ? -20.164 -5.202 23.301 1.00 16.48 153 HIS A C 1
ATOM 2263 O O . HIS B 1 134 ? -21.187 -5.618 22.797 1.00 13.58 153 HIS A O 1
ATOM 2270 N N . GLN B 1 135 ? -18.977 -5.733 23.023 1.00 13.29 154 GLN A N 1
ATOM 2271 C CA . GLN B 1 135 ? -18.844 -6.844 22.067 1.00 12.90 154 GLN A CA 1
ATOM 2272 C C . GLN B 1 135 ? -19.314 -8.166 22.676 1.00 14.53 154 GLN A C 1
ATOM 2273 O O . GLN B 1 135 ? -19.507 -9.150 21.959 1.00 14.86 154 GLN A O 1
ATOM 2279 N N . THR B 1 136 ? -19.546 -8.181 23.994 1.00 14.17 155 THR A N 1
ATOM 2280 C CA . THR B 1 136 ? -20.044 -9.393 24.685 1.00 15.06 155 THR A CA 1
ATOM 2281 C C . THR B 1 136 ? -21.534 -9.615 24.478 1.00 13.39 155 THR A C 1
ATOM 2282 O O . THR B 1 136 ? -22.014 -10.725 24.697 1.00 16.96 155 THR A O 1
ATOM 2286 N N . GLY B 1 137 ? -22.257 -8.576 24.093 1.00 11.54 156 GLY A N 1
ATOM 2287 C CA . GLY B 1 137 ? -23.721 -8.678 24.025 1.00 12.45 156 GLY A CA 1
ATOM 2288 C C . GLY B 1 137 ? -24.373 -8.648 25.400 1.00 13.80 156 GLY A C 1
ATOM 2289 O O . GLY B 1 137 ? -25.600 -8.870 25.507 1.00 13.30 156 GLY A O 1
ATOM 2290 N N . LEU B 1 138 ? -23.581 -8.353 26.434 1.00 13.31 157 LEU A N 1
ATOM 2291 C CA . LEU B 1 138 ? -24.044 -8.316 27.831 1.00 13.60 157 LEU A CA 1
ATOM 2292 C C . LEU B 1 138 ? -24.002 -6.953 28.487 1.00 15.17 157 LEU A C 1
ATOM 2293 O O . LEU B 1 138 ? -24.347 -6.820 29.681 1.00 13.81 157 LEU A O 1
ATOM 2298 N N . ALA B 1 139 ? -23.635 -5.942 27.703 1.00 13.38 158 ALA A N 1
ATOM 2299 C CA . ALA B 1 139 ? -23.409 -4.602 28.199 1.00 14.27 158 ALA A CA 1
ATOM 2300 C C . ALA B 1 139 ? -24.344 -3.632 27.496 1.00 13.46 158 ALA A C 1
ATOM 2301 O O . ALA B 1 139 ? -24.534 -3.685 26.281 1.00 13.98 158 ALA A O 1
ATOM 2303 N N . PHE B 1 140 ? -24.928 -2.737 28.271 1.00 12.45 159 PHE A N 1
ATOM 2304 C CA . PHE B 1 140 ? -25.947 -1.849 27.739 1.00 13.98 159 PHE A CA 1
ATOM 2305 C C . PHE B 1 140 ? -25.737 -0.470 28.296 1.00 12.69 159 PHE A C 1
ATOM 2306 O O . PHE B 1 140 ? -25.633 -0.311 29.510 1.00 13.71 159 PHE A O 1
ATOM 2314 N N . ASP B 1 141 ? -25.671 0.514 27.405 1.00 13.70 160 ASP A N 1
ATOM 2315 C CA . ASP B 1 141 ? -25.638 1.926 27.788 1.00 16.48 160 ASP A CA 1
ATOM 2316 C C . ASP B 1 141 ? -27.079 2.399 27.758 1.00 17.89 160 ASP A C 1
ATOM 2317 O O . ASP B 1 141 ? -27.749 2.305 26.729 1.00 15.48 160 ASP A O 1
ATOM 2322 N N . VAL B 1 142 ? -27.540 2.928 28.884 1.00 14.66 161 VAL A N 1
ATOM 2323 C CA . VAL B 1 142 ? -28.910 3.407 29.037 1.00 16.48 161 VAL A CA 1
ATOM 2324 C C . VAL B 1 142 ? -29.013 4.848 28.570 1.00 19.61 161 VAL A C 1
ATOM 2325 O O . VAL B 1 142 ? -28.152 5.656 28.864 1.00 19.30 161 VAL A O 1
ATOM 2329 N N . ILE B 1 143 ? -30.102 5.193 27.890 1.00 18.03 162 ILE A N 1
ATOM 2330 C CA . ILE B 1 143 ? -30.149 6.498 27.244 1.00 17.13 162 ILE A CA 1
ATOM 2331 C C . ILE B 1 143 ? -31.378 7.267 27.735 1.00 20.00 162 ILE A C 1
ATOM 2332 O O . ILE B 1 143 ? -32.456 6.689 27.932 1.00 20.72 162 ILE A O 1
ATOM 2337 N N . GLY B 1 144 ? -31.253 8.572 27.911 1.00 21.70 163 GLY A N 1
ATOM 2338 C CA . GLY B 1 144 ? -32.437 9.349 28.258 1.00 21.39 163 GLY A CA 1
ATOM 2339 C C . GLY B 1 144 ? -33.389 9.605 27.076 1.00 23.44 163 GLY A C 1
ATOM 2340 O O . GLY B 1 144 ? -33.050 9.389 25.900 1.00 20.87 163 GLY A O 1
ATOM 2341 N N . THR B 1 145 ? -34.590 10.103 27.373 1.00 19.42 164 THR A N 1
ATOM 2342 C CA . THR B 1 145 ? -35.576 10.380 26.322 1.00 22.13 164 THR A CA 1
ATOM 2343 C C . THR B 1 145 ? -35.198 11.552 25.434 1.00 24.76 164 THR A C 1
ATOM 2344 O O . THR B 1 145 ? -35.886 11.816 24.430 1.00 23.63 164 THR A O 1
ATOM 2348 N N . ASP B 1 146 ? -34.148 12.257 25.822 1.00 23.61 165 ASP A N 1
ATOM 2349 C CA . ASP B 1 146 ? -33.596 13.351 25.027 1.00 28.51 165 ASP A CA 1
ATOM 2350 C C . ASP B 1 146 ? -32.473 12.881 24.112 1.00 30.92 165 ASP A C 1
ATOM 2351 O O . ASP B 1 146 ? -31.953 13.655 23.303 1.00 30.66 165 ASP A O 1
ATOM 2356 N N . GLY B 1 147 ? -32.097 11.613 24.248 1.00 28.38 166 GLY A N 1
ATOM 2357 C CA . GLY B 1 147 ? -31.087 11.025 23.399 1.00 30.58 166 GLY A CA 1
ATOM 2358 C C . GLY B 1 147 ? -29.690 11.042 23.984 1.00 32.69 166 GLY A C 1
ATOM 2359 O O . GLY B 1 147 ? -28.766 10.543 23.350 1.00 31.30 166 GLY A O 1
ATOM 2360 N N . ASP B 1 148 ? -29.523 11.605 25.178 1.00 31.15 167 ASP A N 1
ATOM 2361 C CA . ASP B 1 148 ? -28.207 11.610 25.826 1.00 29.94 167 ASP A CA 1
ATOM 2362 C C . ASP B 1 148 ? -28.093 10.439 26.790 1.00 28.90 167 ASP A C 1
ATOM 2363 O O . ASP B 1 148 ? -29.100 10.023 27.392 1.00 28.29 167 ASP A O 1
ATOM 2368 N N . LEU B 1 149 ? -26.876 9.900 26.901 1.00 27.82 168 LEU A N 1
ATOM 2369 C CA . LEU B 1 149 ? -26.575 8.851 27.869 1.00 24.01 168 LEU A CA 1
ATOM 2370 C C . LEU B 1 149 ? -26.967 9.355 29.236 1.00 24.91 168 LEU A C 1
ATOM 2371 O O . LEU B 1 149 ? -26.780 10.539 29.560 1.00 26.23 168 LEU A O 1
ATOM 2376 N N . VAL B 1 150 ? -27.536 8.467 30.038 1.00 20.57 169 VAL A N 1
ATOM 2377 C CA . VAL B 1 150 ? -27.992 8.859 31.372 1.00 21.05 169 VAL A CA 1
ATOM 2378 C C . VAL B 1 150 ? -26.863 9.262 32.324 1.00 19.33 169 VAL A C 1
ATOM 2379 O O . VAL B 1 150 ? -25.965 8.489 32.563 1.00 20.03 169 VAL A O 1
ATOM 2383 N N . THR B 1 151 ? -26.925 10.466 32.901 1.00 23.11 170 THR A N 1
ATOM 2384 C CA . THR B 1 151 ? -25.870 10.903 33.832 1.00 23.27 170 THR A CA 1
ATOM 2385 C C . THR B 1 151 ? -26.432 11.596 35.072 1.00 21.34 170 THR A C 1
ATOM 2386 O O . THR B 1 151 ? -25.707 11.823 36.043 1.00 25.48 170 THR A O 1
ATOM 2390 N N . GLU B 1 152 ? -27.705 11.968 35.013 1.00 19.65 171 GLU A N 1
ATOM 2391 C CA . GLU B 1 152 ? -28.334 12.714 36.096 1.00 22.75 171 GLU A CA 1
ATOM 2392 C C . GLU B 1 152 ? -28.189 11.929 37.418 1.00 21.54 171 GLU A C 1
ATOM 2393 O O . GLU B 1 152 ? -28.351 10.703 37.447 1.00 18.95 171 GLU A O 1
ATOM 2399 N N . GLU B 1 153 ? -27.842 12.650 38.474 1.00 22.51 172 GLU A N 1
ATOM 2400 C CA . GLU B 1 153 ? -27.449 12.083 39.767 1.00 22.39 172 GLU A CA 1
ATOM 2401 C C . GLU B 1 153 ? -28.442 11.080 40.334 1.00 18.68 172 GLU A C 1
ATOM 2402 O O . GLU B 1 153 ? -28.043 9.976 40.697 1.00 17.34 172 GLU A O 1
ATOM 2408 N N . LYS B 1 154 ? -29.718 11.463 40.419 1.00 17.94 173 LYS A N 1
ATOM 2409 C CA . LYS B 1 154 ? -30.730 10.564 41.014 1.00 16.96 173 LYS A CA 1
ATOM 2410 C C . LYS B 1 154 ? -30.951 9.311 40.154 1.00 15.35 173 LYS A C 1
ATOM 2411 O O . LYS B 1 154 ? -31.142 8.201 40.667 1.00 16.21 173 LYS A O 1
ATOM 2417 N N . ALA B 1 155 ? -30.922 9.467 38.843 1.00 14.55 174 ALA A N 1
ATOM 2418 C CA . ALA B 1 155 ? -31.068 8.331 37.954 1.00 15.89 174 ALA A CA 1
ATOM 2419 C C . ALA B 1 155 ? -29.848 7.416 38.051 1.00 15.00 174 ALA A C 1
ATOM 2420 O O . ALA B 1 155 ? -29.992 6.177 38.074 1.00 13.82 174 ALA A O 1
ATOM 2422 N N . ALA B 1 156 ? -28.656 8.011 38.123 1.00 16.01 175 ALA A N 1
ATOM 2423 C CA . ALA B 1 156 ? -27.433 7.202 38.268 1.00 14.16 175 ALA A CA 1
ATOM 2424 C C . ALA B 1 156 ? -27.481 6.427 39.585 1.00 17.18 175 ALA A C 1
ATOM 2425 O O . ALA B 1 156 ? -27.060 5.255 39.651 1.00 12.94 175 ALA A O 1
ATOM 2427 N N . GLN B 1 157 ? -27.970 7.083 40.639 1.00 14.86 176 GLN A N 1
ATOM 2428 C CA . GLN B 1 157 ? -28.058 6.422 41.938 1.00 14.39 176 GLN A CA 1
ATOM 2429 C C . GLN B 1 157 ? -29.095 5.313 41.920 1.00 13.28 176 GLN A C 1
ATOM 2430 O O . GLN B 1 157 ? -28.890 4.266 42.530 1.00 13.49 176 GLN A O 1
ATOM 2436 N N . TRP B 1 158 ? -30.215 5.527 41.225 1.00 13.68 177 TRP A N 1
ATOM 2437 C CA . TRP B 1 158 ? -31.215 4.477 41.071 1.00 12.82 177 TRP A CA 1
ATOM 2438 C C . TRP B 1 158 ? -30.566 3.211 40.478 1.00 11.41 177 TRP A C 1
ATOM 2439 O O . TRP B 1 158 ? -30.840 2.103 40.932 1.00 12.16 177 TRP A O 1
ATOM 2450 N N . LEU B 1 159 ? -29.729 3.383 39.447 1.00 11.44 178 LEU A N 1
ATOM 2451 C CA . LEU B 1 159 ? -29.057 2.234 38.827 1.00 12.94 178 LEU A CA 1
ATOM 2452 C C . LEU B 1 159 ? -28.208 1.524 39.875 1.00 14.39 178 LEU A C 1
ATOM 2453 O O . LEU B 1 159 ? -28.277 0.290 40.024 1.00 14.43 178 LEU A O 1
ATOM 2458 N N . LEU B 1 160 ? -27.437 2.298 40.628 1.00 14.47 179 LEU A N 1
ATOM 2459 C CA . LEU B 1 160 ? -26.602 1.704 41.677 1.00 15.60 179 LEU A CA 1
ATOM 2460 C C . LEU B 1 160 ? -27.442 0.958 42.717 1.00 14.15 179 LEU A C 1
ATOM 2461 O O . LEU B 1 160 ? -27.050 -0.108 43.161 1.00 16.88 179 LEU A O 1
ATOM 2466 N N . ASP B 1 161 ? -28.619 1.476 43.058 1.00 13.69 180 ASP A N 1
ATOM 2467 C CA . ASP B 1 161 ? -29.396 0.878 44.141 1.00 12.58 180 ASP A CA 1
ATOM 2468 C C . ASP B 1 161 ? -30.245 -0.297 43.661 1.00 13.64 180 ASP A C 1
ATOM 2469 O O . ASP B 1 161 ? -30.580 -1.171 44.462 1.00 14.74 180 ASP A O 1
ATOM 2474 N N . HIS B 1 162 ? -30.667 -0.281 42.384 1.00 11.99 181 HIS A N 1
ATOM 2475 C CA . HIS B 1 162 ? -31.660 -1.224 41.900 1.00 12.88 181 HIS A CA 1
ATOM 2476 C C . HIS B 1 162 ? -31.167 -2.229 40.858 1.00 13.19 181 HIS A C 1
ATOM 2477 O O . HIS B 1 162 ? -31.825 -3.244 40.627 1.00 14.27 181 HIS A O 1
ATOM 2484 N N . ALA B 1 163 ? -30.075 -1.911 40.182 1.00 12.27 182 ALA A N 1
ATOM 2485 C CA . ALA B 1 163 ? -29.744 -2.671 38.959 1.00 13.70 182 ALA A CA 1
ATOM 2486 C C . ALA B 1 163 ? -29.562 -4.164 39.223 1.00 14.23 182 ALA A C 1
ATOM 2487 O O . ALA B 1 163 ? -29.899 -4.980 38.356 1.00 14.93 182 ALA A O 1
ATOM 2489 N N . ALA B 1 164 ? -29.051 -4.519 40.417 1.00 14.55 183 ALA A N 1
ATOM 2490 C CA . ALA B 1 164 ? -28.815 -5.931 40.749 1.00 15.85 183 ALA A CA 1
ATOM 2491 C C . ALA B 1 164 ? -30.134 -6.743 40.845 1.00 15.77 183 ALA A C 1
ATOM 2492 O O . ALA B 1 164 ? -30.122 -7.968 40.649 1.00 13.73 183 ALA A O 1
ATOM 2494 N N . ASP B 1 165 ? -31.261 -6.074 41.090 1.00 15.60 184 ASP A N 1
ATOM 2495 C CA . ASP B 1 165 ? -32.555 -6.789 41.107 1.00 17.74 184 ASP A CA 1
ATOM 2496 C C . ASP B 1 165 ? -32.872 -7.394 39.725 1.00 17.11 184 ASP A C 1
ATOM 2497 O O . ASP B 1 165 ? -33.674 -8.296 39.617 1.00 20.02 184 ASP A O 1
ATOM 2502 N N . TYR B 1 166 ? -32.238 -6.885 38.675 1.00 15.50 185 TYR A N 1
ATOM 2503 C CA . TYR B 1 166 ? -32.477 -7.330 37.300 1.00 15.98 185 TYR A CA 1
ATOM 2504 C C . TYR B 1 166 ? -31.266 -8.053 36.721 1.00 17.52 185 TYR A C 1
ATOM 2505 O O . TYR B 1 166 ? -31.235 -8.329 35.551 1.00 20.34 185 TYR A O 1
ATOM 2514 N N . GLY B 1 167 ? -30.271 -8.351 37.554 1.00 14.42 186 GLY A N 1
ATOM 2515 C CA . GLY B 1 167 ? -29.132 -9.136 37.125 1.00 14.64 186 GLY A CA 1
ATOM 2516 C C . GLY B 1 167 ? -27.995 -8.263 36.598 1.00 14.60 186 GLY A C 1
ATOM 2517 O O . GLY B 1 167 ? -27.037 -8.795 36.021 1.00 15.58 186 GLY A O 1
ATOM 2518 N N . PHE B 1 168 ? -28.081 -6.948 36.808 1.00 13.84 187 PHE A N 1
ATOM 2519 C CA . PHE B 1 168 ? -27.068 -6.034 36.273 1.00 14.25 187 PHE A CA 1
ATOM 2520 C C . PHE B 1 168 ? -26.212 -5.382 37.355 1.00 12.61 187 PHE A C 1
ATOM 2521 O O . PHE B 1 168 ? -26.651 -5.168 38.482 1.00 13.99 187 PHE A O 1
ATOM 2529 N N . VAL B 1 169 ? -24.979 -5.048 36.970 1.00 13.22 188 VAL A N 1
ATOM 2530 C CA . VAL B 1 169 ? -24.139 -4.143 37.745 1.00 14.85 188 VAL A CA 1
ATOM 2531 C C . VAL B 1 169 ? -23.753 -2.902 36.939 1.00 12.99 188 VAL A C 1
ATOM 2532 O O . VAL B 1 169 ? -23.614 -2.933 35.717 1.00 14.03 188 VAL A O 1
ATOM 2536 N N . VAL B 1 170 ? -23.571 -1.798 37.640 1.00 13.22 189 VAL A N 1
ATOM 2537 C CA . VAL B 1 170 ? -22.963 -0.635 37.015 1.00 12.93 189 VAL A CA 1
ATOM 2538 C C . VAL B 1 170 ? -21.464 -0.927 36.957 1.00 13.74 189 VAL A C 1
ATOM 2539 O O . VAL B 1 170 ? -20.776 -0.954 37.981 1.00 14.63 189 VAL A O 1
ATOM 2543 N N . ARG B 1 171 ? -20.997 -1.189 35.745 1.00 12.78 190 ARG A N 1
ATOM 2544 C CA . ARG B 1 171 ? -19.680 -1.798 35.519 1.00 12.16 190 ARG A CA 1
ATOM 2545 C C . ARG B 1 171 ? -18.526 -0.850 35.866 1.00 12.62 190 ARG A C 1
ATOM 2546 O O . ARG B 1 171 ? -17.559 -1.259 36.514 1.00 14.71 190 ARG A O 1
ATOM 2554 N N . TYR B 1 172 ? -18.619 0.391 35.401 1.00 13.21 191 TYR A N 1
ATOM 2555 C CA . TYR B 1 172 ? -17.505 1.331 35.512 1.00 14.05 191 TYR A CA 1
ATOM 2556 C C . TYR B 1 172 ? -17.833 2.431 36.490 1.00 16.36 191 TYR A C 1
ATOM 2557 O O . TYR B 1 172 ? -18.425 3.460 36.127 1.00 16.72 191 TYR A O 1
ATOM 2566 N N . LEU B 1 173 ? -17.511 2.160 37.746 1.00 16.24 192 LEU A N 1
ATOM 2567 C CA . LEU B 1 173 ? -17.810 3.056 38.835 1.00 19.08 192 LEU A CA 1
ATOM 2568 C C . LEU B 1 173 ? -16.861 4.247 38.974 1.00 24.11 192 LEU A C 1
ATOM 2569 O O . LEU B 1 173 ? -15.648 4.147 38.716 1.00 21.78 192 LEU A O 1
ATOM 2574 N N . LYS B 1 174 ? -17.441 5.368 39.418 1.00 23.69 193 LYS A N 1
ATOM 2575 C CA . LYS B 1 174 ? -16.671 6.537 39.849 1.00 27.33 193 LYS A CA 1
ATOM 2576 C C . LYS B 1 174 ? -15.652 6.072 40.865 1.00 21.76 193 LYS A C 1
ATOM 2577 O O . LYS B 1 174 ? -16.007 5.423 41.846 1.00 26.06 193 LYS A O 1
ATOM 2583 N N . GLY B 1 175 ? -14.390 6.410 40.665 1.00 22.62 194 GLY A N 1
ATOM 2584 C CA . GLY B 1 175 ? -13.408 6.124 41.692 1.00 23.73 194 GLY A CA 1
ATOM 2585 C C . GLY B 1 175 ? -12.759 4.782 41.477 1.00 23.02 194 GLY A C 1
ATOM 2586 O O . GLY B 1 175 ? -11.769 4.467 42.129 1.00 23.93 194 GLY A O 1
ATOM 2587 N N . LYS B 1 176 ? -13.278 4.001 40.521 1.00 21.17 195 LYS A N 1
ATOM 2588 C CA . LYS B 1 176 ? -12.715 2.677 40.234 1.00 19.76 195 LYS A CA 1
ATOM 2589 C C . LYS B 1 176 ? -11.993 2.619 38.882 1.00 18.78 195 LYS A C 1
ATOM 2590 O O . LYS B 1 176 ? -11.697 1.544 38.362 1.00 17.79 195 LYS A O 1
ATOM 2596 N N . GLU B 1 177 ? -11.658 3.767 38.328 1.00 16.60 196 GLU A N 1
ATOM 2597 C CA . GLU B 1 177 ? -11.120 3.792 36.989 1.00 18.19 196 GLU A CA 1
ATOM 2598 C C . GLU B 1 177 ? -9.769 3.072 36.915 1.00 22.43 196 GLU A C 1
ATOM 2599 O O . GLU B 1 177 ? -9.428 2.467 35.887 1.00 19.49 196 GLU A O 1
ATOM 2605 N N . LYS B 1 178 ? -9.013 3.121 38.012 1.00 24.25 197 LYS A N 1
ATOM 2606 C CA . LYS B 1 178 ? -7.713 2.438 38.049 1.00 25.68 197 LYS A CA 1
ATOM 2607 C C . LYS B 1 178 ? -7.864 0.925 38.124 1.00 24.58 197 LYS A C 1
ATOM 2608 O O . LYS B 1 178 ? -6.990 0.187 37.664 1.00 27.86 197 LYS A O 1
ATOM 2614 N N . GLU B 1 179 ? -8.973 0.455 38.686 1.00 21.12 198 GLU A N 1
ATOM 2615 C CA . GLU B 1 179 ? -9.224 -0.980 38.733 1.00 22.02 198 GLU A CA 1
ATOM 2616 C C . GLU B 1 179 ? -9.754 -1.468 37.387 1.00 17.91 198 GLU A C 1
ATOM 2617 O O . GLU B 1 179 ? -9.239 -2.420 36.787 1.00 22.07 198 GLU A O 1
ATOM 2623 N N . THR B 1 180 ? -10.805 -0.818 36.897 1.00 19.19 199 THR A N 1
ATOM 2624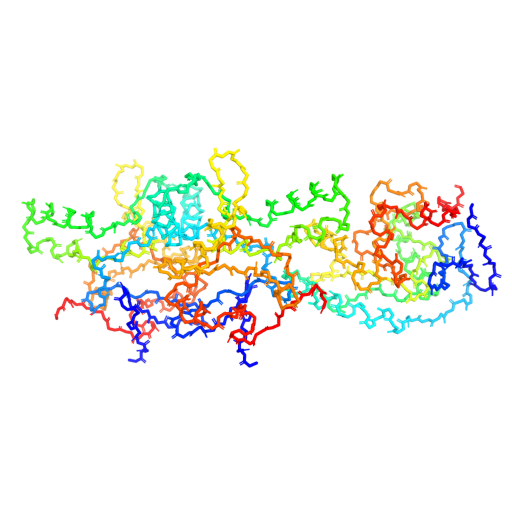 C CA . THR B 1 180 ? -11.436 -1.291 35.658 1.00 18.74 199 THR A CA 1
ATOM 2625 C C . THR B 1 180 ? -10.648 -1.006 34.392 1.00 17.75 199 THR A C 1
ATOM 2626 O O . THR B 1 180 ? -10.751 -1.764 33.438 1.00 17.88 199 THR A O 1
ATOM 2630 N N . GLY B 1 181 ? -9.897 0.100 34.369 1.00 17.50 200 GLY A N 1
ATOM 2631 C CA . GLY B 1 181 ? -9.245 0.575 33.161 1.00 18.96 200 GLY A CA 1
ATOM 2632 C C . GLY B 1 181 ? -10.024 1.541 32.277 1.00 19.57 200 GLY A C 1
ATOM 2633 O O . GLY B 1 181 ? -9.521 1.977 31.240 1.00 19.01 200 GLY A O 1
ATOM 2634 N N . TYR B 1 182 ? -11.252 1.852 32.677 1.00 17.36 201 TYR A N 1
ATOM 2635 C CA . TYR B 1 182 ? -12.169 2.661 31.872 1.00 19.59 201 TYR A CA 1
ATOM 2636 C C . TYR B 1 182 ? -12.683 3.847 32.643 1.00 17.80 201 TYR A C 1
ATOM 2637 O O . TYR B 1 182 ? -12.908 3.807 33.869 1.00 16.73 201 TYR A O 1
ATOM 2646 N N . MET B 1 183 ? -12.892 4.922 31.906 1.00 17.39 202 MET A N 1
ATOM 2647 C CA . MET B 1 183 ? -13.566 6.092 32.433 1.00 19.09 202 MET A CA 1
ATOM 2648 C C . MET B 1 183 ? -14.944 5.674 32.938 1.00 19.77 202 MET A C 1
ATOM 2649 O O . MET B 1 183 ? -15.615 4.833 32.305 1.00 18.07 202 MET A O 1
ATOM 2654 N N . ALA B 1 184 ? -15.342 6.231 34.072 1.00 17.62 203 ALA A N 1
ATOM 2655 C CA . ALA B 1 184 ? -16.666 5.943 34.658 1.00 18.02 203 ALA A CA 1
ATOM 2656 C C . ALA B 1 184 ? -17.803 6.175 33.631 1.00 19.71 203 ALA A C 1
ATOM 2657 O O . ALA B 1 184 ? -17.764 7.125 32.840 1.00 19.70 203 ALA A O 1
ATOM 2659 N N . GLU B 1 185 ? -18.790 5.273 33.609 1.00 15.68 204 GLU A N 1
ATOM 2660 C CA . GLU B 1 185 ? -19.987 5.455 32.807 1.00 17.59 204 GLU A CA 1
ATOM 2661 C C . GLU B 1 185 ? -21.168 5.238 33.737 1.00 17.61 204 GLU A C 1
ATOM 2662 O O . GLU B 1 185 ? -21.425 4.093 34.167 1.00 18.83 204 GLU A O 1
ATOM 2668 N N . GLU B 1 186 ? -21.910 6.299 34.046 1.00 15.26 205 GLU A N 1
ATOM 2669 C CA . GLU B 1 186 ? -23.033 6.174 34.979 1.00 17.94 205 GLU A CA 1
ATOM 2670 C C . GLU B 1 186 ? -24.133 5.313 34.355 1.00 16.03 205 GLU A C 1
ATOM 2671 O O . GLU B 1 186 ? -24.947 4.721 35.051 1.00 13.29 205 GLU A O 1
ATOM 2677 N N . TRP B 1 187 ? -24.100 5.212 33.032 1.00 16.39 206 TRP A N 1
ATOM 2678 C CA . TRP B 1 187 ? -25.184 4.648 32.214 1.00 16.54 206 TRP A CA 1
ATOM 2679 C C . TRP B 1 187 ? -24.934 3.201 31.776 1.00 15.29 206 TRP A C 1
ATOM 2680 O O . TRP B 1 187 ? -25.807 2.595 31.148 1.00 15.07 206 TRP A O 1
ATOM 2691 N N . HIS B 1 188 ? -23.780 2.620 32.111 1.00 12.75 207 HIS A N 1
ATOM 2692 C CA . HIS B 1 188 ? -23.392 1.327 31.488 1.00 13.62 207 HIS A CA 1
ATOM 2693 C C . HIS B 1 188 ? -23.633 0.135 32.420 1.00 13.35 207 HIS A C 1
ATOM 2694 O O . HIS B 1 188 ? -23.023 0.003 33.489 1.00 14.65 207 HIS A O 1
ATOM 2701 N N . LEU B 1 189 ? -24.527 -0.739 31.997 1.00 12.91 208 LEU A N 1
ATOM 2702 C CA . LEU B 1 189 ? -24.866 -1.898 32.806 1.00 12.30 208 LEU A CA 1
ATOM 2703 C C . LEU B 1 189 ? -24.291 -3.147 32.158 1.00 14.16 208 LEU A C 1
ATOM 2704 O O . LEU B 1 189 ? -24.348 -3.309 30.940 1.00 13.15 208 LEU A O 1
ATOM 2709 N N . ARG B 1 190 ? -23.747 -4.023 32.997 1.00 13.92 209 ARG A N 1
ATOM 2710 C CA . ARG B 1 190 ? -23.251 -5.337 32.565 1.00 12.25 209 ARG A CA 1
ATOM 2711 C C . ARG B 1 190 ? -24.140 -6.375 33.209 1.00 14.13 209 ARG A C 1
ATOM 2712 O O . ARG B 1 190 ? -24.315 -6.365 34.426 1.00 12.47 209 ARG A O 1
ATOM 2720 N N . TYR B 1 191 ? -24.687 -7.275 32.385 1.00 13.10 210 TYR A N 1
ATOM 2721 C CA . TYR B 1 191 ? -25.521 -8.355 32.887 1.00 14.74 210 TYR A CA 1
ATOM 2722 C C . TYR B 1 191 ? -24.626 -9.451 33.437 1.00 15.55 210 TYR A C 1
ATOM 2723 O O . TYR B 1 191 ? -23.829 -10.021 32.681 1.00 16.21 210 TYR A O 1
ATOM 2732 N N . VAL B 1 192 ? -24.755 -9.744 34.737 1.00 13.51 211 VAL A N 1
ATOM 2733 C CA . VAL B 1 192 ? -24.024 -10.875 35.323 1.00 14.75 211 VAL A CA 1
ATOM 2734 C C . VAL B 1 192 ? -24.953 -11.951 35.904 1.00 18.28 211 VAL A C 1
ATOM 2735 O O . VAL B 1 192 ? -24.499 -13.024 36.311 1.00 18.06 211 VAL A O 1
ATOM 2739 N N . GLY B 1 193 ? -26.247 -11.651 35.954 1.00 17.60 212 GLY A N 1
ATOM 2740 C CA . GLY B 1 193 ? -27.225 -12.575 36.498 1.00 19.21 212 GLY A CA 1
ATOM 2741 C C . GLY B 1 193 ? -27.307 -12.567 38.014 1.00 19.08 212 GLY A C 1
ATOM 2742 O O . GLY B 1 193 ? -27.082 -11.545 38.668 1.00 18.85 212 GLY A O 1
ATOM 2743 N N . LYS B 1 194 ? -27.636 -13.731 38.573 1.00 19.66 213 LYS A N 1
ATOM 2744 C CA . LYS B 1 194 ? -27.940 -13.877 40.001 1.00 20.96 213 LYS A CA 1
ATOM 2745 C C . LYS B 1 194 ? -26.856 -13.316 40.949 1.00 20.60 213 LYS A C 1
ATOM 2746 O O . LYS B 1 194 ? -27.161 -12.840 42.039 1.00 20.37 213 LYS A O 1
ATOM 2752 N N . GLU B 1 195 ? -25.589 -13.341 40.533 1.00 19.00 214 GLU A N 1
ATOM 2753 C CA . GLU B 1 195 ? -24.529 -12.898 41.429 1.00 18.44 214 GLU A CA 1
ATOM 2754 C C . GLU B 1 195 ? -24.479 -11.361 41.519 1.00 20.43 214 GLU A C 1
ATOM 2755 O O . GLU B 1 195 ? -23.688 -10.806 42.303 1.00 17.79 214 GLU A O 1
ATOM 2761 N N . ALA B 1 196 ? -25.315 -10.669 40.726 1.00 17.74 215 ALA A N 1
ATOM 2762 C CA . ALA B 1 196 ? -25.313 -9.195 40.777 1.00 17.39 215 ALA A CA 1
ATOM 2763 C C . ALA B 1 196 ? -25.594 -8.668 42.203 1.00 16.01 215 ALA A C 1
ATOM 2764 O O . ALA B 1 196 ? -25.034 -7.659 42.605 1.00 14.79 215 ALA A O 1
ATOM 2766 N N . LYS B 1 197 ? -26.472 -9.319 42.950 1.00 15.30 216 LYS A N 1
ATOM 2767 C CA . LYS B 1 197 ? -26.771 -8.787 44.291 1.00 16.64 216 LYS A CA 1
ATOM 2768 C C . LYS B 1 197 ? -25.548 -8.847 45.209 1.00 17.67 216 LYS A C 1
ATOM 2769 O O . LYS B 1 197 ? -25.253 -7.885 45.933 1.00 18.17 216 LYS A O 1
ATOM 2775 N N . GLU B 1 198 ? -24.834 -9.970 45.189 1.00 19.75 217 GLU A N 1
ATOM 2776 C CA . GLU B 1 198 ? -23.607 -10.079 45.990 1.00 20.50 217 GLU A CA 1
ATOM 2777 C C . GLU B 1 198 ? -22.536 -9.080 45.556 1.00 20.44 217 GLU A C 1
ATOM 2778 O O . GLU B 1 198 ? -21.899 -8.444 46.403 1.00 20.46 217 GLU A O 1
ATOM 2784 N N . ILE B 1 199 ? -22.358 -8.915 44.243 1.00 18.09 218 ILE A N 1
ATOM 2785 C CA . ILE B 1 199 ? -21.412 -7.910 43.733 1.00 19.08 218 ILE A CA 1
ATOM 2786 C C . ILE B 1 199 ? -21.782 -6.481 44.162 1.00 18.50 218 ILE A C 1
ATOM 2787 O O . ILE B 1 199 ? -20.927 -5.707 44.653 1.00 19.06 218 ILE A O 1
ATOM 2792 N N . ALA B 1 200 ? -23.045 -6.109 43.976 1.00 17.23 219 ALA A N 1
ATOM 2793 C CA . ALA B 1 200 ? -23.485 -4.782 44.414 1.00 21.50 219 ALA A CA 1
ATOM 2794 C C . ALA B 1 200 ? -23.222 -4.528 45.904 1.00 18.31 219 ALA A C 1
ATOM 2795 O O . ALA B 1 200 ? -22.795 -3.429 46.296 1.00 21.54 219 ALA A O 1
ATOM 2797 N N . ALA B 1 201 ? -23.486 -5.536 46.727 1.00 20.34 220 ALA A N 1
ATOM 2798 C CA . ALA B 1 201 ? -23.330 -5.400 48.180 1.00 21.32 220 ALA A CA 1
ATOM 2799 C C . ALA B 1 201 ? -21.856 -5.193 48.528 1.00 23.11 220 ALA A C 1
ATOM 2800 O O . ALA B 1 201 ? -21.495 -4.525 49.505 1.00 20.58 220 ALA A O 1
ATOM 2802 N N . SER B 1 202 ? -20.982 -5.726 47.697 1.00 20.77 221 SER A N 1
ATOM 2803 C CA . SER B 1 202 ? -19.562 -5.557 47.964 1.00 20.52 221 SER A CA 1
ATOM 2804 C C . SER B 1 202 ? -19.084 -4.151 47.610 1.00 20.68 221 SER A C 1
ATOM 2805 O O . SER B 1 202 ? -18.084 -3.691 48.149 1.00 22.99 221 SER A O 1
ATOM 2808 N N . GLY B 1 203 ? -19.785 -3.463 46.702 1.00 18.10 222 GLY A N 1
ATOM 2809 C CA . GLY B 1 203 ? -19.293 -2.184 46.203 1.00 19.85 222 GLY A CA 1
ATOM 2810 C C . GLY B 1 203 ? -18.032 -2.252 45.346 1.00 20.94 222 GLY A C 1
ATOM 2811 O O . GLY B 1 203 ? -17.393 -1.223 45.060 1.00 23.55 222 GLY A O 1
ATOM 2812 N N . LEU B 1 204 ? -17.662 -3.452 44.889 1.00 22.04 223 LEU A N 1
ATOM 2813 C CA . LEU B 1 204 ? -16.392 -3.615 44.164 1.00 20.13 223 LEU A CA 1
ATOM 2814 C C . LEU B 1 204 ? -16.615 -3.679 42.667 1.00 19.25 223 LEU A C 1
ATOM 2815 O O . LEU B 1 204 ? -17.702 -4.087 42.230 1.00 20.72 223 LEU A O 1
ATOM 2820 N N . SER B 1 205 ? -15.591 -3.316 41.888 1.00 18.93 224 SER A N 1
ATOM 2821 C CA . SER B 1 205 ? -15.564 -3.613 40.462 1.00 18.66 224 SER A CA 1
ATOM 2822 C C . SER B 1 205 ? -15.499 -5.128 40.286 1.00 17.99 224 SER A C 1
ATOM 2823 O O . SER B 1 205 ? -15.163 -5.867 41.247 1.00 16.03 224 SER A O 1
ATOM 2826 N N . LEU B 1 206 ? -15.810 -5.605 39.071 1.00 15.62 225 LEU A N 1
ATOM 2827 C CA . LEU B 1 206 ? -15.713 -7.039 38.821 1.00 15.79 225 LEU A CA 1
ATOM 2828 C C . LEU B 1 206 ? -14.272 -7.498 39.004 1.00 16.03 225 LEU A C 1
ATOM 2829 O O . LEU B 1 206 ? -14.057 -8.606 39.487 1.00 17.71 225 LEU A O 1
ATOM 2834 N N . GLU B 1 207 ? -13.315 -6.661 38.611 1.00 18.76 226 GLU A N 1
ATOM 2835 C CA . GLU B 1 207 ? -11.880 -6.977 38.697 1.00 18.29 226 GLU A CA 1
ATOM 2836 C C . GLU B 1 207 ? -11.506 -7.294 40.139 1.00 18.31 226 GLU A C 1
ATOM 2837 O O . GLU B 1 207 ? -10.838 -8.310 40.397 1.00 19.23 226 GLU A O 1
ATOM 2843 N N . GLU B 1 208 ? -11.978 -6.461 41.078 1.00 18.66 227 GLU A N 1
ATOM 2844 C CA . GLU B 1 208 ? -11.674 -6.614 42.501 1.00 22.41 227 GLU A CA 1
ATOM 2845 C C . GLU B 1 208 ? -12.465 -7.745 43.134 1.00 21.19 227 GLU A C 1
ATOM 2846 O O . GLU B 1 208 ? -11.966 -8.461 44.001 1.00 22.23 227 GLU A O 1
ATOM 2852 N N . TYR B 1 209 ? -13.719 -7.897 42.728 1.00 17.95 228 TYR A N 1
ATOM 2853 C CA . TYR B 1 209 ? -14.605 -8.886 43.358 1.00 18.90 228 TYR A CA 1
ATOM 2854 C C . TYR B 1 209 ? -14.168 -10.316 43.036 1.00 20.37 228 TYR A C 1
ATOM 2855 O O . TYR B 1 209 ? -14.094 -11.177 43.917 1.00 20.28 228 TYR A O 1
ATOM 2864 N N . TYR B 1 210 ? -13.888 -10.557 41.763 1.00 21.04 229 TYR A N 1
ATOM 2865 C CA . TYR B 1 210 ? -13.517 -11.873 41.299 1.00 21.38 229 TYR A CA 1
ATOM 2866 C C . TYR B 1 210 ? -11.998 -12.050 41.325 1.00 23.81 229 TYR A C 1
ATOM 2867 O O . TYR B 1 210 ? -11.518 -13.178 41.242 1.00 26.02 229 TYR A O 1
ATOM 2876 N N . GLY B 1 211 ? -11.247 -10.948 41.415 1.00 20.94 230 GLY A N 1
ATOM 2877 C CA . GLY B 1 211 ? -9.790 -11.028 41.485 1.00 25.93 230 GLY A CA 1
ATOM 2878 C C . GLY B 1 211 ? -9.147 -11.353 40.148 1.00 25.96 230 GLY A C 1
ATOM 2879 O O . GLY B 1 211 ? -8.457 -12.372 40.013 1.00 31.10 230 GLY A O 1
ATOM 2880 N N . PHE B 1 212 ? -9.381 -10.510 39.145 1.00 22.67 231 PHE A N 1
ATOM 2881 C CA . PHE B 1 212 ? -8.649 -10.611 37.881 1.00 21.43 231 PHE A CA 1
ATOM 2882 C C . PHE B 1 212 ? -8.123 -9.229 37.488 1.00 25.89 231 PHE A C 1
ATOM 2883 O O . PHE B 1 212 ? -8.598 -8.233 38.022 1.00 23.57 231 PHE A O 1
ATOM 2891 N N . GLU B 1 213 ? -7.125 -9.196 36.588 1.00 22.74 232 GLU A N 1
ATOM 2892 C CA . GLU B 1 213 ? -6.424 -7.966 36.163 1.00 27.45 232 GLU A CA 1
ATOM 2893 C C . GLU B 1 213 ? -7.274 -7.000 35.356 1.00 24.11 232 GLU A C 1
ATOM 2894 O O . GLU B 1 213 ? -8.032 -7.409 34.489 1.00 22.98 232 GLU A O 1
ATOM 2900 N N . GLY B 1 214 ? -7.129 -5.711 35.634 1.00 25.79 233 GLY A N 1
ATOM 2901 C CA . GLY B 1 214 ? -7.758 -4.694 34.813 1.00 24.00 233 GLY A CA 1
ATOM 2902 C C . GLY B 1 214 ? -6.747 -3.589 34.618 1.00 27.28 233 GLY A C 1
ATOM 2903 O O . GLY B 1 214 ? -5.542 -3.850 34.531 1.00 30.50 233 GLY A O 1
ATOM 2904 N N . GLY B 1 215 ? -7.204 -2.351 34.580 1.00 21.80 234 GLY A N 1
ATOM 2905 C CA . GLY B 1 215 ? -6.293 -1.256 34.350 1.00 23.68 234 GLY A CA 1
ATOM 2906 C C . GLY B 1 215 ? -6.138 -0.943 32.865 1.00 22.65 234 GLY A C 1
ATOM 2907 O O . GLY B 1 215 ? -6.866 -1.463 32.005 1.00 17.64 234 GLY A O 1
ATOM 2908 N N . ASP B 1 216 ? -5.230 -0.034 32.563 1.00 23.00 235 ASP A N 1
ATOM 2909 C CA . ASP B 1 216 ? -5.009 0.360 31.170 1.00 22.05 235 ASP A CA 1
ATOM 2910 C C . ASP B 1 216 ? -4.342 -0.718 30.312 1.00 21.49 235 ASP A C 1
ATOM 2911 O O . ASP B 1 216 ? -3.911 -1.772 30.800 1.00 22.80 235 ASP A O 1
ATOM 2916 N N . TYR B 1 217 ? -4.246 -0.470 29.001 1.00 20.16 236 TYR A N 1
ATOM 2917 C CA . TYR B 1 217 ? -3.638 -1.461 28.127 1.00 21.31 236 TYR A CA 1
ATOM 2918 C C . TYR B 1 217 ? -2.191 -1.657 28.613 1.00 23.21 236 TYR A C 1
ATOM 2919 O O . TYR B 1 217 ? -1.610 -0.757 29.209 1.00 25.06 236 TYR A O 1
ATOM 2928 N N . VAL B 1 218 ? -1.660 -2.836 28.366 1.00 23.96 237 VAL A N 1
ATOM 2929 C CA . VAL B 1 218 ? -0.287 -3.214 28.774 1.00 27.86 237 VAL A CA 1
ATOM 2930 C C . VAL B 1 218 ? -0.204 -3.601 30.251 1.00 30.17 237 VAL A C 1
ATOM 2931 O O . VAL B 1 218 ? 0.067 -4.769 30.548 1.00 37.54 237 VAL A O 1
ATOM 2935 N N . LYS C 1 35 ? -23.959 -40.132 36.080 1.00 42.40 54 LYS C N 1
ATOM 2936 C CA . LYS C 1 35 ? -22.584 -40.052 35.582 1.00 42.04 54 LYS C CA 1
ATOM 2937 C C . LYS C 1 35 ? -22.093 -38.626 35.386 1.00 41.99 54 LYS C C 1
ATOM 2938 O O . LYS C 1 35 ? -21.086 -38.230 35.977 1.00 41.17 54 LYS C O 1
ATOM 2944 N N . ALA C 1 36 ? -22.780 -37.858 34.536 1.00 36.97 55 ALA C N 1
ATOM 2945 C CA . ALA C 1 36 ? -22.481 -36.430 34.437 1.00 32.59 55 ALA C CA 1
ATOM 2946 C C . ALA C 1 36 ? -23.072 -35.725 35.653 1.00 33.16 55 ALA C C 1
ATOM 2947 O O . ALA C 1 36 ? -24.085 -36.156 36.190 1.00 29.20 55 ALA C O 1
ATOM 2949 N N . GLU C 1 37 ? -22.449 -34.627 36.063 1.00 31.87 56 GLU C N 1
ATOM 2950 C CA . GLU C 1 37 ? -22.987 -33.851 37.162 1.00 29.56 56 GLU C CA 1
ATOM 2951 C C . GLU C 1 37 ? -23.966 -32.835 36.597 1.00 29.59 56 GLU C C 1
ATOM 2952 O O . GLU C 1 37 ? -23.570 -31.855 35.972 1.00 28.54 56 GLU C O 1
ATOM 2958 N N . VAL C 1 38 ? -25.261 -33.067 36.785 1.00 24.56 57 VAL C N 1
ATOM 2959 C CA . VAL C 1 38 ? -26.232 -32.122 36.258 1.00 24.76 57 VAL C CA 1
ATOM 2960 C C . VAL C 1 38 ? -26.567 -31.109 37.329 1.00 30.57 57 VAL C C 1
ATOM 2961 O O . VAL C 1 38 ? -26.954 -31.466 38.443 1.00 30.46 57 VAL C O 1
ATOM 2965 N N . VAL C 1 39 ? -26.470 -29.838 36.978 1.00 26.07 58 VAL C N 1
ATOM 2966 C CA . VAL C 1 39 ? -26.649 -28.789 37.959 1.00 28.36 58 VAL C CA 1
ATOM 2967 C C . VAL C 1 39 ? -27.985 -28.100 37.760 1.00 30.28 58 VAL C C 1
ATOM 2968 O O . VAL C 1 39 ? -28.345 -27.691 36.649 1.00 26.16 58 VAL C O 1
ATOM 2972 N N . ASN C 1 40 ? -28.734 -27.990 38.849 1.00 26.23 59 ASN C N 1
ATOM 2973 C CA . ASN C 1 40 ? -29.962 -27.229 38.855 1.00 30.92 59 ASN C CA 1
ATOM 2974 C C . ASN C 1 40 ? -29.630 -25.752 39.010 1.00 33.65 59 ASN C C 1
ATOM 2975 O O . ASN C 1 40 ? -29.130 -25.324 40.054 1.00 33.43 59 ASN C O 1
ATOM 2980 N N . LYS C 1 41 ? -29.899 -24.961 37.985 1.00 31.08 60 LYS C N 1
ATOM 2981 C CA . LYS C 1 41 ? -29.655 -23.538 38.086 1.00 33.17 60 LYS C CA 1
ATOM 2982 C C . LYS C 1 41 ? -30.962 -22.832 38.370 1.00 34.17 60 LYS C C 1
ATOM 2983 O O . LYS C 1 41 ? -31.078 -21.626 38.176 1.00 37.78 60 LYS C O 1
ATOM 2989 N N . GLY C 1 42 ? -31.965 -23.585 38.793 1.00 34.91 61 GLY C N 1
ATOM 2990 C CA . GLY C 1 42 ? -33.253 -22.988 39.102 1.00 37.54 61 GLY C CA 1
ATOM 2991 C C . GLY C 1 42 ? -34.164 -22.978 37.898 1.00 37.53 61 GLY C C 1
ATOM 2992 O O . GLY C 1 42 ? -35.133 -23.732 37.862 1.00 37.50 61 GLY C O 1
ATOM 2993 N N . ASP C 1 43 ? -33.846 -22.146 36.905 1.00 31.91 62 ASP C N 1
ATOM 2994 C CA . ASP C 1 43 ? -34.702 -22.002 35.728 1.00 34.75 62 ASP C CA 1
ATOM 2995 C C . ASP C 1 43 ? -34.476 -23.102 34.689 1.00 30.10 62 ASP C C 1
ATOM 2996 O O . ASP C 1 43 ? -35.329 -23.321 33.817 1.00 29.40 62 ASP C O 1
ATOM 3001 N N . TYR C 1 44 ? -33.330 -23.771 34.790 1.00 27.64 63 TYR C N 1
ATOM 3002 C CA . TYR C 1 44 ? -32.944 -24.828 33.846 1.00 27.04 63 TYR C CA 1
ATOM 3003 C C . TYR C 1 44 ? -31.869 -25.677 34.485 1.00 24.52 63 TYR C C 1
ATOM 3004 O O . TYR C 1 44 ? -31.331 -25.313 35.526 1.00 26.55 63 TYR C O 1
ATOM 3013 N N . TYR C 1 45 ? -31.553 -26.807 33.865 1.00 19.21 64 TYR C N 1
ATOM 3014 C CA . TYR C 1 45 ? -30.496 -27.678 34.316 1.00 20.61 64 TYR C CA 1
ATOM 3015 C C . TYR C 1 45 ? -29.366 -27.573 33.277 1.00 24.28 64 TYR C C 1
ATOM 3016 O O . TYR C 1 45 ? -29.625 -27.241 32.133 1.00 23.71 64 TYR C O 1
ATOM 3025 N N . SER C 1 46 ? -28.127 -27.838 33.657 1.00 25.28 65 SER C N 1
ATOM 3026 C CA . SER C 1 46 ? -27.053 -27.824 32.664 1.00 26.86 65 SER C CA 1
ATOM 3027 C C . SER C 1 46 ? -25.908 -28.695 33.116 1.00 25.66 65 SER C C 1
ATOM 3028 O O . SER C 1 46 ? -25.847 -29.104 34.274 1.00 25.18 65 SER C O 1
ATOM 3031 N N . ILE C 1 47 ? -25.015 -28.995 32.185 1.00 22.75 66 ILE C N 1
ATOM 3032 C CA . ILE C 1 47 ? -23.796 -29.723 32.480 1.00 23.73 66 ILE C CA 1
ATOM 3033 C C . ILE C 1 47 ? -22.622 -28.946 31.902 1.00 25.37 66 ILE C C 1
ATOM 3034 O O . ILE C 1 47 ? -22.802 -28.036 31.077 1.00 25.11 66 ILE C O 1
ATOM 3039 N N . GLN C 1 48 ? -21.427 -29.284 32.365 1.00 23.58 67 GLN C N 1
ATOM 3040 C CA . GLN C 1 48 ? -20.210 -28.701 31.808 1.00 28.70 67 GLN C CA 1
ATOM 3041 C C . GLN C 1 48 ? -19.733 -29.567 30.666 1.00 22.36 67 GLN C C 1
ATOM 3042 O O . GLN C 1 48 ? -19.323 -30.711 30.875 1.00 27.01 67 GLN C O 1
ATOM 3048 N N . GLY C 1 49 ? -19.809 -29.053 29.448 1.00 22.62 68 GLY C N 1
ATOM 3049 C CA . GLY C 1 49 ? -19.258 -29.777 28.306 1.00 22.91 68 GLY C CA 1
ATOM 3050 C C . GLY C 1 49 ? -17.752 -29.570 28.234 1.00 27.14 68 GLY C C 1
ATOM 3051 O O . GLY C 1 49 ? -17.188 -28.874 29.082 1.00 25.93 68 GLY C O 1
ATOM 3052 N N . LYS C 1 50 ? -17.111 -30.175 27.238 1.00 24.41 69 LYS C N 1
ATOM 3053 C CA . LYS C 1 50 ? -15.664 -30.012 27.012 1.00 25.05 69 LYS C CA 1
ATOM 3054 C C . LYS C 1 50 ? -15.281 -28.548 26.807 1.00 27.03 69 LYS C C 1
ATOM 3055 O O . LYS C 1 50 ? -14.204 -28.113 27.274 1.00 25.20 69 LYS C O 1
ATOM 3061 N N . TYR C 1 51 ? -16.116 -27.786 26.096 1.00 24.83 70 TYR C N 1
ATOM 3062 C CA . TYR C 1 51 ? -15.810 -26.375 25.839 1.00 26.12 70 TYR C CA 1
ATOM 3063 C C . TYR C 1 51 ? -16.823 -25.389 26.381 1.00 29.11 70 TYR C C 1
ATOM 3064 O O . TYR C 1 51 ? -16.516 -24.205 26.526 1.00 32.65 70 TYR C O 1
ATOM 3073 N N . ASP C 1 52 ? -18.053 -25.836 26.645 1.00 25.94 71 ASP C N 1
ATOM 3074 C CA . ASP C 1 52 ? -19.110 -24.887 26.995 1.00 26.52 71 ASP C CA 1
ATOM 3075 C C . ASP C 1 52 ? -20.082 -25.477 28.005 1.00 21.72 71 ASP C C 1
ATOM 3076 O O . ASP C 1 52 ? -20.126 -26.696 28.186 1.00 23.25 71 ASP C O 1
ATOM 3081 N N . GLU C 1 53 ? -20.831 -24.606 28.670 1.00 24.65 72 GLU C N 1
ATOM 3082 C CA . GLU C 1 53 ? -21.971 -25.052 29.451 1.00 25.47 72 GLU C CA 1
ATOM 3083 C C . GLU C 1 53 ? -23.087 -25.446 28.479 1.00 24.90 72 GLU C C 1
ATOM 3084 O O . GLU C 1 53 ? -23.402 -24.713 27.521 1.00 24.29 72 GLU C O 1
ATOM 3090 N N . ILE C 1 54 ? -23.663 -26.616 28.726 1.00 23.07 73 ILE C N 1
ATOM 3091 C CA . ILE C 1 54 ? -24.671 -27.192 27.847 1.00 22.59 73 ILE C CA 1
ATOM 3092 C C . ILE C 1 54 ? -25.965 -27.310 28.602 1.00 22.86 73 ILE C C 1
ATOM 3093 O O . ILE C 1 54 ? -26.067 -28.099 29.546 1.00 22.54 73 ILE C O 1
ATOM 3098 N N . ILE C 1 55 ? -26.967 -26.536 28.210 1.00 20.24 74 ILE C N 1
ATOM 3099 C CA . ILE C 1 55 ? -28.284 -26.663 28.850 1.00 22.94 74 ILE C CA 1
ATOM 3100 C C . ILE C 1 55 ? -28.876 -28.030 28.547 1.00 24.39 74 ILE C C 1
ATOM 3101 O O . ILE C 1 55 ? -28.788 -28.514 27.422 1.00 20.60 74 ILE C O 1
ATOM 3106 N N . VAL C 1 56 ? -29.415 -28.690 29.572 1.00 20.38 75 VAL C N 1
ATOM 3107 C CA . VAL C 1 56 ? -30.029 -30.006 29.398 1.00 21.03 75 VAL C CA 1
ATOM 3108 C C . VAL C 1 56 ? -31.526 -29.872 29.632 1.00 21.42 75 VAL C C 1
ATOM 3109 O O . VAL C 1 56 ? -31.948 -29.548 30.759 1.00 20.95 75 VAL C O 1
ATOM 3113 N N . ALA C 1 57 ? -32.321 -30.063 28.574 1.00 19.16 76 ALA C N 1
ATOM 3114 C CA . ALA C 1 57 ? -33.785 -29.985 28.660 1.00 18.53 76 ALA C CA 1
ATOM 3115 C C . ALA C 1 57 ? -34.375 -31.226 28.044 1.00 18.81 76 ALA C C 1
ATOM 3116 O O . ALA C 1 57 ? -34.263 -31.445 26.839 1.00 17.53 76 ALA C O 1
ATOM 3118 N N . ASN C 1 58 ? -35.010 -32.040 28.880 1.00 17.76 77 ASN C N 1
ATOM 3119 C CA . ASN C 1 58 ? -35.658 -33.255 28.397 1.00 16.88 77 ASN C CA 1
ATOM 3120 C C . ASN C 1 58 ? -36.762 -33.677 29.373 1.00 16.00 77 ASN C C 1
ATOM 3121 O O . ASN C 1 58 ? -37.175 -32.882 30.236 1.00 16.60 77 ASN C O 1
ATOM 3126 N N . LYS C 1 59 ? -37.255 -34.898 29.277 1.00 16.32 78 LYS C N 1
ATOM 3127 C CA . LYS C 1 59 ? -38.390 -35.262 30.120 1.00 17.36 78 LYS C CA 1
ATOM 3128 C C . LYS C 1 59 ? -38.016 -35.533 31.576 1.00 20.88 78 LYS C C 1
ATOM 3129 O O . LYS C 1 59 ? -38.887 -35.666 32.454 1.00 19.63 78 LYS C O 1
ATOM 3135 N N . HIS C 1 60 ? -36.723 -35.644 31.840 1.00 17.84 79 HIS C N 1
ATOM 3136 C CA . HIS C 1 60 ? -36.233 -35.861 33.194 1.00 20.00 79 HIS C CA 1
ATOM 3137 C C . HIS C 1 60 ? -35.788 -34.497 33.747 1.00 23.05 79 HIS C C 1
ATOM 3138 O O . HIS C 1 60 ? -35.823 -34.270 34.956 1.00 21.26 79 HIS C O 1
ATOM 3145 N N . TYR C 1 61 ? -35.397 -33.591 32.845 1.00 20.01 80 TYR C N 1
ATOM 3146 C CA . TYR C 1 61 ? -34.864 -32.269 33.196 1.00 19.57 80 TYR C CA 1
ATOM 3147 C C . TYR C 1 61 ? -35.617 -31.133 32.531 1.00 19.45 80 TYR C C 1
ATOM 3148 O O . TYR C 1 61 ? -35.192 -30.614 31.498 1.00 18.36 80 TYR C O 1
ATOM 3157 N N . PRO C 1 62 ? -36.739 -30.706 33.126 1.00 18.90 81 PRO C N 1
ATOM 3158 C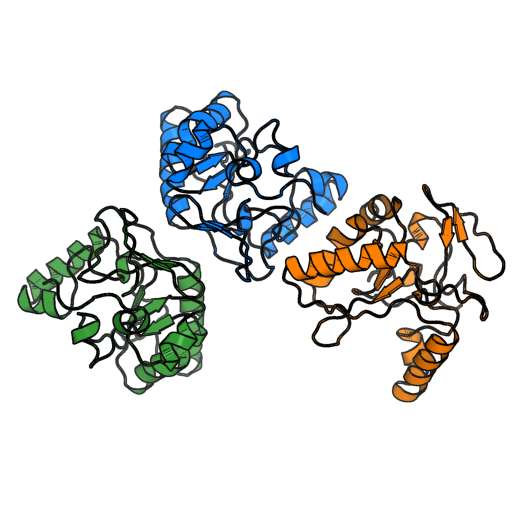 CA . PRO C 1 62 ? -37.582 -29.687 32.495 1.00 17.95 81 PRO C CA 1
ATOM 3159 C C . PRO C 1 62 ? -37.020 -28.276 32.620 1.00 17.56 81 PRO C C 1
ATOM 3160 O O . PRO C 1 62 ? -36.084 -28.040 33.394 1.00 23.36 81 PRO C O 1
ATOM 3164 N N . LEU C 1 63 ? -37.568 -27.357 31.831 1.00 16.61 82 LEU C N 1
ATOM 3165 C CA . LEU C 1 63 ? -37.309 -25.932 31.997 1.00 23.07 82 LEU C CA 1
ATOM 3166 C C . LEU C 1 63 ? -38.412 -25.345 32.896 1.00 24.78 82 LEU C C 1
ATOM 3167 O O . LEU C 1 63 ? -39.584 -25.731 32.800 1.00 21.62 82 LEU C O 1
ATOM 3172 N N . SER C 1 64 ? -38.072 -24.375 33.738 1.00 26.50 83 SER C N 1
ATOM 3173 C CA . SER C 1 64 ? -39.130 -23.810 34.575 1.00 26.07 83 SER C CA 1
ATOM 3174 C C . SER C 1 64 ? -40.132 -23.002 33.739 1.00 28.88 83 SER C C 1
ATOM 3175 O O . SER C 1 64 ? -39.810 -22.515 32.624 1.00 26.32 83 SER C O 1
ATOM 3178 N N . LYS C 1 65 ? -41.352 -22.864 34.263 1.00 23.09 84 LYS C N 1
ATOM 3179 C CA . LYS C 1 65 ? -42.436 -22.183 33.537 1.00 22.67 84 LYS C CA 1
ATOM 3180 C C . LYS C 1 65 ? -42.054 -20.754 33.207 1.00 26.85 84 LYS C C 1
ATOM 3181 O O . LYS C 1 65 ? -42.612 -20.138 32.286 1.00 28.68 84 LYS C O 1
ATOM 3187 N N . ASP C 1 66 ? -41.095 -20.235 33.975 1.00 30.03 85 ASP C N 1
ATOM 3188 C CA . ASP C 1 66 ? -40.698 -18.835 33.897 1.00 31.07 85 ASP C CA 1
ATOM 3189 C C . ASP C 1 66 ? -39.476 -18.651 33.006 1.00 34.62 85 ASP C C 1
ATOM 3190 O O . ASP C 1 66 ? -39.163 -17.517 32.606 1.00 35.10 85 ASP C O 1
ATOM 3195 N N . TYR C 1 67 ? -38.780 -19.748 32.688 1.00 32.12 86 TYR C N 1
ATOM 3196 C CA . TYR C 1 67 ? -37.555 -19.642 31.881 1.00 29.50 86 TYR C CA 1
ATOM 3197 C C . TYR C 1 67 ? -37.903 -19.307 30.451 1.00 29.83 86 TYR C C 1
ATOM 3198 O O . TYR C 1 67 ? -38.386 -20.154 29.683 1.00 27.32 86 TYR C O 1
ATOM 3207 N N . ASN C 1 68 ? -37.646 -18.059 30.080 1.00 27.26 87 ASN C N 1
ATOM 3208 C CA . ASN C 1 68 ? -37.995 -17.571 28.771 1.00 23.03 87 ASN C CA 1
ATOM 3209 C C . ASN C 1 68 ? -36.803 -16.840 28.120 1.00 29.58 87 ASN C C 1
ATOM 3210 O O . ASN C 1 68 ? -36.886 -15.627 27.906 1.00 31.34 87 ASN C O 1
ATOM 3215 N N . PRO C 1 69 ? -35.734 -17.580 27.763 1.00 25.65 88 PRO C N 1
ATOM 3216 C CA . PRO C 1 69 ? -34.504 -16.933 27.250 1.00 25.04 88 PRO C CA 1
ATOM 3217 C C . PRO C 1 69 ? -34.627 -16.351 25.856 1.00 28.97 88 PRO C C 1
ATOM 3218 O O . PRO C 1 69 ? -33.720 -15.590 25.502 1.00 30.44 88 PRO C O 1
ATOM 3222 N N . GLY C 1 70 ? -35.663 -16.695 25.081 1.00 27.52 89 GLY C N 1
ATOM 3223 C CA . GLY C 1 70 ? -35.716 -16.314 23.676 1.00 25.14 89 GLY C CA 1
ATOM 3224 C C . GLY C 1 70 ? -34.738 -17.077 22.761 1.00 19.45 89 GLY C C 1
ATOM 3225 O O . GLY C 1 70 ? -33.989 -17.933 23.206 1.00 21.82 89 GLY C O 1
ATOM 3226 N N . GLU C 1 71 ? -34.750 -16.742 21.479 1.00 22.41 90 GLU C N 1
ATOM 3227 C CA . GLU C 1 71 ? -33.912 -17.404 20.472 1.00 18.82 90 GLU C CA 1
ATOM 3228 C C . GLU C 1 71 ? -32.476 -16.952 20.639 1.00 19.84 90 GLU C C 1
ATOM 3229 O O . GLU C 1 71 ? -32.202 -15.749 20.739 1.00 22.56 90 GLU C O 1
ATOM 3235 N N . ASN C 1 72 ? -31.564 -17.899 20.772 1.00 19.29 91 ASN C N 1
ATOM 3236 C CA . ASN C 1 72 ? -30.154 -17.561 20.928 1.00 18.75 91 ASN C CA 1
ATOM 3237 C C . ASN C 1 72 ? -29.576 -16.999 19.615 1.00 19.80 91 ASN C C 1
ATOM 3238 O O . ASN C 1 72 ? -29.689 -17.642 18.576 1.00 19.32 91 ASN C O 1
ATOM 3243 N N . PRO C 1 73 ? -28.974 -15.795 19.642 1.00 20.16 92 PRO C N 1
ATOM 3244 C CA . PRO C 1 73 ? -28.573 -15.257 18.336 1.00 19.30 92 PRO C CA 1
ATOM 3245 C C . PRO C 1 73 ? -27.352 -15.928 17.694 1.00 18.32 92 PRO C C 1
ATOM 3246 O O . PRO C 1 73 ? -27.298 -15.924 16.480 1.00 18.26 92 PRO C O 1
ATOM 3250 N N . THR C 1 74 ? -26.445 -16.512 18.476 1.00 18.09 93 THR C N 1
ATOM 3251 C CA . THR C 1 74 ? -25.378 -17.310 17.873 1.00 19.53 93 THR C CA 1
ATOM 3252 C C . THR C 1 74 ? -25.953 -18.519 17.156 1.00 21.17 93 THR C C 1
ATOM 3253 O O . THR C 1 74 ? -25.595 -18.803 16.013 1.00 17.61 93 THR C O 1
ATOM 3257 N N . ALA C 1 75 ? -26.878 -19.228 17.808 1.00 17.88 94 ALA C N 1
ATOM 3258 C CA . ALA C 1 75 ? -27.465 -20.397 17.149 1.00 18.09 94 ALA C CA 1
ATOM 3259 C C . ALA C 1 75 ? -28.244 -19.985 15.901 1.00 19.55 94 ALA C C 1
ATOM 3260 O O . ALA C 1 75 ? -28.214 -20.680 14.870 1.00 16.16 94 ALA C O 1
ATOM 3262 N N . LYS C 1 76 ? -28.973 -18.867 16.005 1.00 19.33 95 LYS C N 1
ATOM 3263 C CA . LYS C 1 76 ? -29.746 -18.375 14.856 1.00 19.14 95 LYS C CA 1
ATOM 3264 C C . LYS C 1 76 ? -28.841 -18.054 13.655 1.00 16.95 95 LYS C C 1
ATOM 3265 O O . LYS C 1 76 ? -29.143 -18.453 12.531 1.00 18.07 95 LYS C O 1
ATOM 3271 N N . ALA C 1 77 ? -27.729 -17.366 13.890 1.00 18.19 96 ALA C N 1
ATOM 3272 C CA . ALA C 1 77 ? -26.795 -17.022 12.825 1.00 16.80 96 ALA C CA 1
ATOM 3273 C C . ALA C 1 77 ? -26.246 -18.292 12.183 1.00 18.51 96 ALA C C 1
ATOM 3274 O O . ALA C 1 77 ? -26.084 -18.357 10.947 1.00 20.11 96 ALA C O 1
ATOM 3276 N N . GLU C 1 78 ? -25.962 -19.297 13.011 1.00 18.60 97 GLU C N 1
ATOM 3277 C CA . GLU C 1 78 ? -25.458 -20.570 12.479 1.00 17.51 97 GLU C CA 1
ATOM 3278 C C . GLU C 1 78 ? -26.540 -21.282 11.684 1.00 18.25 97 GLU C C 1
ATOM 3279 O O . GLU C 1 78 ? -26.243 -21.887 10.637 1.00 15.82 97 GLU C O 1
ATOM 3285 N N . LEU C 1 79 ? -27.796 -21.208 12.147 1.00 15.14 98 LEU C N 1
ATOM 3286 C CA . LEU C 1 79 ? -28.890 -21.798 11.389 1.00 15.91 98 LEU C CA 1
ATOM 3287 C C . LEU C 1 79 ? -29.063 -21.139 10.028 1.00 18.17 98 LEU C C 1
ATOM 3288 O O . LEU C 1 79 ? -29.315 -21.823 9.019 1.00 14.52 98 LEU C O 1
ATOM 3293 N N . VAL C 1 80 ? -28.958 -19.809 10.002 1.00 15.96 99 VAL C N 1
ATOM 3294 C CA . VAL C 1 80 ? -29.103 -19.084 8.737 1.00 19.36 99 VAL C CA 1
ATOM 3295 C C . VAL C 1 80 ? -28.048 -19.563 7.737 1.00 17.95 99 VAL C C 1
ATOM 3296 O O . VAL C 1 80 ? -28.343 -19.794 6.556 1.00 18.46 99 VAL C O 1
ATOM 3300 N N . LYS C 1 81 ? -26.826 -19.763 8.206 1.00 18.04 100 LYS C N 1
ATOM 3301 C CA . LYS C 1 81 ? -25.777 -20.300 7.318 1.00 18.99 100 LYS C CA 1
ATOM 3302 C C . LYS C 1 81 ? -26.029 -21.721 6.856 1.00 19.15 100 LYS C C 1
ATOM 3303 O O . LYS C 1 81 ? -25.775 -22.049 5.699 1.00 16.00 100 LYS C O 1
ATOM 3309 N N . LEU C 1 82 ? -26.552 -22.552 7.747 1.00 16.03 101 LEU C N 1
ATOM 3310 C CA . LEU C 1 82 ? -26.883 -23.928 7.422 1.00 15.48 101 LEU C CA 1
ATOM 3311 C C . LEU C 1 82 ? -27.993 -24.015 6.378 1.00 15.87 101 LEU C C 1
ATOM 3312 O O . LEU C 1 82 ? -27.922 -24.805 5.449 1.00 15.08 101 LEU C O 1
ATOM 3317 N N . ILE C 1 83 ? -29.013 -23.174 6.504 1.00 14.96 102 ILE C N 1
ATOM 3318 C CA . ILE C 1 83 ? -30.150 -23.245 5.612 1.00 15.05 102 ILE C CA 1
ATOM 3319 C C . ILE C 1 83 ? -29.662 -22.802 4.238 1.00 16.85 102 ILE C C 1
ATOM 3320 O O . ILE C 1 83 ? -30.026 -23.383 3.226 1.00 17.35 102 ILE C O 1
ATOM 3325 N N . LYS C 1 84 ? -28.865 -21.763 4.241 1.00 16.50 103 LYS C N 1
ATOM 3326 C CA . LYS C 1 84 ? -28.316 -21.242 2.973 1.00 20.04 103 LYS C CA 1
ATOM 3327 C C . LYS C 1 84 ? -27.483 -22.340 2.280 1.00 18.56 103 LYS C C 1
ATOM 3328 O O . LYS C 1 84 ? -27.597 -22.549 1.068 1.00 17.85 103 LYS C O 1
ATOM 3334 N N . ALA C 1 85 ? -26.701 -23.073 3.064 1.00 16.21 104 ALA C N 1
ATOM 3335 C CA . ALA C 1 85 ? -25.884 -24.185 2.539 1.00 16.24 104 ALA C CA 1
ATOM 3336 C C . ALA C 1 85 ? -26.736 -25.317 1.950 1.00 17.43 104 ALA C C 1
ATOM 3337 O O . ALA C 1 85 ? -26.418 -25.862 0.882 1.00 16.69 104 ALA C O 1
ATOM 3339 N N . MET C 1 86 ? -27.828 -25.658 2.631 1.00 15.53 105 MET C N 1
ATOM 3340 C CA . MET C 1 86 ? -28.750 -26.673 2.152 1.00 16.14 105 MET C CA 1
ATOM 3341 C C . MET C 1 86 ? -29.375 -26.226 0.841 1.00 18.92 105 MET C C 1
ATOM 3342 O O . MET C 1 86 ? -29.540 -27.029 -0.072 1.00 18.56 105 MET C O 1
ATOM 3347 N N . GLN C 1 87 ? -29.746 -24.943 0.776 1.00 18.62 106 GLN C N 1
ATOM 3348 C CA . GLN C 1 87 ? -30.328 -24.379 -0.439 1.00 21.09 106 GLN C CA 1
ATOM 3349 C C . GLN C 1 87 ? -29.329 -24.457 -1.575 1.00 18.67 106 GLN C C 1
ATOM 3350 O O . GLN C 1 87 ? -29.681 -24.866 -2.700 1.00 21.84 106 GLN C O 1
ATOM 3356 N N . GLU C 1 88 ? -28.091 -24.072 -1.291 1.00 18.90 107 GLU C N 1
ATOM 3357 C CA . GLU C 1 88 ? -27.042 -24.093 -2.328 1.00 20.09 107 GLU C CA 1
ATOM 3358 C C . GLU C 1 88 ? -26.809 -25.503 -2.850 1.00 23.18 107 GLU C C 1
ATOM 3359 O O . GLU C 1 88 ? -26.404 -25.668 -4.002 1.00 22.76 107 GLU C O 1
ATOM 3365 N N . ALA C 1 89 ? -27.057 -26.502 -2.000 1.00 19.20 108 ALA C N 1
ATOM 3366 C CA . ALA C 1 89 ? -26.917 -27.929 -2.345 1.00 17.93 108 ALA C CA 1
ATOM 3367 C C . ALA C 1 89 ? -28.139 -28.493 -3.065 1.00 18.87 108 ALA C C 1
ATOM 3368 O O . ALA C 1 89 ? -28.218 -29.694 -3.389 1.00 21.26 108 ALA C O 1
ATOM 3370 N N . GLY C 1 90 ? -29.107 -27.629 -3.337 1.00 19.46 109 GLY C N 1
ATOM 3371 C CA . GLY C 1 90 ? -30.245 -28.039 -4.135 1.00 22.99 109 GLY C CA 1
ATOM 3372 C C . GLY C 1 90 ? -31.430 -28.571 -3.359 1.00 20.53 109 GLY C C 1
ATOM 3373 O O . GLY C 1 90 ? -32.355 -29.146 -3.943 1.00 22.44 109 GLY C O 1
ATOM 3374 N N . PHE C 1 91 ? -31.433 -28.404 -2.039 1.00 18.63 110 PHE C N 1
ATOM 3375 C CA . PHE C 1 91 ? -32.584 -28.876 -1.271 1.00 19.38 110 PHE C CA 1
ATOM 3376 C C . PHE C 1 91 ? -33.606 -27.730 -1.099 1.00 19.69 110 PHE C C 1
ATOM 3377 O O . PHE C 1 91 ? -33.216 -26.595 -0.789 1.00 22.15 110 PHE C O 1
ATOM 3385 N N . PRO C 1 92 ? -34.901 -28.033 -1.299 1.00 22.62 111 PRO C N 1
ATOM 3386 C CA . PRO C 1 92 ? -35.991 -27.051 -1.196 1.00 21.61 111 PRO C CA 1
ATOM 3387 C C . PRO C 1 92 ? -36.341 -26.730 0.253 1.00 18.52 111 PRO C C 1
ATOM 3388 O O . PRO C 1 92 ? -37.448 -27.027 0.714 1.00 22.70 111 PRO C O 1
ATOM 3392 N N . ILE C 1 93 ? -35.401 -26.104 0.956 1.00 20.38 112 ILE C N 1
ATOM 3393 C CA . ILE C 1 93 ? -35.602 -25.754 2.362 1.00 19.48 112 ILE C CA 1
ATOM 3394 C C . ILE C 1 93 ? -36.087 -24.303 2.481 1.00 22.29 112 ILE C C 1
ATOM 3395 O O . ILE C 1 93 ? -35.569 -23.417 1.800 1.00 19.47 112 ILE C O 1
ATOM 3400 N N . SER C 1 94 ? -37.068 -24.062 3.362 1.00 22.25 113 SER C N 1
ATOM 3401 C CA . SER C 1 94 ? -37.567 -22.696 3.655 1.00 22.54 1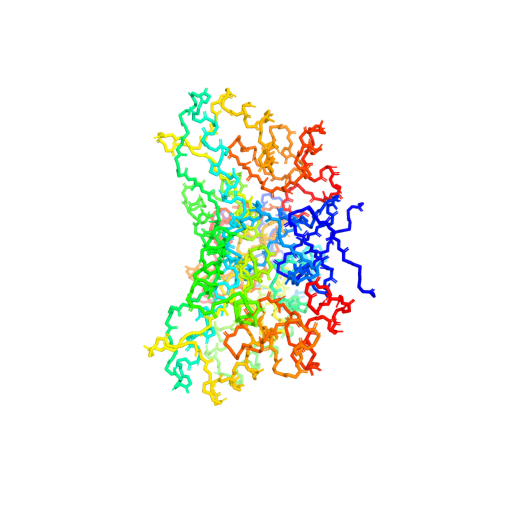13 SER C CA 1
ATOM 3402 C C . SER C 1 94 ? -36.661 -21.861 4.557 1.00 23.97 113 SER C C 1
ATOM 3403 O O . SER C 1 94 ? -35.920 -22.407 5.404 1.00 20.85 113 SER C O 1
ATOM 3406 N N . ASP C 1 95 ? -36.696 -20.531 4.388 1.00 22.95 114 ASP C N 1
ATOM 3407 C CA . ASP C 1 95 ? -36.027 -19.665 5.346 1.00 23.49 114 ASP C CA 1
ATOM 3408 C C . ASP C 1 95 ? -36.762 -19.682 6.688 1.00 24.39 114 ASP C C 1
ATOM 3409 O O . ASP C 1 95 ? -36.195 -19.293 7.705 1.00 26.17 114 ASP C O 1
ATOM 3414 N N . HIS C 1 96 ? -38.022 -20.099 6.683 1.00 20.82 115 HIS C N 1
ATOM 3415 C CA . HIS C 1 96 ? -38.794 -20.158 7.928 1.00 25.04 115 HIS C CA 1
ATOM 3416 C C . HIS C 1 96 ? -38.566 -21.476 8.652 1.00 24.02 115 HIS C C 1
ATOM 3417 O O . HIS C 1 96 ? -38.330 -22.520 8.025 1.00 23.21 115 HIS C O 1
ATOM 3424 N N . TYR C 1 97 ? -38.665 -21.430 9.976 1.00 23.93 116 TYR C N 1
ATOM 3425 C CA . TYR C 1 97 ? -38.287 -22.571 10.796 1.00 20.98 116 TYR C CA 1
ATOM 3426 C C . TYR C 1 97 ? -39.109 -22.446 12.086 1.00 19.72 116 TYR C C 1
ATOM 3427 O O . TYR C 1 97 ? -39.721 -21.397 12.338 1.00 21.84 116 TYR C O 1
ATOM 3436 N N . SER C 1 98 ? -39.170 -23.501 12.889 1.00 20.17 117 SER C N 1
ATOM 3437 C CA . SER C 1 98 ? -39.688 -23.350 14.267 1.00 17.61 117 SER C CA 1
ATOM 3438 C C . SER C 1 98 ? -38.521 -23.393 15.247 1.00 19.45 117 SER C C 1
ATOM 3439 O O . SER C 1 98 ? -37.845 -24.434 15.383 1.00 20.53 117 SER C O 1
ATOM 3442 N N . GLY C 1 99 ? -38.263 -22.260 15.909 1.00 15.73 118 GLY C N 1
ATOM 3443 C CA . GLY C 1 99 ? -37.089 -22.092 16.746 1.00 16.17 118 GLY C CA 1
ATOM 3444 C C . GLY C 1 99 ? -37.567 -22.034 18.195 1.00 20.65 118 GLY C C 1
ATOM 3445 O O . GLY C 1 99 ? -38.073 -23.039 18.750 1.00 18.48 118 GLY C O 1
ATOM 3446 N N . PHE C 1 100 ? -37.410 -20.863 18.810 1.00 16.94 119 PHE C N 1
ATOM 3447 C CA . PHE C 1 100 ? -37.877 -20.669 20.189 1.00 21.03 119 PHE C CA 1
ATOM 3448 C C . PHE C 1 100 ? -39.391 -20.836 20.324 1.00 18.44 119 PHE C C 1
ATOM 3449 O O . PHE C 1 100 ? -40.191 -20.299 19.540 1.00 15.73 119 PHE C O 1
ATOM 3457 N N . ARG C 1 101 ? -39.791 -21.643 21.305 1.00 18.93 120 ARG C N 1
ATOM 3458 C CA . ARG C 1 101 ? -41.215 -21.786 21.647 1.00 19.76 120 ARG C CA 1
ATOM 3459 C C . ARG C 1 101 ? -41.322 -21.589 23.160 1.00 16.47 120 ARG C C 1
ATOM 3460 O O . ARG C 1 101 ? -40.731 -22.338 23.938 1.00 15.11 120 ARG C O 1
ATOM 3468 N N . SER C 1 102 ? -42.028 -20.541 23.572 1.00 18.85 121 SER C N 1
ATOM 3469 C CA . SER C 1 102 ? -42.127 -20.215 24.997 1.00 21.03 121 SER C CA 1
ATOM 3470 C C . SER C 1 102 ? -42.986 -21.277 25.691 1.00 18.48 121 SER C C 1
ATOM 3471 O O . SER C 1 102 ? -43.680 -22.042 25.039 1.00 14.95 121 SER C O 1
ATOM 3474 N N . TYR C 1 103 ? -42.901 -21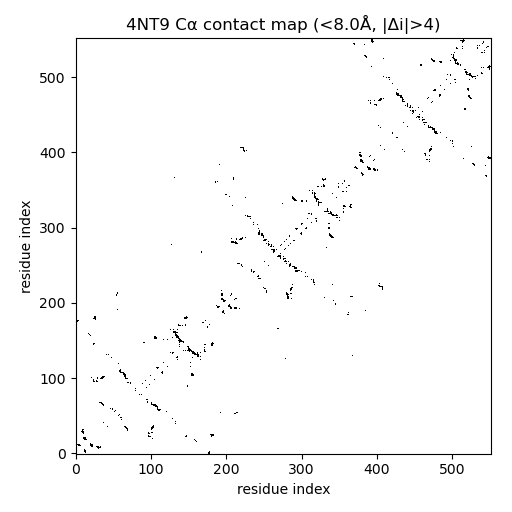.332 27.011 1.00 19.58 122 TYR C N 1
ATOM 3475 C CA . TYR C 1 103 ? -43.794 -22.207 27.778 1.00 17.46 122 TYR C CA 1
ATOM 3476 C C . TYR C 1 103 ? -45.239 -22.025 27.374 1.00 16.63 122 TYR C C 1
ATOM 3477 O O . TYR C 1 103 ? -45.965 -22.999 27.173 1.00 16.22 122 TYR C O 1
ATOM 3486 N N . GLU C 1 104 ? -45.666 -20.773 27.218 1.00 21.39 123 GLU C N 1
ATOM 3487 C CA . GLU C 1 104 ? -47.030 -20.472 26.775 1.00 21.17 123 GLU C CA 1
ATOM 3488 C C . GLU C 1 104 ? -47.354 -20.964 25.355 1.00 22.29 123 GLU C C 1
ATOM 3489 O O . GLU C 1 104 ? -48.430 -21.523 25.110 1.00 18.50 123 GLU C O 1
ATOM 3495 N N . THR C 1 105 ? -46.437 -20.754 24.407 1.00 21.16 124 THR C N 1
ATOM 3496 C CA . THR C 1 105 ? -46.621 -21.279 23.061 1.00 20.46 124 THR C CA 1
ATOM 3497 C C . THR C 1 105 ? -46.681 -22.809 23.074 1.00 18.30 124 THR C C 1
ATOM 3498 O O . THR C 1 105 ? -47.515 -23.414 22.423 1.00 17.71 124 THR C O 1
ATOM 3502 N N . GLN C 1 106 ? -45.788 -23.417 23.841 1.00 18.51 125 GLN C N 1
ATOM 3503 C CA . GLN C 1 106 ? -45.787 -24.861 24.002 1.00 17.18 125 GLN C CA 1
ATOM 3504 C C . GLN C 1 106 ? -47.058 -25.413 24.653 1.00 19.20 125 GLN C C 1
ATOM 3505 O O . GLN C 1 106 ? -47.561 -26.455 24.226 1.00 15.84 125 GLN C O 1
ATOM 3511 N N . THR C 1 107 ? -47.610 -24.713 25.647 1.00 17.38 126 THR C N 1
ATOM 3512 C CA . THR C 1 107 ? -48.897 -25.148 26.200 1.00 18.35 126 THR C CA 1
ATOM 3513 C C . THR C 1 107 ? -49.962 -25.194 25.102 1.00 20.78 126 THR C C 1
ATOM 3514 O O . THR C 1 107 ? -50.700 -26.160 24.982 1.00 19.56 126 THR C O 1
ATOM 3518 N N . LYS C 1 108 ? -50.017 -24.147 24.270 1.00 21.92 127 LYS C N 1
ATOM 3519 C CA . LYS C 1 108 ? -51.015 -24.089 23.201 1.00 24.35 127 LYS C CA 1
ATOM 3520 C C . LYS C 1 108 ? -50.853 -25.188 22.149 1.00 22.16 127 LYS C C 1
ATOM 3521 O O . LYS C 1 108 ? -51.828 -25.841 21.759 1.00 24.74 127 LYS C O 1
ATOM 3527 N N . LEU C 1 109 ? -49.616 -25.400 21.729 1.00 21.11 128 LEU C N 1
ATOM 3528 C CA . LEU C 1 109 ? -49.258 -26.445 20.771 1.00 23.63 128 LEU C CA 1
ATOM 3529 C C . LEU C 1 109 ? -49.668 -27.814 21.311 1.00 23.78 128 LEU C C 1
ATOM 3530 O O . LEU C 1 109 ? -50.367 -28.586 20.638 1.00 18.79 128 LEU C O 1
ATOM 3535 N N . TYR C 1 110 ? -49.183 -28.121 22.510 1.00 21.72 129 TYR C N 1
ATOM 3536 C CA . TYR C 1 110 ? -49.532 -29.387 23.171 1.00 20.75 129 TYR C CA 1
ATOM 3537 C C . TYR C 1 110 ? -51.058 -29.606 23.311 1.00 21.66 129 TYR C C 1
ATOM 3538 O O . TYR C 1 110 ? -51.573 -30.650 22.906 1.00 22.98 129 TYR C O 1
ATOM 3547 N N . GLN C 1 111 ? -51.785 -28.623 23.846 1.00 21.28 130 GLN C N 1
ATOM 3548 C CA . GLN C 1 111 ? -53.244 -28.759 24.002 1.00 24.14 130 GLN C CA 1
ATOM 3549 C C . GLN C 1 111 ? -53.990 -28.881 22.670 1.00 27.09 130 GLN C C 1
ATOM 3550 O O . GLN C 1 111 ? -55.081 -29.509 22.602 1.00 24.83 130 GLN C O 1
ATOM 3556 N N . ASP C 1 112 ? -53.431 -28.268 21.625 1.00 27.31 131 ASP C N 1
ATOM 3557 C CA . ASP C 1 112 ? -54.028 -28.376 20.287 1.00 27.15 131 ASP C CA 1
ATOM 3558 C C . ASP C 1 112 ? -53.906 -29.815 19.818 1.00 29.36 131 ASP C C 1
ATOM 3559 O O . ASP C 1 112 ? -54.821 -30.348 19.199 1.00 29.64 131 ASP C O 1
ATOM 3564 N N . TYR C 1 113 ? -52.760 -30.438 20.098 1.00 23.81 132 TYR C N 1
ATOM 3565 C CA . TYR C 1 113 ? -52.523 -31.835 19.730 1.00 24.17 132 TYR C CA 1
ATOM 3566 C C . TYR C 1 113 ? -53.429 -32.766 20.542 1.00 26.19 132 TYR C C 1
ATOM 3567 O O . TYR C 1 113 ? -54.008 -33.724 19.999 1.00 27.69 132 TYR C O 1
ATOM 3576 N N . VAL C 1 114 ? -53.536 -32.494 21.840 1.00 22.46 133 VAL C N 1
ATOM 3577 C CA . VAL C 1 114 ? -54.464 -33.225 22.693 1.00 24.34 133 VAL C CA 1
ATOM 3578 C C . VAL C 1 114 ? -55.885 -33.089 22.130 1.00 26.99 133 VAL C C 1
ATOM 3579 O O . VAL C 1 114 ? -56.618 -34.079 22.003 1.00 27.00 133 VAL C O 1
ATOM 3583 N N . ASN C 1 115 ? -56.269 -31.863 21.791 1.00 28.86 134 ASN C N 1
ATOM 3584 C CA . ASN C 1 115 ? -57.648 -31.623 21.356 1.00 34.29 134 ASN C CA 1
ATOM 3585 C C . ASN C 1 115 ? -57.943 -32.326 20.028 1.00 34.81 134 ASN C C 1
ATOM 3586 O O . ASN C 1 115 ? -58.974 -32.969 19.871 1.00 40.90 134 ASN C O 1
ATOM 3591 N N . GLN C 1 116 ? -57.017 -32.228 19.086 1.00 32.59 135 GLN C N 1
ATOM 3592 C CA . GLN C 1 116 ? -57.234 -32.802 17.755 1.00 35.83 135 GLN C CA 1
ATOM 3593 C C . GLN C 1 116 ? -57.015 -34.326 17.714 1.00 34.62 135 GLN C C 1
ATOM 3594 O O . GLN C 1 116 ? -57.835 -35.068 17.171 1.00 32.70 135 GLN C O 1
ATOM 3600 N N . ASP C 1 117 ? -55.932 -34.806 18.315 1.00 28.39 136 ASP C N 1
ATOM 3601 C CA . ASP C 1 117 ? -55.600 -36.224 18.199 1.00 28.60 136 ASP C CA 1
ATOM 3602 C C . ASP C 1 117 ? -55.685 -37.053 19.478 1.00 26.69 136 ASP C C 1
ATOM 3603 O O . ASP C 1 117 ? -55.490 -38.275 19.455 1.00 25.08 136 ASP C O 1
ATOM 3608 N N . GLY C 1 118 ? -55.953 -36.403 20.598 1.00 25.26 137 GLY C N 1
ATOM 3609 C CA . GLY C 1 118 ? -56.066 -37.124 21.857 1.00 24.25 137 GLY C CA 1
ATOM 3610 C C . GLY C 1 118 ? -54.772 -37.083 22.643 1.00 23.24 137 GLY C C 1
ATOM 3611 O O . GLY C 1 118 ? -53.689 -36.873 22.077 1.00 22.26 137 GLY C O 1
ATOM 3612 N N . LYS C 1 119 ? -54.872 -37.319 23.949 1.00 19.93 138 LYS C N 1
ATOM 3613 C CA . LYS C 1 119 ? -53.689 -37.193 24.826 1.00 20.34 138 LYS C CA 1
ATOM 3614 C C . LYS C 1 119 ? -52.584 -38.190 24.472 1.00 23.92 138 LYS C C 1
ATOM 3615 O O . LYS C 1 119 ? -51.418 -37.810 24.403 1.00 23.85 138 LYS C O 1
ATOM 3621 N N . ALA C 1 120 ? -52.946 -39.454 24.233 1.00 21.71 139 ALA C N 1
ATOM 3622 C CA . ALA C 1 120 ? -51.936 -40.476 23.942 1.00 27.04 139 ALA C CA 1
ATOM 3623 C C . ALA C 1 120 ? -51.061 -40.081 22.754 1.00 26.13 139 ALA C C 1
ATOM 3624 O O . ALA C 1 120 ? -49.834 -40.204 22.809 1.00 29.13 139 ALA C O 1
ATOM 3626 N N . ALA C 1 121 ? -51.684 -39.564 21.701 1.00 25.03 140 ALA C N 1
ATOM 3627 C CA . ALA C 1 121 ? -50.935 -39.100 20.531 1.00 28.24 140 ALA C CA 1
ATOM 3628 C C . ALA C 1 121 ? -50.133 -37.834 20.831 1.00 28.55 140 ALA C C 1
ATOM 3629 O O . ALA C 1 121 ? -49.006 -37.672 20.344 1.00 31.29 140 ALA C O 1
ATOM 3631 N N . ALA C 1 122 ? -50.698 -36.922 21.620 1.00 25.08 141 ALA C N 1
ATOM 3632 C CA . ALA C 1 122 ? -49.959 -35.714 21.964 1.00 22.99 141 ALA C CA 1
ATOM 3633 C C . ALA C 1 122 ? -48.671 -36.074 22.703 1.00 24.08 141 ALA C C 1
ATOM 3634 O O . ALA C 1 122 ? -47.616 -35.479 22.462 1.00 24.81 141 ALA C O 1
ATOM 3636 N N . ASP C 1 123 ? -48.773 -37.027 23.630 1.00 24.04 142 ASP C N 1
ATOM 3637 C CA . ASP C 1 123 ? -47.614 -37.442 24.420 1.00 23.59 142 ASP C CA 1
ATOM 3638 C C . ASP C 1 123 ? -46.601 -38.162 23.572 1.00 30.54 142 ASP C C 1
ATOM 3639 O O . ASP C 1 123 ? -45.424 -38.207 23.938 1.00 26.77 142 ASP C O 1
ATOM 3644 N N . ARG C 1 124 ? -47.054 -38.693 22.433 1.00 29.75 143 ARG C N 1
ATOM 3645 C CA . ARG C 1 124 ? -46.169 -39.420 21.512 1.00 31.02 143 ARG C CA 1
ATOM 3646 C C . ARG C 1 124 ? -45.345 -38.496 20.605 1.00 31.32 143 ARG C C 1
ATOM 3647 O O . ARG C 1 124 ? -44.135 -38.677 20.473 1.00 36.52 143 ARG C O 1
ATOM 3655 N N . TYR C 1 125 ? -45.975 -37.511 19.976 1.00 28.24 144 TYR C N 1
ATOM 3656 C CA . TYR C 1 125 ? -45.209 -36.660 19.082 1.00 31.01 144 TYR C CA 1
ATOM 3657 C C . TYR C 1 125 ? -45.102 -35.200 19.470 1.00 26.95 144 TYR C C 1
ATOM 3658 O O . TYR C 1 125 ? -44.434 -34.441 18.785 1.00 26.53 144 TYR C O 1
ATOM 3667 N N . SER C 1 126 ? -45.729 -34.786 20.567 1.00 23.53 145 SER C N 1
ATOM 3668 C CA . SER C 1 126 ? -45.508 -33.419 21.012 1.00 22.10 145 SER C CA 1
ATOM 3669 C C . SER C 1 126 ? -44.702 -33.487 22.314 1.00 24.13 145 SER C C 1
ATOM 3670 O O . SER C 1 126 ? -43.982 -34.465 22.563 1.00 26.95 145 SER C O 1
ATOM 3673 N N . ALA C 1 127 ? -44.776 -32.452 23.129 1.00 19.00 146 ALA C N 1
ATOM 3674 C CA . ALA C 1 127 ? -44.050 -32.423 24.404 1.00 18.97 146 ALA C CA 1
ATOM 3675 C C . ALA C 1 127 ? -44.872 -31.553 25.321 1.00 14.95 146 ALA C C 1
ATOM 3676 O O . ALA C 1 127 ? -45.356 -30.493 24.913 1.00 13.82 146 ALA C O 1
ATOM 3678 N N . ARG C 1 128 ? -45.041 -31.964 26.576 1.00 16.45 147 ARG C N 1
ATOM 3679 C CA . ARG C 1 128 ? -45.773 -31.125 27.511 1.00 13.56 147 ARG C CA 1
ATOM 3680 C C . ARG C 1 128 ? -44.977 -29.842 27.812 1.00 14.38 147 ARG C C 1
ATOM 3681 O O . ARG C 1 128 ? -43.748 -29.843 27.722 1.00 13.60 147 ARG C O 1
ATOM 3689 N N . PRO C 1 129 ? -45.663 -28.743 28.197 1.00 15.42 148 PRO C N 1
ATOM 3690 C CA . PRO C 1 129 ? -44.871 -27.514 28.312 1.00 15.60 148 PRO C CA 1
ATOM 3691 C C . PRO C 1 129 ? -43.862 -27.575 29.431 1.00 15.37 148 PRO C C 1
ATOM 3692 O O . PRO C 1 129 ? -44.130 -28.100 30.526 1.00 13.74 148 PRO C O 1
ATOM 3696 N N . GLY C 1 130 ? -42.693 -27.018 29.132 1.00 15.39 149 GLY C N 1
ATOM 3697 C CA . GLY C 1 130 ? -41.530 -27.103 29.987 1.00 16.10 149 GLY C CA 1
ATOM 3698 C C . GLY C 1 130 ? -40.646 -28.285 29.629 1.00 16.07 149 GLY C C 1
ATOM 3699 O O . GLY C 1 130 ? -39.532 -28.407 30.139 1.00 17.86 149 GLY C O 1
ATOM 3700 N N . TYR C 1 131 ? -41.132 -29.161 28.755 1.00 14.62 150 TYR C N 1
ATOM 3701 C CA . TYR C 1 131 ? -40.364 -30.370 28.453 1.00 15.12 150 TYR C CA 1
ATOM 3702 C C . TYR C 1 131 ? -40.030 -30.445 26.990 1.00 17.39 150 TYR C C 1
ATOM 3703 O O . TYR C 1 131 ? -39.782 -31.535 26.458 1.00 18.78 150 TYR C O 1
ATOM 3712 N N . SER C 1 132 ? -40.043 -29.295 26.331 1.00 16.70 151 SER C N 1
ATOM 3713 C CA . SER C 1 132 ? -39.601 -29.225 24.944 1.00 15.17 151 SER C CA 1
ATOM 3714 C C . SER C 1 132 ? -38.276 -28.498 24.889 1.00 17.15 151 SER C C 1
ATOM 3715 O O . SER C 1 132 ? -38.099 -27.453 25.541 1.00 16.69 151 SER C O 1
ATOM 3718 N N . GLU C 1 133 ? -37.338 -29.018 24.099 1.00 16.19 152 GLU C N 1
ATOM 3719 C CA . GLU C 1 133 ? -36.042 -28.368 23.991 1.00 16.70 152 GLU C CA 1
ATOM 3720 C C . GLU C 1 133 ? -36.216 -27.014 23.291 1.00 15.09 152 GLU C C 1
ATOM 3721 O O . GLU C 1 133 ? -35.329 -26.154 23.329 1.00 16.85 152 GLU C O 1
ATOM 3727 N N . HIS C 1 134 ? -37.360 -26.803 22.639 1.00 14.87 153 HIS C N 1
ATOM 3728 C CA . HIS C 1 134 ? -37.534 -25.529 21.935 1.00 16.77 153 HIS C CA 1
ATOM 3729 C C . HIS C 1 134 ? -37.634 -24.333 22.874 1.00 19.14 153 HIS C C 1
ATOM 3730 O O . HIS C 1 134 ? -37.494 -23.190 22.429 1.00 17.14 153 HIS C O 1
ATOM 3737 N N . GLN C 1 135 ? -37.867 -24.604 24.159 1.00 15.78 154 GLN C N 1
ATOM 3738 C CA . GLN C 1 135 ? -37.942 -23.534 25.149 1.00 14.72 154 GLN C CA 1
ATOM 3739 C C . GLN C 1 135 ? -36.526 -23.016 25.484 1.00 19.19 154 GLN C C 1
ATOM 3740 O O . GLN C 1 135 ? -36.370 -21.967 26.111 1.00 21.92 154 GLN C O 1
ATOM 3746 N N . THR C 1 136 ? -35.499 -23.738 25.048 1.00 16.91 155 THR C N 1
ATOM 3747 C CA . THR C 1 136 ? -34.108 -23.282 25.277 1.00 17.54 155 THR C CA 1
ATOM 3748 C C . THR C 1 136 ? -33.680 -22.135 24.376 1.00 19.22 155 THR C C 1
ATOM 3749 O O . THR C 1 136 ? -32.680 -21.442 24.699 1.00 20.54 155 THR C O 1
ATOM 3753 N N . GLY C 1 137 ? -34.359 -21.955 23.237 1.00 16.33 156 GLY C N 1
ATOM 3754 C CA . GLY C 1 137 ? -33.884 -21.006 22.227 1.00 17.51 156 GLY C CA 1
ATOM 3755 C C . GLY C 1 137 ? -32.662 -21.548 21.479 1.00 17.19 156 GLY C C 1
ATOM 3756 O O . GLY C 1 137 ? -32.075 -20.846 20.669 1.00 18.15 156 GLY C O 1
ATOM 3757 N N . LEU C 1 138 ? -32.293 -22.805 21.725 1.00 15.65 157 LEU C N 1
ATOM 3758 C CA . LEU C 1 138 ? -31.178 -23.461 21.021 1.00 16.97 157 LEU C CA 1
ATOM 3759 C C . LEU C 1 138 ? -31.589 -24.561 20.051 1.00 16.69 157 LEU C C 1
ATOM 3760 O O . LEU C 1 138 ? -30.723 -25.207 19.418 1.00 17.92 157 LEU C O 1
ATOM 3765 N N . ALA C 1 139 ? -32.889 -24.813 19.936 1.00 15.63 158 ALA C N 1
ATOM 3766 C CA . ALA C 1 139 ? -33.381 -25.897 19.087 1.00 15.57 158 ALA C CA 1
ATOM 3767 C C . ALA C 1 139 ? -34.233 -25.356 17.958 1.00 14.86 158 ALA C C 1
ATOM 3768 O O . ALA C 1 139 ? -35.029 -24.419 18.130 1.00 15.64 158 ALA C O 1
ATOM 3770 N N . PHE C 1 140 ? -34.128 -25.979 16.794 1.00 15.76 159 PHE C N 1
ATOM 3771 C CA . PHE C 1 140 ? -34.801 -25.448 15.620 1.00 13.61 159 PHE C CA 1
ATOM 3772 C C . PHE C 1 140 ? -35.281 -26.588 14.770 1.00 14.39 159 PHE C C 1
ATOM 3773 O O . PHE C 1 140 ? -34.507 -27.504 14.433 1.00 14.49 159 PHE C O 1
ATOM 3781 N N . ASP C 1 141 ? -36.509 -26.474 14.307 1.00 15.32 160 ASP C N 1
ATOM 3782 C CA . ASP C 1 141 ? -37.061 -27.441 13.369 1.00 17.48 160 ASP C CA 1
ATOM 3783 C C . ASP C 1 141 ? -36.985 -26.840 11.975 1.00 17.43 160 ASP C C 1
ATOM 3784 O O . ASP C 1 141 ? -37.551 -25.777 11.722 1.00 19.83 160 ASP C O 1
ATOM 3789 N N . VAL C 1 142 ? -36.318 -27.550 11.066 1.00 15.26 161 VAL C N 1
ATOM 3790 C CA . VAL C 1 142 ? -36.146 -27.142 9.682 1.00 17.74 161 VAL C CA 1
ATOM 3791 C C . VAL C 1 142 ? -37.379 -27.568 8.875 1.00 18.55 161 VAL C C 1
ATOM 3792 O O . VAL C 1 142 ? -37.933 -28.639 9.091 1.00 19.54 161 VAL C O 1
ATOM 3796 N N . ILE C 1 143 ? -37.817 -26.717 7.950 1.00 19.33 162 ILE C N 1
ATOM 3797 C CA . ILE C 1 143 ? -39.071 -26.942 7.220 1.00 16.44 162 ILE C CA 1
ATOM 3798 C C . ILE C 1 143 ? -38.796 -26.764 5.733 1.00 19.71 162 ILE C C 1
ATOM 3799 O O . ILE C 1 143 ? -37.958 -25.947 5.349 1.00 18.92 162 ILE C O 1
ATOM 3804 N N . GLY C 1 144 ? -39.470 -27.549 4.897 1.00 18.21 163 GLY C N 1
ATOM 3805 C CA . GLY C 1 144 ? -39.331 -27.371 3.457 1.00 22.10 163 GLY C CA 1
ATOM 3806 C C . GLY C 1 144 ? -40.161 -26.211 2.926 1.00 26.62 163 GLY C C 1
ATOM 3807 O O . GLY C 1 144 ? -41.084 -25.726 3.586 1.00 24.03 163 GLY C O 1
ATOM 3808 N N . THR C 1 145 ? -39.860 -25.770 1.707 1.00 24.43 164 THR C N 1
ATOM 3809 C CA . THR C 1 145 ? -40.664 -24.723 1.072 1.00 28.70 164 THR C CA 1
ATOM 3810 C C . THR C 1 145 ? -42.097 -25.190 0.819 1.00 32.65 164 THR C C 1
ATOM 3811 O O . THR C 1 145 ? -42.982 -24.357 0.607 1.00 35.43 164 THR C O 1
ATOM 3815 N N . ASP C 1 146 ? -42.322 -26.506 0.819 1.00 33.28 165 ASP C N 1
ATOM 3816 C CA . ASP C 1 146 ? -43.675 -27.054 0.726 1.00 30.70 165 ASP C CA 1
ATOM 3817 C C . ASP C 1 146 ? -44.490 -26.884 2.017 1.00 33.45 165 ASP C C 1
ATOM 3818 O O . ASP C 1 146 ? -45.702 -27.092 2.026 1.00 37.37 165 ASP C O 1
ATOM 3823 N N . GLY C 1 147 ? -43.828 -26.519 3.107 1.00 31.69 166 GLY C N 1
ATOM 3824 C CA . GLY C 1 147 ? -44.510 -26.275 4.365 1.00 31.70 166 GLY C CA 1
ATOM 3825 C C . GLY C 1 147 ? -44.414 -27.422 5.350 1.00 30.61 166 GLY C C 1
ATOM 3826 O O . GLY C 1 147 ? -44.813 -27.285 6.499 1.00 28.17 166 GLY C O 1
ATOM 3827 N N . ASP C 1 148 ? -43.894 -28.567 4.920 1.00 28.51 167 ASP C N 1
ATOM 3828 C CA . ASP C 1 148 ? -43.764 -29.694 5.843 1.00 27.25 167 ASP C CA 1
ATOM 3829 C C . ASP C 1 148 ? -42.398 -29.691 6.527 1.00 26.42 167 ASP C C 1
ATOM 3830 O O . ASP C 1 148 ? -41.406 -29.255 5.931 1.00 23.83 167 ASP C O 1
ATOM 3835 N N . LEU C 1 149 ? -42.344 -30.159 7.774 1.00 22.03 168 LEU C N 1
ATOM 3836 C CA . LEU C 1 149 ? -41.036 -30.421 8.410 1.00 21.73 168 LEU C CA 1
ATOM 3837 C C . LEU C 1 149 ? -40.187 -31.330 7.501 1.00 22.60 168 LEU C C 1
ATOM 3838 O O . LEU C 1 149 ? -40.711 -32.263 6.861 1.00 23.66 168 LEU C O 1
ATOM 3843 N N . VAL C 1 150 ? -38.882 -31.083 7.458 1.00 19.65 169 VAL C N 1
ATOM 3844 C CA . VAL C 1 150 ? -37.993 -31.864 6.562 1.00 21.66 169 VAL C CA 1
ATOM 3845 C C . VAL C 1 150 ? -37.924 -33.353 6.925 1.00 20.36 169 VAL C C 1
ATOM 3846 O O . VAL C 1 150 ? -37.548 -33.714 8.053 1.00 20.49 169 VAL C O 1
ATOM 3850 N N . THR C 1 151 ? -38.290 -34.232 5.990 1.00 21.98 170 THR C N 1
ATOM 3851 C CA . THR C 1 151 ? -38.138 -35.671 6.258 1.00 20.83 170 THR C CA 1
ATOM 3852 C C . THR C 1 151 ? -37.501 -36.461 5.120 1.00 20.23 170 THR C C 1
ATOM 3853 O O . THR C 1 151 ? -37.133 -37.615 5.310 1.00 23.69 170 THR C O 1
ATOM 3857 N N . GLU C 1 152 ? -37.407 -35.869 3.939 1.00 20.36 171 GLU C N 1
ATOM 3858 C CA . GLU C 1 152 ? -36.872 -36.592 2.789 1.00 20.09 171 GLU C CA 1
ATOM 3859 C C . GLU C 1 152 ? -35.457 -37.195 3.086 1.00 21.12 171 GLU C C 1
ATOM 3860 O O . GLU C 1 152 ? -34.606 -36.569 3.742 1.00 18.43 171 GLU C O 1
ATOM 3866 N N . GLU C 1 153 ? -35.244 -38.431 2.653 1.00 19.61 172 GLU C N 1
ATOM 3867 C CA . GLU C 1 153 ? -34.034 -39.178 2.988 1.00 20.12 172 GLU C CA 1
ATOM 3868 C C . GLU C 1 153 ? -32.744 -38.415 2.754 1.00 19.82 172 GLU C C 1
ATOM 3869 O O . GLU C 1 153 ? -31.912 -38.302 3.667 1.00 16.99 172 GLU C O 1
ATOM 3875 N N . LYS C 1 154 ? -32.535 -37.886 1.546 1.00 16.58 173 LYS C N 1
ATOM 3876 C CA . LYS C 1 154 ? -31.234 -37.244 1.297 1.00 16.94 173 LYS C CA 1
ATOM 3877 C C . LYS C 1 154 ? -31.046 -35.932 2.088 1.00 15.03 173 LYS C C 1
ATOM 3878 O O . LYS C 1 154 ? -29.930 -35.623 2.538 1.00 15.84 173 LYS C O 1
ATOM 3884 N N . ALA C 1 155 ? -32.116 -35.153 2.266 1.00 14.79 174 ALA C N 1
ATOM 3885 C CA . ALA C 1 155 ? -32.013 -33.953 3.133 1.00 14.78 174 ALA C CA 1
ATOM 3886 C C . ALA C 1 155 ? -31.716 -34.310 4.589 1.00 15.34 174 ALA C C 1
ATOM 3887 O O . ALA C 1 155 ? -30.910 -33.650 5.254 1.00 14.48 174 ALA C O 1
ATOM 3889 N N . ALA C 1 156 ? -32.369 -35.358 5.076 1.00 13.65 175 ALA C N 1
ATOM 3890 C CA . ALA C 1 156 ? -32.132 -35.819 6.435 1.00 16.99 175 ALA C CA 1
ATOM 3891 C C . ALA C 1 156 ? -30.677 -36.251 6.581 1.00 15.45 175 ALA C C 1
ATOM 3892 O O . ALA C 1 156 ? -30.034 -35.950 7.566 1.00 13.95 175 ALA C O 1
ATOM 3894 N N . GLN C 1 157 ? -30.150 -36.923 5.569 1.00 13.04 176 GLN C N 1
ATOM 3895 C CA . GLN C 1 157 ? -28.781 -37.352 5.663 1.00 14.54 176 GLN C CA 1
ATOM 3896 C C . GLN C 1 157 ? -27.809 -36.166 5.555 1.00 12.60 176 GLN C C 1
ATOM 3897 O O . GLN C 1 157 ? -26.749 -36.185 6.179 1.00 13.35 176 GLN C O 1
ATOM 3903 N N . TRP C 1 158 ? -28.160 -35.144 4.764 1.00 13.86 177 TRP C N 1
ATOM 3904 C CA . TRP C 1 158 ? -27.304 -33.948 4.648 1.00 12.90 177 TRP C CA 1
ATOM 3905 C C . TRP C 1 158 ? -27.163 -33.358 6.048 1.00 13.79 177 TRP C C 1
ATOM 3906 O O . TRP C 1 158 ? -26.084 -32.983 6.452 1.00 12.26 177 TRP C O 1
ATOM 3917 N N . LEU C 1 159 ? -28.283 -33.288 6.790 1.00 12.92 178 LEU C N 1
ATOM 3918 C CA . LEU C 1 159 ? -28.214 -32.743 8.162 1.00 13.66 178 LEU C CA 1
ATOM 3919 C C . LEU C 1 159 ? -27.258 -33.579 9.021 1.00 12.76 178 LEU C C 1
ATOM 3920 O O . LEU C 1 159 ? -26.412 -33.048 9.738 1.00 13.42 178 LEU C O 1
ATOM 3925 N N . LEU C 1 160 ? -27.371 -34.894 8.938 1.00 13.95 179 LEU C N 1
ATOM 3926 C CA . LEU C 1 160 ? -26.489 -35.713 9.760 1.00 14.36 179 LEU C CA 1
ATOM 3927 C C . LEU C 1 160 ? -25.012 -35.494 9.373 1.00 14.98 179 LEU C C 1
ATOM 3928 O O . LEU C 1 160 ? -24.123 -35.420 10.238 1.00 16.12 179 LEU C O 1
ATOM 3933 N N . ASP C 1 161 ? -24.745 -35.357 8.072 1.00 14.61 180 ASP C N 1
ATOM 3934 C CA . ASP C 1 161 ? -23.373 -35.201 7.594 1.00 15.30 180 ASP C CA 1
ATOM 3935 C C . ASP C 1 161 ? -22.788 -33.807 7.809 1.00 14.72 180 ASP C C 1
ATOM 3936 O O . ASP C 1 161 ? -21.597 -33.692 8.050 1.00 14.25 180 ASP C O 1
ATOM 3941 N N . HIS C 1 162 ? -23.622 -32.760 7.762 1.00 13.05 181 HIS C N 1
ATOM 3942 C CA . HIS C 1 162 ? -23.125 -31.372 7.725 1.00 14.52 181 HIS C CA 1
ATOM 3943 C C . HIS C 1 162 ? -23.420 -30.548 8.980 1.00 15.22 181 HIS C C 1
ATOM 3944 O O . HIS C 1 162 ? -22.795 -29.524 9.189 1.00 14.42 181 HIS C O 1
ATOM 3951 N N . ALA C 1 163 ? -24.402 -30.952 9.781 1.00 12.92 182 ALA C N 1
ATOM 3952 C CA . ALA C 1 163 ? -24.932 -30.022 10.815 1.00 13.85 182 ALA C CA 1
ATOM 3953 C C . ALA C 1 163 ? -23.874 -29.559 11.818 1.00 14.59 182 ALA C C 1
ATOM 3954 O O . ALA C 1 163 ? -23.894 -28.420 12.285 1.00 14.69 182 ALA C O 1
ATOM 3956 N N . ALA C 1 164 ? -22.910 -30.432 12.079 1.00 15.32 183 ALA C N 1
ATOM 3957 C CA . ALA C 1 164 ? -21.868 -30.142 13.059 1.00 14.36 183 ALA C CA 1
ATOM 3958 C C . ALA C 1 164 ? -20.921 -29.032 12.576 1.00 18.79 183 ALA C C 1
ATOM 3959 O O . ALA C 1 164 ? -20.293 -28.333 13.410 1.00 15.82 183 ALA C O 1
ATOM 3961 N N . ASP C 1 165 ? -20.811 -28.852 11.247 1.00 15.83 184 ASP C N 1
ATOM 3962 C CA . ASP C 1 165 ? -20.011 -27.730 10.736 1.00 18.05 184 ASP C CA 1
ATOM 3963 C C . ASP C 1 165 ? -20.562 -26.384 11.240 1.00 16.65 184 ASP C C 1
ATOM 3964 O O . ASP C 1 165 ? -19.842 -25.371 11.235 1.00 18.27 184 ASP C O 1
ATOM 3969 N N . TYR C 1 166 ? -21.841 -26.358 11.618 1.00 14.18 185 TYR C N 1
ATOM 3970 C CA . TYR C 1 166 ? -22.505 -25.135 12.070 1.00 15.25 185 TYR C CA 1
ATOM 3971 C C . TYR C 1 166 ? -22.771 -25.191 13.573 1.00 16.66 185 TYR C C 1
ATOM 3972 O O . TYR C 1 166 ? -23.507 -24.358 14.083 1.00 17.43 185 TYR C O 1
ATOM 3981 N N . GLY C 1 167 ? -22.215 -26.194 14.268 1.00 14.35 186 GLY C N 1
ATOM 3982 C CA . GLY C 1 167 ? -22.412 -26.320 15.715 1.00 14.50 186 GLY C CA 1
ATOM 3983 C C . GLY C 1 167 ? -23.672 -27.054 16.170 1.00 16.66 186 GLY C C 1
ATOM 3984 O O . GLY C 1 167 ? -24.050 -26.978 17.347 1.00 16.44 186 GLY C O 1
ATOM 3985 N N . PHE C 1 168 ? -24.354 -27.725 15.246 1.00 14.82 187 PHE C N 1
ATOM 3986 C CA . PHE C 1 168 ? -25.620 -28.379 15.529 1.00 15.98 187 PHE C CA 1
ATOM 3987 C C . PHE C 1 168 ? -25.486 -29.899 15.537 1.00 15.68 187 PHE C C 1
ATOM 3988 O O . PHE C 1 168 ? -24.618 -30.474 14.857 1.00 14.70 187 PHE C O 1
ATOM 3996 N N . VAL C 1 169 ? -26.331 -30.540 16.335 1.00 14.29 188 VAL C N 1
ATOM 3997 C CA . VAL C 1 169 ? -26.532 -31.964 16.229 1.00 15.19 188 VAL C CA 1
ATOM 3998 C C . VAL C 1 169 ? -27.989 -32.228 15.902 1.00 14.64 188 VAL C C 1
ATOM 3999 O O . VAL C 1 169 ? -28.872 -31.421 16.248 1.00 14.17 188 VAL C O 1
ATOM 4003 N N . VAL C 1 170 ? -28.227 -33.314 15.165 1.00 13.66 189 VAL C N 1
ATOM 4004 C CA . VAL C 1 170 ? -29.599 -33.812 14.995 1.00 14.68 189 VAL C CA 1
ATOM 4005 C C . VAL C 1 170 ? -29.951 -34.516 16.299 1.00 13.21 189 VAL C C 1
ATOM 4006 O O . VAL C 1 170 ? -29.455 -35.598 16.591 1.00 15.10 189 VAL C O 1
ATOM 4010 N N . ARG C 1 171 ? -30.802 -33.868 17.094 1.00 12.00 190 ARG C N 1
ATOM 4011 C CA . ARG C 1 171 ? -31.011 -34.242 18.509 1.00 15.30 190 ARG C CA 1
ATOM 4012 C C . ARG C 1 171 ? -31.664 -35.598 18.713 1.00 14.38 190 ARG C C 1
ATOM 4013 O O . ARG C 1 171 ? -31.312 -36.344 19.631 1.00 15.09 190 ARG C O 1
ATOM 4021 N N . TYR C 1 172 ? -32.674 -35.884 17.902 1.00 13.82 191 TYR C N 1
ATOM 4022 C CA . TYR C 1 172 ? -33.517 -37.055 18.138 1.00 14.53 191 TYR C CA 1
ATOM 4023 C C . TYR C 1 172 ? -33.432 -38.053 16.994 1.00 16.68 191 TYR C C 1
ATOM 4024 O O . TYR C 1 172 ? -34.159 -37.924 16.023 1.00 15.61 191 TYR C O 1
ATOM 4033 N N . LEU C 1 173 ? -32.562 -39.051 17.111 1.00 19.41 192 LEU C N 1
ATOM 4034 C CA . LEU C 1 173 ? -32.455 -40.069 16.058 1.00 22.10 192 LEU C CA 1
ATOM 4035 C C . LEU C 1 173 ? -33.419 -41.222 16.298 1.00 24.53 192 LEU C C 1
ATOM 4036 O O . LEU C 1 173 ? -33.729 -41.551 17.447 1.00 19.20 192 LEU C O 1
ATOM 4041 N N . LYS C 1 174 ? -33.903 -41.850 15.218 1.00 27.32 193 LYS C N 1
ATOM 4042 C CA . LYS C 1 174 ? -34.712 -43.057 15.360 1.00 31.07 193 LYS C CA 1
ATOM 4043 C C . LYS C 1 174 ? -33.812 -44.116 15.996 1.00 30.31 193 LYS C C 1
ATOM 4044 O O . LYS C 1 174 ? -32.615 -44.146 15.751 1.00 31.85 193 LYS C O 1
ATOM 4050 N N . GLY C 1 175 ? -34.333 -44.968 16.851 1.00 32.35 194 GLY C N 1
ATOM 4051 C CA . GLY C 1 175 ? -33.398 -45.916 17.433 1.00 35.37 194 GLY C CA 1
ATOM 4052 C C . GLY C 1 175 ? -32.615 -45.341 18.609 1.00 29.80 194 GLY C C 1
ATOM 4053 O O . GLY C 1 175 ? -31.984 -46.097 19.372 1.00 30.68 194 GLY C O 1
ATOM 4054 N N . LYS C 1 176 ? -32.631 -44.014 18.779 1.00 24.97 195 LYS C N 1
ATOM 4055 C CA . LYS C 1 176 ? -32.229 -43.487 20.084 1.00 23.26 195 LYS C CA 1
ATOM 4056 C C . LYS C 1 176 ? -33.445 -43.060 20.909 1.00 22.23 195 LYS C C 1
ATOM 4057 O O . LYS C 1 176 ? -33.293 -42.394 21.923 1.00 19.54 195 LYS C O 1
ATOM 4063 N N . GLU C 1 177 ? -34.645 -43.469 20.492 1.00 19.33 196 GLU C N 1
ATOM 4064 C CA . GLU C 1 177 ? -35.870 -43.001 21.142 1.00 23.82 196 GLU C CA 1
ATOM 4065 C C . GLU C 1 177 ? -35.935 -43.360 22.622 1.00 21.87 196 GLU C C 1
ATOM 4066 O O . GLU C 1 177 ? -36.425 -42.570 23.449 1.00 21.03 196 GLU C O 1
ATOM 4072 N N . LYS C 1 178 ? -35.433 -44.541 22.975 1.00 24.52 197 LYS C N 1
ATOM 4073 C CA . LYS C 1 178 ? -35.429 -44.947 24.378 1.00 26.84 197 LYS C CA 1
ATOM 4074 C C . LYS C 1 178 ? -34.464 -44.070 25.189 1.00 25.35 197 LYS C C 1
ATOM 4075 O O . LYS C 1 178 ? -34.710 -43.749 26.339 1.00 23.33 197 LYS C O 1
ATOM 4081 N N . GLU C 1 179 ? -33.358 -43.665 24.587 1.00 23.36 198 GLU C N 1
ATOM 4082 C CA . GLU C 1 179 ? -32.401 -42.832 25.297 1.00 23.92 198 GLU C CA 1
ATOM 4083 C C . GLU C 1 179 ? -32.841 -41.375 25.423 1.00 21.75 198 GLU C C 1
ATOM 4084 O O . GLU C 1 179 ? -32.748 -40.754 26.497 1.00 21.00 198 GLU C O 1
ATOM 4090 N N . THR C 1 180 ? -33.302 -40.793 24.322 1.00 21.23 199 THR C N 1
ATOM 4091 C CA . THR C 1 180 ? -33.669 -39.385 24.394 1.00 16.96 199 THR C CA 1
ATOM 4092 C C . THR C 1 180 ? -35.029 -39.212 25.053 1.00 18.21 199 THR C C 1
ATOM 4093 O O . THR C 1 180 ? -35.273 -38.185 25.680 1.00 19.65 199 THR C O 1
ATOM 4097 N N . GLY C 1 181 ? -35.910 -40.194 24.886 1.00 18.63 200 GLY C N 1
ATOM 4098 C CA . GLY C 1 181 ? -37.277 -40.066 25.352 1.00 18.94 200 GLY C CA 1
ATOM 4099 C C . GLY C 1 181 ? -38.223 -39.476 24.330 1.00 18.12 200 GLY C C 1
ATOM 4100 O O . GLY C 1 181 ? -39.428 -39.347 24.616 1.00 21.30 200 GLY C O 1
ATOM 4101 N N . TYR C 1 182 ? -37.714 -39.125 23.138 1.00 16.84 201 TYR C N 1
ATOM 4102 C CA . TYR C 1 182 ? -38.544 -38.446 22.140 1.00 19.36 201 TYR C CA 1
ATOM 4103 C C . TYR C 1 182 ? -38.589 -39.205 20.839 1.00 18.75 201 TYR C C 1
ATOM 4104 O O . TYR C 1 182 ? -37.600 -39.804 20.416 1.00 17.06 201 TYR C O 1
ATOM 4113 N N . MET C 1 183 ? -39.738 -39.152 20.183 1.00 19.61 202 MET C N 1
ATOM 4114 C CA . MET C 1 183 ? -39.843 -39.699 18.853 1.00 20.06 202 MET C CA 1
ATOM 4115 C C . MET C 1 183 ? -38.846 -38.994 17.945 1.00 19.40 202 MET C C 1
ATOM 4116 O O . MET C 1 183 ? -38.605 -37.788 18.074 1.00 18.70 202 MET C O 1
ATOM 4121 N N . ALA C 1 184 ? -38.265 -39.741 17.028 1.00 18.04 203 ALA C N 1
ATOM 4122 C CA . ALA C 1 184 ? -37.295 -39.175 16.096 1.00 20.97 203 ALA C CA 1
ATOM 4123 C C . ALA C 1 184 ? -37.828 -37.949 15.339 1.00 19.10 203 ALA C C 1
ATOM 4124 O O . ALA C 1 184 ? -39.028 -37.894 14.952 1.00 18.70 203 ALA C O 1
ATOM 4126 N N . GLU C 1 185 ? -36.942 -36.965 15.171 1.00 15.64 204 GLU C N 1
ATOM 4127 C CA . GLU C 1 185 ? -37.229 -35.758 14.401 1.00 17.64 204 GLU C CA 1
ATOM 4128 C C . GLU C 1 185 ? -36.065 -35.601 13.420 1.00 16.09 204 GLU C C 1
ATOM 4129 O O . GLU C 1 185 ? -34.977 -35.142 13.808 1.00 15.42 204 GLU C O 1
ATOM 4135 N N . GLU C 1 186 ? -36.266 -35.975 12.162 1.00 15.86 205 GLU C N 1
ATOM 4136 C CA . GLU C 1 186 ? -35.193 -35.775 11.165 1.00 18.66 205 GLU C CA 1
ATOM 4137 C C . GLU C 1 186 ? -34.813 -34.297 10.985 1.00 16.76 205 GLU C C 1
ATOM 4138 O O . GLU C 1 186 ? -33.710 -33.969 10.553 1.00 15.98 205 GLU C O 1
ATOM 4144 N N . TRP C 1 187 ? -35.741 -33.415 11.335 1.00 15.48 206 TRP C N 1
ATOM 4145 C CA . TRP C 1 187 ? -35.661 -31.988 11.064 1.00 15.52 206 TRP C CA 1
ATOM 4146 C C . TRP C 1 187 ? -35.222 -31.127 12.259 1.00 14.99 206 TRP C C 1
ATOM 4147 O O . TRP C 1 187 ? -35.073 -29.912 12.123 1.00 14.43 206 TRP C O 1
ATOM 4158 N N . HIS C 1 188 ? -35.000 -31.726 13.436 1.00 12.98 207 HIS C N 1
ATOM 4159 C CA . HIS C 1 188 ? -34.736 -30.920 14.644 1.00 13.44 207 HIS C CA 1
ATOM 4160 C C . HIS C 1 188 ? -33.247 -30.840 14.996 1.00 13.27 207 HIS C C 1
ATOM 4161 O O . HIS C 1 188 ? -32.590 -31.863 15.231 1.00 14.18 207 HIS C O 1
ATOM 4168 N N . LEU C 1 189 ? -32.725 -29.621 14.977 1.00 12.58 208 LEU C N 1
ATOM 4169 C CA . LEU C 1 189 ? -31.325 -29.348 15.269 1.00 13.15 208 LEU C CA 1
ATOM 4170 C C . LEU C 1 189 ? -31.177 -28.678 16.641 1.00 13.28 208 LEU C C 1
ATOM 4171 O O . LEU C 1 189 ? -31.950 -27.762 16.988 1.00 15.86 208 LEU C O 1
ATOM 4176 N N . ARG C 1 190 ? -30.196 -29.126 17.415 1.00 13.78 209 ARG C N 1
ATOM 4177 C CA . ARG C 1 190 ? -29.905 -28.497 18.697 1.00 14.47 209 ARG C CA 1
ATOM 4178 C C . ARG C 1 190 ? -28.505 -27.924 18.598 1.00 14.07 209 ARG C C 1
ATOM 4179 O O . ARG C 1 190 ? -27.575 -28.622 18.214 1.00 15.45 209 ARG C O 1
ATOM 4187 N N . TYR C 1 191 ? -28.373 -26.652 18.937 1.00 14.56 210 TYR C N 1
ATOM 4188 C CA . TYR C 1 191 ? -27.074 -26.016 18.908 1.00 15.77 210 TYR C CA 1
ATOM 4189 C C . TYR C 1 191 ? -26.294 -26.335 20.156 1.00 18.55 210 TYR C C 1
ATOM 4190 O O . TYR C 1 191 ? -26.763 -26.059 21.287 1.00 18.21 210 TYR C O 1
ATOM 4199 N N . VAL C 1 192 ? -25.105 -26.904 19.955 1.00 16.99 211 VAL C N 1
ATOM 4200 C CA . VAL C 1 192 ? -24.218 -27.229 21.060 1.00 17.94 211 VAL C CA 1
ATOM 4201 C C . VAL C 1 192 ? -22.879 -26.520 20.921 1.00 20.92 211 VAL C C 1
ATOM 4202 O O . VAL C 1 192 ? -22.105 -26.497 21.870 1.00 21.41 211 VAL C O 1
ATOM 4206 N N . GLY C 1 193 ? -22.611 -25.956 19.743 1.00 18.29 212 GLY C N 1
ATOM 4207 C CA . GLY C 1 193 ? -21.388 -25.222 19.556 1.00 20.20 212 GLY C CA 1
ATOM 4208 C C . GLY C 1 193 ? -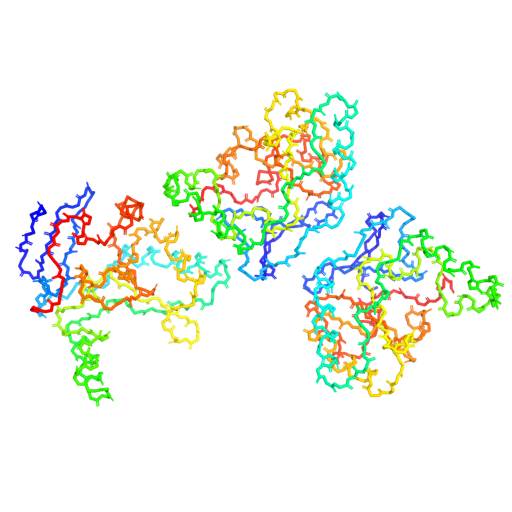20.233 -26.134 19.227 1.00 19.55 212 GLY C C 1
ATOM 4209 O O . GLY C 1 193 ? -20.389 -27.184 18.584 1.00 17.87 212 GLY C O 1
ATOM 4210 N N . LYS C 1 194 ? -19.065 -25.761 19.735 1.00 20.47 213 LYS C N 1
ATOM 4211 C CA . LYS C 1 194 ? -17.816 -26.371 19.307 1.00 23.20 213 LYS C CA 1
ATOM 4212 C C . LYS C 1 194 ? -17.768 -27.889 19.418 1.00 25.05 213 LYS C C 1
ATOM 4213 O O . LYS C 1 194 ? -17.154 -28.562 18.554 1.00 25.21 213 LYS C O 1
ATOM 4219 N N . GLU C 1 195 ? -18.447 -28.440 20.439 1.00 19.84 214 GLU C N 1
ATOM 4220 C CA . GLU C 1 195 ? -18.363 -29.869 20.691 1.00 19.22 214 GLU C CA 1
ATOM 4221 C C . GLU C 1 195 ? -19.224 -30.670 19.714 1.00 18.97 214 GLU C C 1
ATOM 4222 O O . GLU C 1 195 ? -19.237 -31.903 19.750 1.00 19.04 214 GLU C O 1
ATOM 4228 N N . ALA C 1 196 ? -19.930 -29.995 18.811 1.00 17.02 215 ALA C N 1
ATOM 4229 C CA . ALA C 1 196 ? -20.787 -30.753 17.861 1.00 21.02 215 ALA C CA 1
ATOM 4230 C C . ALA C 1 196 ? -20.057 -31.797 17.013 1.00 17.60 215 ALA C C 1
ATOM 4231 O O . ALA C 1 196 ? -20.594 -32.873 16.757 1.00 17.44 215 ALA C O 1
ATOM 4233 N N . LYS C 1 197 ? -18.865 -31.469 16.516 1.00 17.99 216 LYS C N 1
ATOM 4234 C CA . LYS C 1 197 ? -18.143 -32.443 15.673 1.00 17.94 216 LYS C CA 1
ATOM 4235 C C . LYS C 1 197 ? -17.801 -33.720 16.431 1.00 18.51 216 LYS C C 1
ATOM 4236 O O . LYS C 1 197 ? -17.975 -34.805 15.904 1.00 19.42 216 LYS C O 1
ATOM 4242 N N . GLU C 1 198 ? -17.344 -33.592 17.686 1.00 19.64 217 GLU C N 1
ATOM 4243 C CA . GLU C 1 198 ? -17.065 -34.785 18.507 1.00 21.21 217 GLU C CA 1
ATOM 4244 C C . GLU C 1 198 ? -18.310 -35.628 18.787 1.00 20.04 217 GLU C C 1
ATOM 4245 O O . GLU C 1 198 ? -18.274 -36.876 18.700 1.00 22.20 217 GLU C O 1
ATOM 4251 N N . ILE C 1 199 ? -19.408 -34.955 19.127 1.00 18.87 218 ILE C N 1
ATOM 4252 C CA . ILE C 1 199 ? -20.690 -35.641 19.327 1.00 18.80 218 ILE C CA 1
ATOM 4253 C C . ILE C 1 199 ? -21.151 -36.329 18.031 1.00 18.41 218 ILE C C 1
ATOM 4254 O O . ILE C 1 199 ? -21.549 -37.508 18.044 1.00 17.31 218 ILE C O 1
ATOM 4259 N N . ALA C 1 200 ? -21.086 -35.625 16.902 1.00 17.29 219 ALA C N 1
ATOM 4260 C CA . ALA C 1 200 ? -21.478 -36.267 15.644 1.00 19.23 219 ALA C CA 1
ATOM 4261 C C . ALA C 1 200 ? -20.618 -37.476 15.355 1.00 19.95 219 ALA C C 1
ATOM 4262 O O . ALA C 1 200 ? -21.145 -38.493 14.928 1.00 20.62 219 ALA C O 1
ATOM 4264 N N . ALA C 1 201 ? -19.308 -37.370 15.575 1.00 19.03 220 ALA C N 1
ATOM 4265 C CA . ALA C 1 201 ? -18.431 -38.493 15.249 1.00 19.69 220 ALA C CA 1
ATOM 4266 C C . ALA C 1 201 ? -18.786 -39.696 16.124 1.00 21.89 220 ALA C C 1
ATOM 4267 O O . ALA C 1 201 ? -18.591 -40.840 15.711 1.00 23.50 220 ALA C O 1
ATOM 4269 N N . SER C 1 202 ? -19.347 -39.447 17.306 1.00 22.15 221 SER C N 1
ATOM 4270 C CA . SER C 1 202 ? -19.640 -40.551 18.239 1.00 21.45 221 SER C CA 1
ATOM 4271 C C . SER C 1 202 ? -20.899 -41.327 17.865 1.00 20.64 221 SER C C 1
ATOM 4272 O O . SER C 1 202 ? -21.070 -42.500 18.248 1.00 22.40 221 SER C O 1
ATOM 4275 N N . GLY C 1 203 ? -21.803 -40.689 17.120 1.00 17.23 222 GLY C N 1
ATOM 4276 C CA . GLY C 1 203 ? -23.078 -41.304 16.781 1.00 20.01 222 GLY C CA 1
ATOM 4277 C C . GLY C 1 203 ? -24.041 -41.390 17.966 1.00 21.82 222 GLY C C 1
ATOM 4278 O O . GLY C 1 203 ? -25.108 -41.979 17.863 1.00 24.97 222 GLY C O 1
ATOM 4279 N N . LEU C 1 204 ? -23.663 -40.802 19.091 1.00 20.84 223 LEU C N 1
ATOM 4280 C CA . LEU C 1 204 ? -24.461 -40.935 20.316 1.00 20.57 223 LEU C CA 1
ATOM 4281 C C . LEU C 1 204 ? -25.481 -39.796 20.508 1.00 22.38 223 LEU C C 1
ATOM 4282 O O . LEU C 1 204 ? -25.286 -38.685 20.033 1.00 20.25 223 LEU C O 1
ATOM 4287 N N . SER C 1 205 ? -26.569 -40.069 21.218 1.00 20.40 224 SER C N 1
ATOM 4288 C CA . SER C 1 205 ? -27.441 -38.980 21.679 1.00 20.98 224 SER C CA 1
ATOM 4289 C C . SER C 1 205 ? -26.692 -38.132 22.708 1.00 20.19 224 SER C C 1
ATOM 4290 O O . SER C 1 205 ? -25.656 -38.558 23.242 1.00 20.53 224 SER C O 1
ATOM 4293 N N . LEU C 1 206 ? -27.203 -36.944 23.018 1.00 18.12 225 LEU C N 1
ATOM 4294 C CA . LEU C 1 206 ? -26.545 -36.164 24.052 1.00 18.65 225 LEU C CA 1
ATOM 4295 C C . LEU C 1 206 ? -26.571 -36.891 25.386 1.00 18.25 225 LEU C C 1
ATOM 4296 O O . LEU C 1 206 ? -25.597 -36.766 26.159 1.00 17.79 225 LEU C O 1
ATOM 4301 N N . GLU C 1 207 ? -27.652 -37.646 25.636 1.00 19.11 226 GLU C N 1
ATOM 4302 C CA . GLU C 1 207 ? -27.825 -38.378 26.901 1.00 20.40 226 GLU C CA 1
ATOM 4303 C C . GLU C 1 207 ? -26.698 -39.409 27.053 1.00 22.36 226 GLU C C 1
ATOM 4304 O O . GLU C 1 207 ? -26.049 -39.483 28.119 1.00 20.58 226 GLU C O 1
ATOM 4310 N N . GLU C 1 208 ? -26.456 -40.199 25.996 1.00 17.27 227 GLU C N 1
ATOM 4311 C CA . GLU C 1 208 ? -25.350 -41.157 26.048 1.00 22.59 227 GLU C CA 1
ATOM 4312 C C . GLU C 1 208 ? -23.996 -40.466 26.076 1.00 21.23 227 GLU C C 1
ATOM 4313 O O . GLU C 1 208 ? -23.070 -40.893 26.795 1.00 22.53 227 GLU C O 1
ATOM 4319 N N . TYR C 1 209 ? -23.842 -39.397 25.297 1.00 20.47 228 TYR C N 1
ATOM 4320 C CA . TYR C 1 209 ? -22.512 -38.803 25.145 1.00 18.27 228 TYR C CA 1
ATOM 4321 C C . TYR C 1 209 ? -22.002 -38.145 26.425 1.00 20.09 228 TYR C C 1
ATOM 4322 O O . TYR C 1 209 ? -20.832 -38.313 26.788 1.00 22.57 228 TYR C O 1
ATOM 4331 N N . TYR C 1 210 ? -22.857 -37.360 27.071 1.00 21.01 229 TYR C N 1
ATOM 4332 C CA . TYR C 1 210 ? -22.480 -36.675 28.297 1.00 19.76 229 TYR C CA 1
ATOM 4333 C C . TYR C 1 210 ? -22.799 -37.483 29.543 1.00 22.98 229 TYR C C 1
ATOM 4334 O O . TYR C 1 210 ? -22.255 -37.199 30.606 1.00 26.03 229 TYR C O 1
ATOM 4343 N N . GLY C 1 211 ? -23.672 -38.478 29.417 1.00 20.83 230 GLY C N 1
ATOM 4344 C CA . GLY C 1 211 ? -24.015 -39.350 30.534 1.00 24.67 230 GLY C CA 1
ATOM 4345 C C . GLY C 1 211 ? -25.088 -38.830 31.482 1.00 23.88 230 GLY C C 1
ATOM 4346 O O . GLY C 1 211 ? -24.938 -38.876 32.700 1.00 26.75 230 GLY C O 1
ATOM 4347 N N . PHE C 1 212 ? -26.179 -38.328 30.937 1.00 23.90 231 PHE C N 1
ATOM 4348 C CA . PHE C 1 212 ? -27.299 -37.940 31.775 1.00 23.67 231 PHE C CA 1
ATOM 4349 C C . PHE C 1 212 ? -28.548 -38.690 31.354 1.00 24.79 231 PHE C C 1
ATOM 4350 O O . PHE C 1 212 ? -28.612 -39.233 30.230 1.00 21.55 231 PHE C O 1
ATOM 4358 N N . GLU C 1 213 ? -29.535 -38.733 32.253 1.00 23.60 232 GLU C N 1
ATOM 4359 C CA . GLU C 1 213 ? -30.707 -39.548 32.018 1.00 25.43 232 GLU C CA 1
ATOM 4360 C C . GLU C 1 213 ? -31.690 -38.803 31.124 1.00 24.59 232 GLU C C 1
ATOM 4361 O O . GLU C 1 213 ? -31.782 -37.559 31.175 1.00 18.46 232 GLU C O 1
ATOM 4367 N N . GLY C 1 214 ? -32.365 -39.566 30.264 1.00 21.72 233 GLY C N 1
ATOM 4368 C CA . GLY C 1 214 ? -33.442 -39.050 29.434 1.00 20.92 233 GLY C CA 1
ATOM 4369 C C . GLY C 1 214 ? -34.657 -39.921 29.652 1.00 23.28 233 GLY C C 1
ATOM 4370 O O . GLY C 1 214 ? -35.154 -40.055 30.779 1.00 20.56 233 GLY C O 1
ATOM 4371 N N . GLY C 1 215 ? -35.137 -40.517 28.575 1.00 16.91 234 GLY C N 1
ATOM 4372 C CA . GLY C 1 215 ? -36.232 -41.457 28.668 1.00 23.65 234 GLY C CA 1
ATOM 4373 C C . GLY C 1 215 ? -37.563 -40.750 28.808 1.00 18.11 234 GLY C C 1
ATOM 4374 O O . GLY C 1 215 ? -37.660 -39.538 28.591 1.00 16.88 234 GLY C O 1
ATOM 4375 N N . ASP C 1 216 ? -38.583 -41.510 29.174 1.00 22.66 235 ASP C N 1
ATOM 4376 C CA . ASP C 1 216 ? -39.932 -40.968 29.363 1.00 26.70 235 ASP C CA 1
ATOM 4377 C C . ASP C 1 216 ? -40.100 -40.117 30.616 1.00 22.07 235 ASP C C 1
ATOM 4378 O O . ASP C 1 216 ? -39.210 -40.018 31.469 1.00 20.34 235 ASP C O 1
ATOM 4383 N N . TYR C 1 217 ? -41.265 -39.480 30.744 1.00 21.24 236 TYR C N 1
ATOM 4384 C CA . TYR C 1 217 ? -41.489 -38.663 31.939 1.00 18.52 236 TYR C CA 1
ATOM 4385 C C . TYR C 1 217 ? -41.256 -39.452 33.220 1.00 24.35 236 TYR C C 1
ATOM 4386 O O . TYR C 1 217 ? -40.763 -38.895 34.183 1.00 26.18 236 TYR C O 1
ATOM 4395 N N . VAL C 1 218 ? -41.643 -40.730 33.223 1.00 27.01 237 VAL C N 1
ATOM 4396 C CA . VAL C 1 218 ? -41.367 -41.633 34.341 1.00 28.78 237 VAL C CA 1
ATOM 4397 C C . VAL C 1 218 ? -40.829 -42.973 33.811 1.00 33.47 237 VAL C C 1
ATOM 4398 O O . VAL C 1 218 ? -41.350 -43.525 32.827 1.00 35.44 237 VAL C O 1
#

B-factor: mean 22.63, std 8.17, range [9.32, 68.67]

InterPro domains:
  IPR003709 D-alanyl-D-alanine carboxypeptidase-like, core domain [PF02557] (92-213)
  IPR009045 Peptidase M74/Hedgehog-like, zinc-binding domain superfamily [G3DSA:3.30.1380.10] (54-238)
  IPR009045 Peptidase M74/Hedgehog-like, zinc-binding domain superfamily [SSF55166] (92-215)
  IPR052179 D-alanyl-D-alanine carboxypeptidase-like [PTHR34385] (2-231)
  IPR058193 D-alanyl-D-alanine carboxypeptidase/YodJ, core domain [cd14852] (74-218)

Solvent-accessible surface area: 26167 Å² total; per-residue (Å²): 225,31,140,36,65,90,104,59,58,50,58,3,6,143,4,136,88,95,76,5,12,1,1,0,16,96,31,35,6,32,132,92,42,95,61,22,59,51,104,81,0,57,45,37,0,73,101,0,8,128,17,0,67,67,3,33,5,86,6,13,105,145,56,29,5,53,36,15,62,116,66,2,51,129,48,11,84,63,68,29,119,150,74,31,104,79,31,0,31,180,76,13,8,78,25,1,64,5,1,4,1,4,0,27,0,0,8,0,33,8,98,118,55,97,70,9,80,83,145,55,3,13,48,6,0,72,9,8,2,12,31,16,9,1,12,20,4,4,52,165,55,45,48,178,59,0,11,14,93,16,30,67,36,1,0,2,40,9,12,155,8,0,130,62,3,37,56,48,41,68,6,3,7,60,59,26,20,16,116,16,19,92,43,179,236,28,137,31,73,91,59,57,65,42,21,3,6,127,8,129,77,33,57,5,16,1,1,0,15,48,37,5,1,10,36,100,36,92,19,16,37,49,28,43,0,89,44,37,1,99,103,0,10,109,22,0,58,126,56,64,36,90,4,13,105,134,64,32,6,49,40,16,10,77,66,2,36,148,60,0,42,90,74,33,125,155,76,30,28,58,10,0,32,138,112,15,6,8,6,1,10,5,1,4,1,5,0,24,0,0,9,0,32,8,96,122,54,100,70,9,77,94,138,144,3,12,87,22,0,77,98,68,2,15,92,39,9,1,12,14,4,5,36,136,67,51,65,184,71,0,12,17,96,16,32,40,42,2,0,2,38,7,8,134,8,0,114,61,4,51,93,48,45,61,2,5,6,57,62,27,21,17,120,21,13,96,26,100,226,30,148,35,74,93,53,59,66,30,52,4,6,124,5,139,61,38,58,4,22,2,0,1,14,86,34,39,5,35,132,98,29,77,10,15,57,43,40,46,0,56,53,37,0,80,108,0,6,115,20,0,62,121,57,64,39,93,6,17,101,141,54,31,7,53,36,18,60,107,61,2,46,144,54,7,81,78,75,32,109,140,85,30,103,89,28,0,34,114,86,15,8,75,22,1,64,4,1,3,0,5,0,23,0,0,8,0,35,9,94,118,54,95,70,10,77,95,138,145,4,13,86,24,0,76,98,66,2,14,94,38,9,1,12,18,5,5,55,153,62,45,40,187,59,0,12,13,63,13,33,68,37,1,0,2,39,7,9,148,7,0,134,58,3,47,95,49,44,70,6,4,7,59,62,29,24,15,109,8,17,92,44,175

Radius of gyration: 29.12 Å; Cα contacts (8 Å, |Δi|>4): 1123; chains: 3; bounding box: 88×68×60 Å

Foldseek 3Di:
DFDWDDPPQFIWTDDPPGIGTDAALVTFGHLPQAPAADVLLVVLVQVVQVVLVVVPAQWDPDKQAAAHLVNLCVVLVVCCVPPNNVVSLAAGAHRRHDPSRVNFKIFIAGPVGHTDDDDVSLVCCLVCVVVSQWHQAADDVCCQQAVHDHRSGMIGGHGNCSVVCSVVVDHPCVVNPHGHGHND/DFPWDDPPQFIWTQDPVGIGTDAALATFGHLPQAPAADVLLVVLVQVVQVVLVVVPFQWDPDWQAADHLVNLCVVLVCCCVPVNNVRSLAAGPHRRHDCSNVSFKIFTAGPVGHGDDDDVSLVCCLVCVVVSQWDQAFDDPCCQQAQHDHRSGMIGHHGNCSVVVSVVVDHPCVVSPHGHHHHD/DFDWDCPPQFIWGQDPDHIGTDFALQTFGDLPQAPAADVLLVVLVQVVQVVCVVVPAQWDPDKQAAAHLVNLCVVLVVCCVPPNNVVSLAAGAHRRRDCSSVSFKIFIAGPVGHTDDDVVSLVCCLVCVVVSQWHQAADDVCCQQAVHHHRSGMIGHDPPCSVVVSVVVDHPCVVSPHGHGHND